Protein AF-0000000080279532 (afdb_homodimer)

Organism: Amycolatopsis orientalis (NCBI:txid31958)

Foldseek 3Di:
DQEEEEALDLQLQLLLQLVVVLPYHYEYEYPDVVSRCVRDVHYDHLQVSLVRGQEYEHPDALVCLLVSLVRNPANANGEYEYQHAQADPLLDRPDFLSQVVNCVSHPNYWYKYKPNQDDSVQSNDQANDDPNAAAEMEIATDPVNLVVVQVSCVSSVHGYDDPYYSVCVSVVSSNSSVCVNCVVVVHDPVVVDDDPDD/DQEEEEALDLQLQLLLQLVVVLPYHYEYEYPDVVSRCVRDVHYDHLQVSLVRGQEYEHPDALVCLLVSLVRNPANANGEYEYQHAQADPLLDRPDFLSQVVNCVSHPNYWYKYKPNQDDSVQSNDQANDDPNAAAEMEIATDPVNLVVVQVSCVSSVHGYDDPYYSVCVSVVSSNSSVCVNCVVVVHDPVVVDDDPDD

Structure (mmCIF, N/CA/C/O backbone):
data_AF-0000000080279532-model_v1
#
loop_
_entity.id
_entity.type
_entity.pdbx_description
1 polymer 'NADP oxidoreductase'
#
loop_
_atom_site.group_PDB
_atom_site.id
_atom_site.type_symbol
_atom_site.label_atom_id
_atom_site.label_alt_id
_atom_site.label_comp_id
_atom_site.label_asym_id
_atom_site.label_entity_id
_atom_site.label_seq_id
_atom_site.pdbx_PDB_ins_code
_atom_site.Cartn_x
_atom_site.Cartn_y
_atom_site.Cartn_z
_atom_site.occupancy
_atom_site.B_iso_or_equiv
_atom_site.auth_seq_id
_atom_site.auth_comp_id
_atom_site.auth_asym_id
_atom_site.auth_atom_id
_atom_site.pdbx_PDB_model_num
ATOM 1 N N . MET A 1 1 ? -4.113 24.844 18.469 1 97.94 1 MET A N 1
ATOM 2 C CA . MET A 1 1 ? -2.838 25.156 17.828 1 97.94 1 MET A CA 1
ATOM 3 C C . MET A 1 1 ? -3.014 26.219 16.766 1 97.94 1 MET A C 1
ATOM 5 O O . MET A 1 1 ? -4.141 26.547 16.375 1 97.94 1 MET A O 1
ATOM 9 N N . ARG A 1 2 ? -1.888 26.797 16.438 1 98.81 2 ARG A N 1
ATOM 10 C CA . ARG A 1 2 ? -1.854 27.656 15.266 1 98.81 2 ARG A CA 1
ATOM 11 C C . ARG A 1 2 ? -1.434 26.875 14.023 1 98.81 2 ARG A C 1
ATOM 13 O O . ARG A 1 2 ? -0.286 26.438 13.922 1 98.81 2 ARG A O 1
ATOM 20 N N . ILE A 1 3 ? -2.424 26.719 13.102 1 98.88 3 ILE A N 1
ATOM 21 C CA . ILE A 1 3 ? -2.205 25.875 11.938 1 98.88 3 ILE A CA 1
ATOM 22 C C . ILE A 1 3 ? -2.189 26.734 10.672 1 98.88 3 ILE A C 1
ATOM 24 O O . ILE A 1 3 ? -3.127 27.5 10.422 1 98.88 3 ILE A O 1
ATOM 28 N N . GLY A 1 4 ? -1.066 26.703 9.977 1 98.88 4 GLY A N 1
ATOM 29 C CA . GLY A 1 4 ? -1.034 27.234 8.625 1 98.88 4 GLY A CA 1
ATOM 30 C C . GLY A 1 4 ? -1.404 26.203 7.57 1 98.88 4 GLY A C 1
ATOM 31 O O . GLY A 1 4 ? -0.979 25.047 7.645 1 98.88 4 GLY A O 1
ATOM 32 N N . VAL A 1 5 ? -2.232 26.578 6.609 1 98.94 5 VAL A N 1
ATOM 33 C CA . VAL A 1 5 ? -2.562 25.734 5.457 1 98.94 5 VAL A CA 1
ATOM 34 C C . VAL A 1 5 ? -2.021 26.375 4.184 1 98.94 5 VAL A C 1
ATOM 36 O O . VAL A 1 5 ? -2.379 27.516 3.85 1 98.94 5 VAL A O 1
ATOM 39 N N . PHE A 1 6 ? -1.102 25.672 3.576 1 98.81 6 PHE A N 1
ATOM 40 C CA . PHE A 1 6 ? -0.618 26.094 2.264 1 98.81 6 PHE A CA 1
ATOM 41 C C . PHE A 1 6 ? -1.444 25.453 1.155 1 98.81 6 PHE A C 1
ATOM 43 O O . PHE A 1 6 ? -1.357 24.234 0.931 1 98.81 6 PHE A O 1
ATOM 50 N N . GLY A 1 7 ? -2.211 26.266 0.444 1 98.62 7 GLY A N 1
ATOM 51 C CA . GLY A 1 7 ? -3.123 25.781 -0.579 1 98.62 7 GLY A CA 1
ATOM 52 C C . GLY A 1 7 ? -4.582 26.031 -0.249 1 98.62 7 GLY A C 1
ATOM 53 O O . GLY A 1 7 ? -4.938 26.219 0.917 1 98.62 7 GLY A O 1
ATOM 54 N N . ALA A 1 8 ? -5.383 26 -1.228 1 98.44 8 ALA A N 1
ATOM 55 C CA . ALA A 1 8 ? -6.809 26.25 -1.052 1 98.44 8 ALA A CA 1
ATOM 56 C C . ALA A 1 8 ? -7.645 25.281 -1.872 1 98.44 8 ALA A C 1
ATOM 58 O O . ALA A 1 8 ? -8.727 25.625 -2.35 1 98.44 8 ALA A O 1
ATOM 59 N N . GLY A 1 9 ? -7.141 24.156 -2.133 1 97.81 9 GLY A N 1
ATOM 60 C CA . GLY A 1 9 ? -7.887 23.109 -2.809 1 97.81 9 GLY A CA 1
ATOM 61 C C . GLY A 1 9 ? -8.734 22.281 -1.863 1 97.81 9 GLY A C 1
ATOM 62 O O . GLY A 1 9 ? -9.047 22.719 -0.755 1 97.81 9 GLY A O 1
ATOM 63 N N . GLY A 1 10 ? -9.188 21.125 -2.342 1 98 10 GLY A N 1
ATOM 64 C CA . GLY A 1 10 ? -10.086 20.25 -1.596 1 98 10 GLY A CA 1
ATOM 65 C C . GLY A 1 10 ? -9.516 19.812 -0.262 1 98 10 GLY A C 1
ATOM 66 O O . GLY A 1 10 ? -10.211 19.828 0.754 1 98 10 GLY A O 1
ATOM 67 N N . MET A 1 11 ? -8.242 19.406 -0.262 1 98.44 11 MET A N 1
ATOM 68 C CA . MET A 1 11 ? -7.613 18.953 0.977 1 98.44 11 MET A CA 1
ATOM 69 C C . MET A 1 11 ? -7.539 20.094 1.993 1 98.44 11 MET A C 1
ATOM 71 O O . MET A 1 11 ? -7.801 19.891 3.18 1 98.44 11 MET A O 1
ATOM 75 N N . ALA A 1 12 ? -7.102 21.266 1.496 1 98.75 12 ALA A N 1
ATOM 76 C CA . ALA A 1 12 ? -7.039 22.453 2.352 1 98.75 12 ALA A CA 1
ATOM 77 C C . ALA A 1 12 ? -8.398 22.75 2.975 1 98.75 12 ALA A C 1
ATOM 79 O O . ALA A 1 12 ? -8.492 23 4.18 1 98.75 12 ALA A O 1
ATOM 80 N N . GLU A 1 13 ? -9.383 22.719 2.135 1 98.44 13 GLU A N 1
ATOM 81 C CA . GLU A 1 13 ? -10.734 23.016 2.594 1 98.44 13 GLU A CA 1
ATOM 82 C C . GLU A 1 13 ? -11.211 21.984 3.615 1 98.44 13 GLU A C 1
ATOM 84 O O . GLU A 1 13 ? -11.727 22.344 4.676 1 98.44 13 GLU A O 1
ATOM 89 N N . ALA A 1 14 ? -11.039 20.719 3.318 1 98.56 14 ALA A N 1
ATOM 90 C CA . ALA A 1 14 ? -11.539 19.625 4.164 1 98.56 14 ALA A CA 1
ATOM 91 C C . ALA A 1 14 ? -10.812 19.609 5.508 1 98.56 14 ALA A C 1
ATOM 93 O O . ALA A 1 14 ? -11.445 19.734 6.559 1 98.56 14 ALA A O 1
ATOM 94 N N . LEU A 1 15 ? -9.477 19.531 5.48 1 98.69 15 LEU A N 1
ATOM 95 C CA . LEU A 1 15 ? -8.695 19.406 6.707 1 98.69 15 LEU A CA 1
ATOM 96 C C . LEU A 1 15 ? -8.688 20.719 7.48 1 98.69 15 LEU A C 1
ATOM 98 O O . LEU A 1 15 ? -8.844 20.719 8.703 1 98.69 15 LEU A O 1
ATOM 102 N N . GLY A 1 16 ? -8.484 21.828 6.777 1 98.31 16 GLY A N 1
ATOM 103 C CA . GLY A 1 16 ? -8.547 23.125 7.422 1 98.31 16 GLY A CA 1
ATOM 104 C C . GLY A 1 16 ? -9.875 23.391 8.117 1 98.31 16 GLY A C 1
ATOM 105 O O . GLY A 1 16 ? -9.898 23.875 9.25 1 98.31 16 GLY A O 1
ATOM 106 N N . GLY A 1 17 ? -10.922 23.078 7.426 1 97.75 17 GLY A N 1
ATOM 107 C CA . GLY A 1 17 ? -12.242 23.234 8.008 1 97.75 17 GLY A CA 1
ATOM 108 C C . GLY A 1 17 ? -12.445 22.391 9.258 1 97.75 17 GLY A C 1
ATOM 109 O O . GLY A 1 17 ? -12.984 22.875 10.258 1 97.75 17 GLY A O 1
ATOM 110 N N . GLN A 1 18 ? -12.055 21.141 9.211 1 98.12 18 GLN A N 1
ATOM 111 C CA . GLN A 1 18 ? -12.18 20.25 10.359 1 98.12 18 GLN A CA 1
ATOM 112 C C . GLN A 1 18 ? -11.406 20.781 11.555 1 98.12 18 GLN A C 1
ATOM 114 O O . GLN A 1 18 ? -11.898 20.75 12.688 1 98.12 18 GLN A O 1
ATOM 119 N N . TRP A 1 19 ? -10.195 21.266 11.32 1 98.5 19 TRP A N 1
ATOM 120 C CA . TRP A 1 19 ? -9.359 21.734 12.43 1 98.5 19 TRP A CA 1
ATOM 121 C C . TRP A 1 19 ? -9.891 23.062 12.984 1 98.5 19 TRP A C 1
ATOM 123 O O . TRP A 1 19 ? -9.812 23.312 14.188 1 98.5 19 TRP A O 1
ATOM 133 N N . THR A 1 20 ? -10.469 23.891 12.102 1 98.19 20 THR A N 1
ATOM 134 C CA . THR A 1 20 ? -11.164 25.078 12.594 1 98.19 20 THR A CA 1
ATOM 135 C C . THR A 1 20 ? -12.312 24.688 13.516 1 98.19 20 THR A C 1
ATOM 137 O O . THR A 1 20 ? -12.438 25.234 14.617 1 98.19 20 THR A O 1
ATOM 140 N N . ALA A 1 21 ? -13.094 23.719 13.109 1 97.62 21 ALA A N 1
ATOM 141 C CA . ALA A 1 21 ? -14.234 23.266 13.898 1 97.62 21 ALA A CA 1
ATOM 142 C C . ALA A 1 21 ? -13.781 22.656 15.219 1 97.62 21 ALA A C 1
ATOM 144 O O . ALA A 1 21 ? -14.492 22.734 16.219 1 97.62 21 ALA A O 1
ATOM 145 N N . ALA A 1 22 ? -12.617 22.094 15.234 1 97.94 22 ALA A N 1
ATOM 146 C CA . ALA A 1 22 ? -12.07 21.453 16.422 1 97.94 22 ALA A CA 1
ATOM 147 C C . ALA A 1 22 ? -11.461 22.484 17.375 1 97.94 22 ALA A C 1
ATOM 149 O O . ALA A 1 22 ? -10.953 22.141 18.438 1 97.94 22 ALA A O 1
ATOM 150 N N . GLY A 1 23 ? -11.375 23.734 16.953 1 98.12 23 GLY A N 1
ATOM 151 C CA . GLY A 1 23 ? -10.984 24.812 17.859 1 98.12 23 GLY A CA 1
ATOM 152 C C . GLY A 1 23 ? -9.586 25.328 17.594 1 98.12 23 GLY A C 1
ATOM 153 O O . GLY A 1 23 ? -9.078 26.172 18.344 1 98.12 23 GLY A O 1
ATOM 154 N N . HIS A 1 24 ? -8.977 24.875 16.516 1 98.69 24 HIS A N 1
ATOM 155 C CA . HIS A 1 24 ? -7.648 25.375 16.172 1 98.69 24 HIS A CA 1
ATOM 156 C C . HIS A 1 24 ? -7.742 26.719 15.445 1 98.69 24 HIS A C 1
ATOM 158 O O . HIS A 1 24 ? -8.789 27.062 14.883 1 98.69 24 HIS A O 1
ATOM 164 N N . GLU A 1 25 ? -6.672 27.484 15.531 1 98.69 25 GLU A N 1
ATOM 165 C CA . GLU A 1 25 ? -6.539 28.703 14.734 1 98.69 25 GLU A CA 1
ATOM 166 C C . GLU A 1 25 ? -5.918 28.406 13.375 1 98.69 25 GLU A C 1
ATOM 168 O O . GLU A 1 25 ? -4.742 28.031 13.289 1 98.69 25 GLU A O 1
ATOM 173 N N . VAL A 1 26 ? -6.684 28.641 12.328 1 98.81 26 VAL A N 1
ATOM 174 C CA . VAL A 1 26 ? -6.219 28.266 10.992 1 98.81 26 VAL A CA 1
ATOM 175 C C . VAL A 1 26 ? -5.992 29.516 10.156 1 98.81 26 VAL A C 1
ATOM 177 O O . VAL A 1 26 ? -6.852 30.406 10.102 1 98.81 26 VAL A O 1
ATOM 180 N N . MET A 1 27 ? -4.84 29.641 9.602 1 98.88 27 MET A N 1
ATOM 181 C CA . MET A 1 27 ? -4.496 30.672 8.617 1 98.88 27 MET A CA 1
ATOM 182 C C . MET A 1 27 ? -4.129 30.031 7.277 1 98.88 27 MET A C 1
ATOM 184 O O . MET A 1 27 ? -3.447 29.016 7.238 1 98.88 27 MET A O 1
ATOM 188 N N . VAL A 1 28 ? -4.586 30.672 6.121 1 98.88 28 VAL A N 1
ATOM 189 C CA . VAL A 1 28 ? -4.426 30.031 4.82 1 98.88 28 VAL A CA 1
ATOM 190 C C . VAL A 1 28 ? -3.607 30.938 3.896 1 98.88 28 VAL A C 1
ATOM 192 O O . VAL A 1 28 ? -3.809 32.156 3.867 1 98.88 28 VAL A O 1
ATOM 195 N N . ALA A 1 29 ? -2.639 30.344 3.256 1 98.75 29 ALA A N 1
ATOM 196 C CA . ALA A 1 29 ? -1.933 30.953 2.135 1 98.75 29 ALA A CA 1
ATOM 197 C C . ALA A 1 29 ? -2.191 30.188 0.84 1 98.75 29 ALA A C 1
ATOM 199 O O . ALA A 1 29 ? -2.107 28.953 0.812 1 98.75 29 ALA A O 1
ATOM 200 N N . ALA A 1 30 ? -2.553 30.844 -0.139 1 98.5 30 ALA A N 1
ATOM 201 C CA . ALA A 1 30 ? -2.779 30.25 -1.455 1 98.5 30 ALA A CA 1
ATOM 202 C C . ALA A 1 30 ? -2.521 31.266 -2.564 1 98.5 30 ALA A C 1
ATOM 204 O O . ALA A 1 30 ? -2.49 32.469 -2.316 1 98.5 30 ALA A O 1
ATOM 205 N N . ARG A 1 31 ? -2.279 30.797 -3.719 1 95.88 31 ARG A N 1
ATOM 206 C CA . ARG A 1 31 ? -2.143 31.672 -4.879 1 95.88 31 ARG A CA 1
ATOM 207 C C . ARG A 1 31 ? -3.441 32.406 -5.152 1 95.88 31 ARG A C 1
ATOM 209 O O . ARG A 1 31 ? -3.416 33.594 -5.504 1 95.88 31 ARG A O 1
ATOM 216 N N . ASP A 1 32 ? -4.508 31.672 -4.98 1 96.31 32 ASP A N 1
ATOM 217 C CA . ASP A 1 32 ? -5.832 32.25 -5.137 1 96.31 32 ASP A CA 1
ATOM 218 C C . ASP A 1 32 ? -6.387 32.719 -3.795 1 96.31 32 ASP A C 1
ATOM 220 O O . ASP A 1 32 ? -6.957 31.938 -3.041 1 96.31 32 ASP A O 1
ATOM 224 N N . ARG A 1 33 ? -6.426 34.031 -3.582 1 94.56 33 ARG A N 1
ATOM 225 C CA . ARG A 1 33 ? -6.809 34.594 -2.287 1 94.56 33 ARG A CA 1
ATOM 226 C C . ARG A 1 33 ? -8.305 34.406 -2.041 1 94.56 33 ARG A C 1
ATOM 228 O O . ARG A 1 33 ? -8.734 34.219 -0.901 1 94.56 33 ARG A O 1
ATOM 235 N N . ALA A 1 34 ? -8.984 34.469 -3.076 1 96.5 34 ALA A N 1
ATOM 236 C CA . ALA A 1 34 ? -10.43 34.312 -2.939 1 96.5 34 ALA A CA 1
ATOM 237 C C . ALA A 1 34 ? -10.789 32.906 -2.455 1 96.5 34 ALA A C 1
ATOM 239 O O . ALA A 1 34 ? -11.688 32.75 -1.622 1 96.5 34 ALA A O 1
ATOM 240 N N . LYS A 1 35 ? -10.094 31.922 -3 1 97.25 35 LYS A N 1
ATOM 241 C CA . LYS A 1 35 ? -10.305 30.547 -2.539 1 97.25 35 LYS A CA 1
ATOM 242 C C . LYS A 1 35 ? -9.852 30.375 -1.09 1 97.25 35 LYS A C 1
ATOM 244 O O . LYS A 1 35 ? -10.516 29.703 -0.304 1 97.25 35 LYS A O 1
ATOM 249 N N . ALA A 1 36 ? -8.719 31 -0.797 1 98 36 ALA A N 1
ATOM 250 C CA . ALA A 1 36 ? -8.203 30.938 0.57 1 98 36 ALA A CA 1
ATOM 251 C C . ALA A 1 36 ? -9.219 31.516 1.561 1 98 36 ALA A C 1
ATOM 253 O O . ALA A 1 36 ? -9.438 30.938 2.631 1 98 36 ALA A O 1
ATOM 254 N N . ALA A 1 37 ? -9.867 32.594 1.159 1 97.38 37 ALA A N 1
ATOM 255 C CA . ALA A 1 37 ? -10.797 33.281 2.037 1 97.38 37 ALA A CA 1
ATOM 256 C C . ALA A 1 37 ? -12.047 32.469 2.305 1 97.38 37 ALA A C 1
ATOM 258 O O . ALA A 1 37 ? -12.75 32.688 3.293 1 97.38 37 ALA A O 1
ATOM 259 N N . LYS A 1 38 ? -12.289 31.5 1.448 1 96.88 38 LYS A N 1
ATOM 260 C CA . LYS A 1 38 ? -13.414 30.609 1.661 1 96.88 38 LYS A CA 1
ATOM 261 C C . LYS A 1 38 ? -13.109 29.594 2.758 1 96.88 38 LYS A C 1
ATOM 263 O O . LYS A 1 38 ? -14.023 29.016 3.352 1 96.88 38 LYS A O 1
ATOM 268 N N . ILE A 1 39 ? -11.867 29.391 3.018 1 97.62 39 ILE A N 1
ATOM 269 C CA . ILE A 1 39 ? -11.438 28.375 3.975 1 97.62 39 ILE A CA 1
ATOM 270 C C . ILE A 1 39 ? -11.234 29.016 5.344 1 97.62 39 ILE A C 1
ATOM 272 O O . ILE A 1 39 ? -11.578 28.422 6.371 1 97.62 39 ILE A O 1
ATOM 276 N N . SER A 1 40 ? -10.672 30.219 5.371 1 98 40 SER A N 1
ATOM 277 C CA . SER A 1 40 ? -10.383 30.906 6.629 1 98 40 SER A CA 1
ATOM 278 C C . SER A 1 40 ? -10.508 32.406 6.473 1 98 40 SER A C 1
ATOM 280 O O . SER A 1 40 ? -10.219 32.969 5.406 1 98 40 SER A O 1
ATOM 282 N N . ALA A 1 41 ? -10.883 33.062 7.586 1 96.88 41 ALA A N 1
ATOM 283 C CA . ALA A 1 41 ? -10.891 34.5 7.613 1 96.88 41 ALA A CA 1
ATOM 284 C C . ALA A 1 41 ? -9.477 35.062 7.699 1 96.88 41 ALA A C 1
ATOM 286 O O . ALA A 1 41 ? -9.25 36.25 7.426 1 96.88 41 ALA A O 1
ATOM 287 N N . ARG A 1 42 ? -8.602 34.281 8.141 1 98.31 42 ARG A N 1
ATOM 288 C CA . ARG A 1 42 ? -7.199 34.688 8.227 1 98.31 42 ARG A CA 1
ATOM 289 C C . ARG A 1 42 ? -6.414 34.188 7.02 1 98.31 42 ARG A C 1
ATOM 291 O O . ARG A 1 42 ? -6.133 33 6.898 1 98.31 42 ARG A O 1
ATOM 298 N N . VAL A 1 43 ? -6.086 35.094 6.141 1 98.5 43 VAL A N 1
ATOM 299 C CA . VAL A 1 43 ? -5.352 34.75 4.922 1 98.5 43 VAL A CA 1
ATOM 300 C C . VAL A 1 43 ? -4.078 35.594 4.855 1 98.5 43 VAL A C 1
ATOM 302 O O . VAL A 1 43 ? -4.047 36.75 5.324 1 98.5 43 VAL A O 1
ATOM 305 N N . GLY A 1 44 ? -2.982 35.031 4.355 1 98.25 44 GLY A N 1
ATOM 306 C CA . GLY A 1 44 ? -1.717 35.75 4.219 1 98.25 44 GLY A CA 1
ATOM 307 C C . GLY A 1 44 ? -0.805 35.125 3.172 1 98.25 44 GLY A C 1
ATOM 308 O O . GLY A 1 44 ? -1.201 34.219 2.459 1 98.25 44 GLY A O 1
ATOM 309 N N . THR A 1 45 ? 0.354 35.75 3.045 1 98.25 45 THR A N 1
ATOM 310 C CA . THR A 1 45 ? 1.387 35.188 2.189 1 98.25 45 THR A CA 1
ATOM 311 C C . THR A 1 45 ? 1.926 33.875 2.787 1 98.25 45 THR A C 1
ATOM 313 O O . THR A 1 45 ? 1.624 33.562 3.936 1 98.25 45 THR A O 1
ATOM 316 N N . TRP A 1 46 ? 2.684 33.219 1.945 1 98.56 46 TRP A N 1
ATOM 317 C CA . TRP A 1 46 ? 3.342 32 2.457 1 98.56 46 TRP A CA 1
ATOM 318 C C . TRP A 1 46 ? 4.16 32.344 3.703 1 98.56 46 TRP A C 1
ATOM 320 O O . TRP A 1 46 ? 4.055 31.641 4.715 1 98.56 46 TRP A O 1
ATOM 330 N N . ALA A 1 47 ? 4.938 33.406 3.652 1 98.62 47 ALA A N 1
ATOM 331 C CA . ALA A 1 47 ? 5.832 33.781 4.742 1 98.62 47 ALA A CA 1
ATOM 332 C C . ALA A 1 47 ? 5.043 34.219 5.973 1 98.62 47 ALA A C 1
ATOM 334 O O . ALA A 1 47 ? 5.375 33.844 7.098 1 98.62 47 ALA A O 1
ATOM 335 N N . GLU A 1 48 ? 4.035 35.031 5.781 1 98.62 48 GLU A N 1
ATOM 336 C CA . GLU A 1 48 ? 3.199 35.469 6.887 1 98.62 48 GLU A CA 1
ATOM 337 C C . GLU A 1 48 ? 2.52 34.312 7.59 1 98.62 48 GLU A C 1
ATOM 339 O O . GLU A 1 48 ? 2.514 34.25 8.82 1 98.62 48 GLU A O 1
ATOM 344 N N . THR A 1 49 ? 1.977 33.438 6.777 1 98.75 49 THR A N 1
ATOM 345 C CA . THR A 1 49 ? 1.281 32.25 7.32 1 98.75 49 THR A CA 1
ATOM 346 C C . THR A 1 49 ? 2.252 31.359 8.062 1 98.75 49 THR A C 1
ATOM 348 O O . THR A 1 49 ? 1.936 30.844 9.148 1 98.75 49 THR A O 1
ATOM 351 N N . ALA A 1 50 ? 3.406 31.141 7.512 1 98.75 50 ALA A N 1
ATOM 352 C CA . ALA A 1 50 ? 4.426 30.328 8.172 1 98.75 50 ALA A CA 1
ATOM 353 C C . ALA A 1 50 ? 4.797 30.922 9.531 1 98.75 50 ALA A C 1
ATOM 355 O O . ALA A 1 50 ? 4.871 30.188 10.531 1 98.75 50 ALA A O 1
ATOM 356 N N . ARG A 1 51 ? 4.996 32.219 9.578 1 98.31 51 ARG A N 1
ATOM 357 C CA . ARG A 1 51 ? 5.406 32.875 10.812 1 98.31 51 ARG A CA 1
ATOM 358 C C . ARG A 1 51 ? 4.328 32.75 11.883 1 98.31 51 ARG A C 1
ATOM 360 O O . ARG A 1 51 ? 4.637 32.625 13.07 1 98.31 51 ARG A O 1
ATOM 367 N N . ALA A 1 52 ? 3.146 32.688 11.469 1 98.44 52 ALA A N 1
ATOM 368 C CA . ALA A 1 52 ? 2.018 32.719 12.398 1 98.44 52 ALA A CA 1
ATOM 369 C C . ALA A 1 52 ? 1.628 31.297 12.828 1 98.44 52 ALA A C 1
ATOM 371 O O . ALA A 1 52 ? 0.691 31.125 13.609 1 98.44 52 ALA A O 1
ATOM 372 N N . SER A 1 53 ? 2.328 30.25 12.383 1 98.69 53 SER A N 1
ATOM 373 C CA . SER A 1 53 ? 1.857 28.875 12.562 1 98.69 53 SER A CA 1
ATOM 374 C C . SER A 1 53 ? 2.9 28.031 13.273 1 98.69 53 SER A C 1
ATOM 376 O O . SER A 1 53 ? 4.105 28.25 13.125 1 98.69 53 SER A O 1
ATOM 378 N N . ASP A 1 54 ? 2.414 27.062 13.992 1 98.25 54 ASP A N 1
ATOM 379 C CA . ASP A 1 54 ? 3.27 26.031 14.586 1 98.25 54 ASP A CA 1
ATOM 380 C C . ASP A 1 54 ? 3.291 24.781 13.727 1 98.25 54 ASP A C 1
ATOM 382 O O . ASP A 1 54 ? 4.277 24.031 13.719 1 98.25 54 ASP A O 1
ATOM 386 N N . VAL A 1 55 ? 2.182 24.531 13.133 1 98.81 55 VAL A N 1
ATOM 387 C CA . VAL A 1 55 ? 1.994 23.406 12.211 1 98.81 55 VAL A CA 1
ATOM 388 C C . VAL A 1 55 ? 1.534 23.938 10.852 1 98.81 55 VAL A C 1
ATOM 390 O O . VAL A 1 55 ? 0.711 24.844 10.773 1 98.81 55 VAL A O 1
ATOM 393 N N . ILE A 1 56 ? 2.104 23.391 9.82 1 98.94 56 ILE A N 1
ATOM 394 C CA . ILE A 1 56 ? 1.736 23.812 8.477 1 98.94 56 ILE A CA 1
ATOM 395 C C . ILE A 1 56 ? 1.343 22.594 7.645 1 98.94 56 ILE A C 1
ATOM 397 O O . ILE A 1 56 ? 2.109 21.625 7.539 1 98.94 56 ILE A O 1
ATOM 401 N N . LEU A 1 57 ? 0.155 22.594 7.082 1 98.94 57 LEU A N 1
ATOM 402 C CA . LEU A 1 57 ? -0.273 21.609 6.09 1 98.94 57 LEU A CA 1
ATOM 403 C C . LEU A 1 57 ? 0.152 22.031 4.688 1 98.94 57 LEU A C 1
ATOM 405 O O . LEU A 1 57 ? -0.17 23.125 4.242 1 98.94 57 LEU A O 1
ATOM 409 N N . LEU A 1 58 ? 0.886 21.203 4.055 1 98.75 58 LEU A N 1
ATOM 410 C CA . LEU A 1 58 ? 1.228 21.406 2.65 1 98.75 58 LEU A CA 1
ATOM 411 C C . LEU A 1 58 ? 0.189 20.766 1.737 1 98.75 58 LEU A C 1
ATOM 413 O O . LEU A 1 58 ? 0.291 19.578 1.414 1 98.75 58 LEU A O 1
ATOM 417 N N . ALA A 1 59 ? -0.759 21.578 1.325 1 98.5 59 ALA A N 1
ATOM 418 C CA . ALA A 1 59 ? -1.863 21.141 0.475 1 98.5 59 ALA A CA 1
ATOM 419 C C . ALA A 1 59 ? -1.828 21.844 -0.877 1 98.5 59 ALA A C 1
ATOM 421 O O . ALA A 1 59 ? -2.832 22.422 -1.312 1 98.5 59 ALA A O 1
ATOM 422 N N . VAL A 1 60 ? -0.684 21.766 -1.537 1 97.75 60 VAL A N 1
ATOM 423 C CA . VAL A 1 60 ? -0.426 22.266 -2.885 1 97.75 60 VAL A CA 1
ATOM 424 C C . VAL A 1 60 ? -0.011 21.109 -3.791 1 97.75 60 VAL A C 1
ATOM 426 O O . VAL A 1 60 ? 0.302 20.016 -3.311 1 97.75 60 VAL A O 1
ATOM 429 N N . PRO A 1 61 ? -0.139 21.344 -5.117 1 95.38 61 PRO A N 1
ATOM 430 C CA . PRO A 1 61 ? 0.4 20.281 -5.969 1 95.38 61 PRO A CA 1
ATOM 431 C C . PRO A 1 61 ? 1.83 19.906 -5.598 1 95.38 61 PRO A C 1
ATOM 433 O O . PRO A 1 61 ? 2.639 20.766 -5.254 1 95.38 61 PRO A O 1
ATOM 436 N N . ALA A 1 62 ? 2.094 18.625 -5.629 1 95.62 62 ALA A N 1
ATOM 437 C CA . ALA A 1 62 ? 3.393 18.109 -5.215 1 95.62 62 ALA A CA 1
ATOM 438 C C . ALA A 1 62 ? 4.527 18.859 -5.898 1 95.62 62 ALA A C 1
ATOM 440 O O . ALA A 1 62 ? 5.543 19.172 -5.266 1 95.62 62 ALA A O 1
ATOM 441 N N . ALA A 1 63 ? 4.371 19.188 -7.121 1 92.88 63 ALA A N 1
ATOM 442 C CA . ALA A 1 63 ? 5.414 19.844 -7.906 1 92.88 63 ALA A CA 1
ATOM 443 C C . ALA A 1 63 ? 5.676 21.266 -7.402 1 92.88 63 ALA A C 1
ATOM 445 O O . ALA A 1 63 ? 6.723 21.844 -7.695 1 92.88 63 ALA A O 1
ATOM 446 N N . SER A 1 64 ? 4.785 21.828 -6.652 1 95.31 64 SER A N 1
ATOM 447 C CA . SER A 1 64 ? 4.895 23.203 -6.211 1 95.31 64 SER A CA 1
ATOM 448 C C . SER A 1 64 ? 5.496 23.297 -4.812 1 95.31 64 SER A C 1
ATOM 450 O O . SER A 1 64 ? 5.816 24.391 -4.336 1 95.31 64 SER A O 1
ATOM 452 N N . VAL A 1 65 ? 5.684 22.219 -4.113 1 96.19 65 VAL A N 1
ATOM 453 C CA . VAL A 1 65 ? 6.023 22.219 -2.693 1 96.19 65 VAL A CA 1
ATOM 454 C C . VAL A 1 65 ? 7.367 22.906 -2.475 1 96.19 65 VAL A C 1
ATOM 456 O O . VAL A 1 65 ? 7.504 23.734 -1.573 1 96.19 65 VAL A O 1
ATOM 459 N N . ALA A 1 66 ? 8.305 22.609 -3.311 1 92.5 66 ALA A N 1
ATOM 460 C CA . ALA A 1 66 ? 9.633 23.188 -3.143 1 92.5 66 ALA A CA 1
ATOM 461 C C . ALA A 1 66 ? 9.578 24.703 -3.197 1 92.5 66 ALA A C 1
ATOM 463 O O . ALA A 1 66 ? 10.188 25.391 -2.371 1 92.5 66 ALA A O 1
ATOM 464 N N . GLU A 1 67 ? 8.875 25.172 -4.16 1 94.94 67 GLU A N 1
ATOM 465 C CA . GLU A 1 67 ? 8.742 26.609 -4.336 1 94.94 67 GLU A CA 1
ATOM 466 C C . GLU A 1 67 ? 8.039 27.25 -3.143 1 94.94 67 GLU A C 1
ATOM 468 O O . GLU A 1 67 ? 8.461 28.297 -2.648 1 94.94 67 GLU A O 1
ATOM 473 N N . VAL A 1 68 ? 7.004 26.656 -2.695 1 97.38 68 VAL A N 1
ATOM 474 C CA . VAL A 1 68 ? 6.191 27.188 -1.607 1 97.38 68 VAL A CA 1
ATOM 475 C C . VAL A 1 68 ? 6.992 27.172 -0.307 1 97.38 68 VAL A C 1
ATOM 477 O O . VAL A 1 68 ? 6.938 28.125 0.474 1 97.38 68 VAL A O 1
ATOM 480 N N . VAL A 1 69 ? 7.707 26.141 -0.068 1 97.62 69 VAL A N 1
ATOM 481 C CA . VAL A 1 69 ? 8.539 26 1.126 1 97.62 69 VAL A CA 1
ATOM 482 C C . VAL A 1 69 ? 9.641 27.062 1.116 1 97.62 69 VAL A C 1
ATOM 484 O O . VAL A 1 69 ? 9.922 27.672 2.145 1 97.62 69 VAL A O 1
ATOM 487 N N . ALA A 1 70 ? 10.211 27.266 -0.007 1 96.25 70 ALA A N 1
ATOM 488 C CA . ALA A 1 70 ? 11.227 28.312 -0.134 1 96.25 70 ALA A CA 1
ATOM 489 C C . ALA A 1 70 ? 10.641 29.688 0.157 1 96.25 70 ALA A C 1
ATOM 491 O O . ALA A 1 70 ? 11.25 30.484 0.867 1 96.25 70 ALA A O 1
ATOM 492 N N . ALA A 1 71 ? 9.492 29.938 -0.344 1 97.75 71 ALA A N 1
ATOM 493 C CA . ALA A 1 71 ? 8.836 31.234 -0.198 1 97.75 71 ALA A CA 1
ATOM 494 C C . ALA A 1 71 ? 8.391 31.453 1.244 1 97.75 71 ALA A C 1
ATOM 496 O O . ALA A 1 71 ? 8.234 32.594 1.676 1 97.75 71 ALA A O 1
ATOM 497 N N . ALA A 1 72 ? 8.172 30.391 1.96 1 98.12 72 ALA A N 1
ATOM 498 C CA . ALA A 1 72 ? 7.691 30.469 3.338 1 98.12 72 ALA A CA 1
ATOM 499 C C . ALA A 1 72 ? 8.789 30.984 4.27 1 98.12 72 ALA A C 1
ATOM 501 O O . ALA A 1 72 ? 8.5 31.547 5.332 1 98.12 72 ALA A O 1
ATOM 502 N N . GLY A 1 73 ? 10.117 30.781 3.885 1 96.69 73 GLY A N 1
ATOM 503 C CA . GLY A 1 73 ? 11.227 31.219 4.719 1 96.69 73 GLY A CA 1
ATOM 504 C C . GLY A 1 73 ? 11.672 30.156 5.715 1 96.69 73 GLY A C 1
ATOM 505 O O . GLY A 1 73 ? 11.695 28.969 5.398 1 96.69 73 GLY A O 1
ATOM 506 N N . ASP A 1 74 ? 12.07 30.609 6.875 1 96.56 74 ASP A N 1
ATOM 507 C CA . ASP A 1 74 ? 12.609 29.703 7.887 1 96.56 74 ASP A CA 1
ATOM 508 C C . ASP A 1 74 ? 11.492 28.906 8.562 1 96.56 74 ASP A C 1
ATOM 510 O O . ASP A 1 74 ? 10.586 29.484 9.164 1 96.56 74 ASP A O 1
ATOM 514 N N . LEU A 1 75 ? 11.602 27.641 8.445 1 98.19 75 LEU A N 1
ATOM 515 C CA . LEU A 1 75 ? 10.57 26.766 8.984 1 98.19 75 LEU A CA 1
ATOM 516 C C . LEU A 1 75 ? 11.133 25.906 10.109 1 98.19 75 LEU A C 1
ATOM 518 O O . LEU A 1 75 ? 10.5 24.938 10.539 1 98.19 75 LEU A O 1
ATOM 522 N N . ALA A 1 76 ? 12.344 26.25 10.57 1 97.75 76 ALA A N 1
ATOM 523 C CA . ALA A 1 76 ? 12.992 25.469 11.625 1 97.75 76 ALA A CA 1
ATOM 524 C C . ALA A 1 76 ? 12.109 25.391 12.859 1 97.75 76 ALA A C 1
ATOM 526 O O . ALA A 1 76 ? 11.539 26.391 13.305 1 97.75 76 ALA A O 1
ATOM 527 N N . GLY A 1 77 ? 11.984 24.125 13.305 1 97.88 77 GLY A N 1
ATOM 528 C CA . GLY A 1 77 ? 11.242 23.906 14.539 1 97.88 77 GLY A CA 1
ATOM 529 C C . GLY A 1 77 ? 9.758 23.703 14.312 1 97.88 77 GLY A C 1
ATOM 530 O O . GLY A 1 77 ? 9.039 23.25 15.203 1 97.88 77 GLY A O 1
ATOM 531 N N . LYS A 1 78 ? 9.242 24 13.172 1 98.5 78 LYS A N 1
ATOM 532 C CA . LYS A 1 78 ? 7.824 23.828 12.859 1 98.5 78 LYS A CA 1
ATOM 533 C C . LYS A 1 78 ? 7.523 22.422 12.383 1 98.5 78 LYS A C 1
ATOM 535 O O . LYS A 1 78 ? 8.422 21.703 11.938 1 98.5 78 LYS A O 1
ATOM 540 N N . THR A 1 79 ? 6.32 21.969 12.523 1 98.81 79 THR A N 1
ATOM 541 C CA . THR A 1 79 ? 5.852 20.719 11.953 1 98.81 79 THR A CA 1
ATOM 542 C C . THR A 1 79 ? 5.234 20.938 10.57 1 98.81 79 THR A C 1
ATOM 544 O O . THR A 1 79 ? 4.348 21.797 10.422 1 98.81 79 THR A O 1
ATOM 547 N N . LEU A 1 80 ? 5.777 20.281 9.586 1 98.81 80 LEU A N 1
ATOM 548 C CA . LEU A 1 80 ? 5.23 20.312 8.234 1 98.81 80 LEU A CA 1
ATOM 549 C C . LEU A 1 80 ? 4.512 19.016 7.898 1 98.81 80 LEU A C 1
ATOM 551 O O . LEU A 1 80 ? 5.121 17.938 7.914 1 98.81 80 LEU A O 1
ATOM 555 N N . VAL A 1 81 ? 3.236 19.078 7.602 1 98.94 81 VAL A N 1
ATOM 556 C CA . VAL A 1 81 ? 2.434 17.922 7.219 1 98.94 81 VAL A CA 1
ATOM 557 C C . VAL A 1 81 ? 2.35 17.844 5.695 1 98.94 81 VAL A C 1
ATOM 559 O O . VAL A 1 81 ? 1.75 18.703 5.047 1 98.94 81 VAL A O 1
ATOM 562 N N . ASP A 1 82 ? 2.936 16.859 5.16 1 98.62 82 ASP A N 1
ATOM 563 C CA . ASP A 1 82 ? 2.887 16.609 3.723 1 98.62 82 ASP A CA 1
ATOM 564 C C . ASP A 1 82 ? 1.751 15.656 3.369 1 98.62 82 ASP A C 1
ATOM 566 O O . ASP A 1 82 ? 1.863 14.445 3.576 1 98.62 82 ASP A O 1
ATOM 570 N N . CYS A 1 83 ? 0.738 16.172 2.795 1 98.62 83 CYS A N 1
ATOM 571 C CA . CYS A 1 83 ? -0.362 15.32 2.344 1 98.62 83 CYS A CA 1
ATOM 572 C C . CYS A 1 83 ? -0.373 15.203 0.825 1 98.62 83 CYS A C 1
ATOM 574 O O . CYS A 1 83 ? -1.354 14.742 0.241 1 98.62 83 CYS A O 1
ATOM 576 N N . THR A 1 84 ? 0.719 15.664 0.189 1 97.31 84 THR A N 1
ATOM 577 C CA . THR A 1 84 ? 0.75 15.719 -1.269 1 97.31 84 THR A CA 1
ATOM 578 C C . THR A 1 84 ? 0.975 14.328 -1.857 1 97.31 84 THR A C 1
ATOM 580 O O . THR A 1 84 ? 1.546 13.453 -1.201 1 97.31 84 THR A O 1
ATOM 583 N N . ASN A 1 85 ? 0.5 14.195 -3.006 1 95.75 85 ASN A N 1
ATOM 584 C CA . ASN A 1 85 ? 0.742 13 -3.807 1 95.75 85 ASN A CA 1
ATOM 585 C C . ASN A 1 85 ? 1.316 13.352 -5.176 1 95.75 85 ASN A C 1
ATOM 587 O O . ASN A 1 85 ? 0.703 14.102 -5.941 1 95.75 85 ASN A O 1
ATOM 591 N N . ALA A 1 86 ? 2.486 12.867 -5.43 1 93.88 86 ALA A N 1
ATOM 592 C CA . ALA A 1 86 ? 3.141 13.055 -6.719 1 93.88 86 ALA A CA 1
ATOM 593 C C . ALA A 1 86 ? 2.809 11.906 -7.672 1 93.88 86 ALA A C 1
ATOM 595 O O . ALA A 1 86 ? 3.68 11.102 -8.008 1 93.88 86 ALA A O 1
ATOM 596 N N . VAL A 1 87 ? 1.551 11.852 -8.102 1 91.56 87 VAL A N 1
ATOM 597 C CA . VAL A 1 87 ? 1.097 10.734 -8.93 1 91.56 87 VAL A CA 1
ATOM 598 C C . VAL A 1 87 ? 0.479 11.266 -10.219 1 91.56 87 VAL A C 1
ATOM 600 O O . VAL A 1 87 ? -0.314 12.211 -10.195 1 91.56 87 VAL A O 1
ATOM 603 N N . ALA A 1 88 ? 0.914 10.711 -11.297 1 88 88 ALA A N 1
ATOM 604 C CA . ALA A 1 88 ? 0.367 11.023 -12.609 1 88 88 ALA A CA 1
ATOM 605 C C . ALA A 1 88 ? -0.718 10.031 -13.008 1 88 88 ALA A C 1
ATOM 607 O O . ALA A 1 88 ? -0.921 9.023 -12.336 1 88 88 ALA A O 1
ATOM 608 N N . PRO A 1 89 ? -1.446 10.422 -14.078 1 81.62 89 PRO A N 1
ATOM 609 C CA . PRO A 1 89 ? -2.379 9.422 -14.602 1 81.62 89 PRO A CA 1
ATOM 610 C C . PRO A 1 89 ? -1.715 8.07 -14.844 1 81.62 89 PRO A C 1
ATOM 612 O O . PRO A 1 89 ? -0.567 8.008 -15.297 1 81.62 89 PRO A O 1
ATOM 615 N N . GLY A 1 90 ? -2.373 7 -14.461 1 79.25 90 GLY A N 1
ATOM 616 C CA . GLY A 1 90 ? -1.832 5.652 -14.578 1 79.25 90 GLY A CA 1
ATOM 617 C C . GLY A 1 90 ? -1.164 5.164 -13.305 1 79.25 90 GLY A C 1
ATOM 618 O O . GLY A 1 90 ? -0.564 4.09 -13.281 1 79.25 90 GLY A O 1
ATOM 619 N N . ALA A 1 91 ? -1.218 6.047 -12.328 1 84.5 91 ALA A N 1
ATOM 620 C CA . ALA A 1 91 ? -0.732 5.691 -10.992 1 84.5 91 ALA A CA 1
ATOM 621 C C . ALA A 1 91 ? 0.786 5.531 -10.992 1 84.5 91 ALA A C 1
ATOM 623 O O . ALA A 1 91 ? 1.312 4.566 -10.43 1 84.5 91 ALA A O 1
ATOM 624 N N . VAL A 1 92 ? 1.39 6.426 -11.695 1 84.94 92 VAL A N 1
ATOM 625 C CA . VAL A 1 92 ? 2.848 6.457 -11.742 1 84.94 92 VAL A CA 1
ATOM 626 C C . VAL A 1 92 ? 3.371 7.578 -10.844 1 84.94 92 VAL A C 1
ATOM 628 O O . VAL A 1 92 ? 2.898 8.711 -10.922 1 84.94 92 VAL A O 1
ATOM 631 N N . LEU A 1 93 ? 4.312 7.188 -9.984 1 89.31 93 LEU A N 1
ATOM 632 C CA . LEU A 1 93 ? 4.938 8.219 -9.164 1 89.31 93 LEU A CA 1
ATOM 633 C C . LEU A 1 93 ? 5.766 9.164 -10.031 1 89.31 93 LEU A C 1
ATOM 635 O O . LEU A 1 93 ? 6.57 8.719 -10.852 1 89.31 93 LEU A O 1
ATOM 639 N N . THR A 1 94 ? 5.527 10.422 -9.898 1 85.75 94 THR A N 1
ATOM 640 C CA . THR A 1 94 ? 6.23 11.414 -10.711 1 85.75 94 THR A CA 1
ATOM 641 C C . THR A 1 94 ? 7.418 11.992 -9.953 1 85.75 94 THR A C 1
ATOM 643 O O . THR A 1 94 ? 8.352 12.516 -10.555 1 85.75 94 THR A O 1
ATOM 646 N N . VAL A 1 95 ? 7.375 12.023 -8.656 1 79.81 95 VAL A N 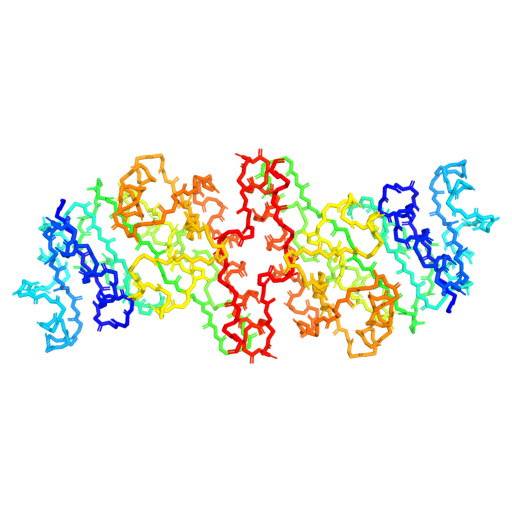1
ATOM 647 C CA . VAL A 1 95 ? 8.453 12.461 -7.777 1 79.81 95 VAL A CA 1
ATOM 648 C C . VAL A 1 95 ? 8.648 11.438 -6.656 1 79.81 95 VAL A C 1
ATOM 650 O O . VAL A 1 95 ? 7.922 11.461 -5.656 1 79.81 95 VAL A O 1
ATOM 653 N N . PRO A 1 96 ? 9.672 10.641 -6.934 1 77.62 96 PRO A N 1
ATOM 654 C CA . PRO A 1 96 ? 9.898 9.75 -5.797 1 77.62 96 PRO A CA 1
ATOM 655 C C . PRO A 1 96 ? 10.461 10.477 -4.578 1 77.62 96 PRO A C 1
ATOM 657 O O . PRO A 1 96 ? 11.164 11.477 -4.727 1 77.62 96 PRO A O 1
ATOM 660 N N . ASP A 1 97 ? 9.984 10.156 -3.396 1 89.56 97 ASP A N 1
ATOM 661 C CA . ASP A 1 97 ? 10.523 10.602 -2.115 1 89.56 97 ASP A CA 1
ATOM 662 C C . ASP A 1 97 ? 10.141 12.055 -1.833 1 89.56 97 ASP A C 1
ATOM 664 O O . ASP A 1 97 ? 11 12.875 -1.518 1 89.56 97 ASP A O 1
ATOM 668 N N . GLN A 1 98 ? 8.898 12.359 -2.121 1 94.38 98 GLN A N 1
ATOM 669 C CA . GLN A 1 98 ? 8.367 13.695 -1.909 1 94.38 98 GLN A CA 1
ATOM 670 C C . GLN A 1 98 ? 8.656 14.188 -0.494 1 94.38 98 GLN A C 1
ATOM 672 O O . GLN A 1 98 ? 9.164 15.297 -0.307 1 94.38 98 GLN A O 1
ATOM 677 N N . ALA A 1 99 ? 8.414 13.438 0.523 1 96.12 99 ALA A N 1
ATOM 678 C CA . ALA A 1 99 ? 8.617 13.828 1.916 1 96.12 99 ALA A CA 1
ATOM 679 C C . ALA A 1 99 ? 10.094 14.094 2.201 1 96.12 99 ALA A C 1
ATOM 681 O O . ALA A 1 99 ? 10.438 15.047 2.906 1 96.12 99 ALA A O 1
ATOM 682 N N . ALA A 1 100 ? 10.938 13.266 1.685 1 94.62 100 ALA A N 1
ATOM 683 C CA . ALA A 1 100 ? 12.375 13.461 1.86 1 94.62 100 ALA A CA 1
ATOM 684 C C . ALA A 1 100 ? 12.836 14.773 1.221 1 94.62 100 ALA A C 1
ATOM 686 O O . ALA A 1 100 ? 13.672 15.484 1.78 1 94.62 100 ALA A O 1
ATOM 687 N N . ARG A 1 101 ? 12.328 15.039 0.07 1 94.69 101 ARG A N 1
ATOM 688 C CA . ARG A 1 101 ? 12.664 16.281 -0.622 1 94.69 101 ARG A CA 1
ATOM 689 C C . ARG A 1 101 ? 12.203 17.5 0.179 1 94.69 101 ARG A C 1
ATOM 691 O O . ARG A 1 101 ? 12.906 18.516 0.234 1 94.69 101 ARG A O 1
ATOM 698 N N . ILE A 1 102 ? 11.062 17.375 0.759 1 96.56 102 ILE A N 1
ATOM 699 C CA . ILE A 1 102 ? 10.555 18.453 1.597 1 96.56 102 ILE A CA 1
ATOM 700 C C . ILE A 1 102 ? 11.484 18.672 2.791 1 96.56 102 ILE A C 1
ATOM 702 O O . ILE A 1 102 ? 11.812 19.797 3.145 1 96.56 102 ILE A O 1
ATOM 706 N N . ALA A 1 103 ? 11.938 17.594 3.387 1 96.31 103 ALA A N 1
ATOM 707 C CA . ALA A 1 103 ? 12.828 17.672 4.539 1 96.31 103 ALA A CA 1
ATOM 708 C C . ALA A 1 103 ? 14.141 18.359 4.172 1 96.31 103 ALA A C 1
ATOM 710 O O . ALA A 1 103 ? 14.703 19.109 4.977 1 96.31 103 ALA A O 1
ATOM 711 N N . LEU A 1 104 ? 14.602 18.094 2.979 1 93.75 104 LEU A N 1
ATOM 712 C CA . LEU A 1 104 ? 15.828 18.734 2.51 1 93.75 104 LEU A CA 1
ATOM 713 C C . LEU A 1 104 ? 15.625 20.219 2.301 1 93.75 104 LEU A C 1
ATOM 715 O O . LEU A 1 104 ? 16.531 21.016 2.562 1 93.75 104 LEU A O 1
ATOM 719 N N . ALA A 1 105 ? 14.477 20.578 1.833 1 94.5 105 ALA A N 1
ATOM 720 C CA . ALA A 1 105 ? 14.172 21.969 1.516 1 94.5 105 ALA A CA 1
ATOM 721 C C . ALA A 1 105 ? 13.867 22.766 2.781 1 94.5 105 ALA A C 1
ATOM 723 O O . ALA A 1 105 ? 14.094 23.969 2.832 1 94.5 105 ALA A O 1
ATOM 724 N N . ALA A 1 106 ? 13.297 22.109 3.77 1 96.62 106 ALA A N 1
ATOM 725 C CA . ALA A 1 106 ? 12.898 22.766 5.016 1 96.62 106 ALA A CA 1
ATOM 726 C C . ALA A 1 106 ? 13.758 22.281 6.184 1 96.62 106 ALA A C 1
ATOM 728 O O . ALA A 1 106 ? 13.242 21.656 7.121 1 96.62 106 ALA A O 1
ATOM 729 N N . LYS A 1 107 ? 14.984 22.734 6.191 1 94.06 107 LYS A N 1
ATOM 730 C CA . LYS A 1 107 ? 15.938 22.266 7.188 1 94.06 107 LYS A CA 1
ATOM 731 C C . LYS A 1 107 ? 15.5 22.641 8.594 1 94.06 107 LYS A C 1
ATOM 733 O O . LYS A 1 107 ? 15.117 23.781 8.844 1 94.06 107 LYS A O 1
ATOM 738 N N . GLY A 1 108 ? 15.539 21.641 9.445 1 96.44 108 GLY A N 1
ATOM 739 C CA . GLY A 1 108 ? 15.211 21.891 10.836 1 96.44 108 GLY A CA 1
ATOM 740 C C . GLY A 1 108 ? 13.734 21.719 11.141 1 96.44 108 GLY A C 1
ATOM 741 O O . GLY A 1 108 ? 13.336 21.688 12.312 1 96.44 108 GLY A O 1
ATOM 742 N N . ALA A 1 109 ? 12.883 21.656 10.109 1 98.06 109 ALA A N 1
ATOM 743 C CA . ALA A 1 109 ? 11.453 21.406 10.312 1 98.06 109 ALA A CA 1
ATOM 744 C C . ALA A 1 109 ? 11.195 19.938 10.617 1 98.06 109 ALA A C 1
ATOM 746 O O . ALA A 1 109 ? 12 19.078 10.281 1 98.06 109 ALA A O 1
ATOM 747 N N . HIS A 1 110 ? 10.141 19.609 11.32 1 98.44 110 HIS A N 1
ATOM 748 C CA . HIS A 1 110 ? 9.641 18.25 11.531 1 98.44 110 HIS A CA 1
ATOM 749 C C . HIS A 1 110 ? 8.633 17.875 10.453 1 98.44 110 HIS A C 1
ATOM 751 O O . HIS A 1 110 ? 7.449 18.188 10.562 1 98.44 110 HIS A O 1
ATOM 757 N N . VAL A 1 111 ? 9.117 17.156 9.445 1 98.44 111 VAL A N 1
ATOM 758 C CA . VAL A 1 111 ? 8.266 16.781 8.328 1 98.44 111 VAL A CA 1
ATOM 759 C C . VAL A 1 111 ? 7.527 15.484 8.656 1 98.44 111 VAL A C 1
ATOM 761 O O . VAL A 1 111 ? 8.125 14.539 9.172 1 98.44 111 VAL A O 1
ATOM 764 N N . VAL A 1 112 ? 6.215 15.453 8.438 1 98.88 112 VAL A N 1
ATOM 765 C CA . VAL A 1 112 ? 5.391 14.266 8.625 1 98.88 112 VAL A CA 1
ATOM 766 C C . VAL A 1 112 ? 4.566 14.008 7.363 1 98.88 112 VAL A C 1
ATOM 768 O O . VAL A 1 112 ? 3.811 14.875 6.918 1 98.88 112 VAL A O 1
ATOM 771 N N . LYS A 1 113 ? 4.754 12.938 6.734 1 98.75 113 LYS A N 1
ATOM 772 C CA . LYS A 1 113 ? 3.84 12.469 5.695 1 98.75 113 LYS A CA 1
ATOM 773 C C . LYS A 1 113 ? 2.559 11.906 6.301 1 98.75 113 LYS A C 1
ATOM 775 O O . LYS A 1 113 ? 2.611 11.047 7.184 1 98.75 113 LYS A O 1
ATOM 780 N N . ALA A 1 114 ? 1.421 12.477 5.871 1 98.88 114 ALA A N 1
ATOM 781 C CA . ALA A 1 114 ? 0.136 12.102 6.453 1 98.88 114 ALA A CA 1
ATOM 782 C C . ALA A 1 114 ? -1.019 12.484 5.535 1 98.88 114 ALA A C 1
ATOM 784 O O . ALA A 1 114 ? -0.865 13.344 4.66 1 98.88 114 ALA A O 1
ATOM 785 N N . PHE A 1 115 ? -2.164 11.805 5.645 1 98.81 115 PHE A N 1
ATOM 786 C CA . PHE A 1 115 ? -3.467 12.148 5.082 1 98.81 115 PHE A CA 1
ATOM 787 C C . PHE A 1 115 ? -3.488 11.906 3.578 1 98.81 115 PHE A C 1
ATOM 789 O O . PHE A 1 115 ? -4.422 12.32 2.893 1 98.81 115 PHE A O 1
ATOM 796 N N . ASN A 1 116 ? -2.461 11.258 3.074 1 97.88 116 ASN A N 1
ATOM 797 C CA . ASN A 1 116 ? -2.322 11.172 1.625 1 97.88 116 ASN A CA 1
ATOM 798 C C . ASN A 1 116 ? -2.961 9.898 1.076 1 97.88 116 ASN A C 1
ATOM 800 O O . ASN A 1 116 ? -3.146 9.766 -0.134 1 97.88 116 ASN A O 1
ATOM 804 N N . LEU A 1 117 ? -3.422 8.984 1.95 1 97.38 117 LEU A N 1
ATOM 805 C CA . LEU A 1 117 ? -3.82 7.66 1.482 1 97.38 117 LEU A CA 1
ATOM 806 C C . LEU A 1 117 ? -5.297 7.637 1.104 1 97.38 117 LEU A C 1
ATOM 808 O O . LEU A 1 117 ? -5.781 6.66 0.531 1 97.38 117 LEU A O 1
ATOM 812 N N . CYS A 1 118 ? -6.059 8.711 1.372 1 96.81 118 CYS A N 1
ATOM 813 C CA . CYS A 1 118 ? -7.496 8.734 1.121 1 96.81 118 CYS A CA 1
ATOM 814 C C . CYS A 1 118 ? -7.887 9.961 0.308 1 96.81 118 CYS A C 1
ATOM 816 O O . CYS A 1 118 ? -7.215 10.992 0.376 1 96.81 118 CYS A O 1
ATOM 818 N N . PRO A 1 119 ? -8.984 9.828 -0.428 1 95 119 PRO A N 1
ATOM 819 C CA . PRO A 1 119 ? -9.438 10.992 -1.191 1 95 119 PRO A CA 1
ATOM 820 C C . PRO A 1 119 ? -10.062 12.07 -0.307 1 95 119 PRO A C 1
ATOM 822 O O . PRO A 1 119 ? -10.406 11.805 0.848 1 95 119 PRO A O 1
ATOM 825 N N . VAL A 1 120 ? -10.156 13.258 -0.88 1 96.94 120 VAL A N 1
ATOM 826 C CA . VAL A 1 120 ? -10.617 14.445 -0.173 1 96.94 120 VAL A CA 1
ATOM 827 C C . VAL A 1 120 ? -11.984 14.18 0.459 1 96.94 120 VAL A C 1
ATOM 829 O O . VAL A 1 120 ? -12.273 14.664 1.554 1 96.94 120 VAL A O 1
ATOM 832 N N . GLU A 1 121 ? -12.828 13.375 -0.162 1 96.44 121 GLU A N 1
ATOM 833 C CA . GLU A 1 121 ? -14.188 13.117 0.313 1 96.44 121 GLU A CA 1
ATOM 834 C C . GLU A 1 121 ? -14.164 12.445 1.684 1 96.44 121 GLU A C 1
ATOM 836 O O . GLU A 1 121 ? -15.055 12.68 2.506 1 96.44 121 GLU A O 1
ATOM 841 N N . VAL A 1 122 ? -13.164 11.664 1.871 1 97.12 122 VAL A N 1
ATOM 842 C CA . VAL A 1 122 ? -13.039 10.977 3.154 1 97.12 122 VAL A CA 1
ATOM 843 C C . VAL A 1 122 ? -12.766 12 4.258 1 97.12 122 VAL A C 1
ATOM 845 O O . VAL A 1 122 ? -13.32 11.891 5.355 1 97.12 122 VAL A O 1
ATOM 848 N N . TRP A 1 123 ? -11.984 13.039 3.959 1 97.94 123 TRP A N 1
ATOM 849 C CA . TRP A 1 123 ? -11.578 14.016 4.965 1 97.94 123 TRP A CA 1
ATOM 850 C C . TRP A 1 123 ? -12.703 15.008 5.238 1 97.94 123 TRP A C 1
ATOM 852 O O . TRP A 1 123 ? -12.625 15.805 6.18 1 97.94 123 TRP A O 1
ATOM 862 N N . ARG A 1 124 ? -13.781 14.938 4.449 1 97.06 124 ARG A N 1
ATOM 863 C CA . ARG A 1 124 ? -14.961 15.773 4.68 1 97.06 124 ARG A CA 1
ATOM 864 C C . ARG A 1 124 ? -15.945 15.078 5.609 1 97.06 124 ARG A C 1
ATOM 866 O O . ARG A 1 124 ? -16.875 15.711 6.113 1 97.06 124 ARG A O 1
ATOM 873 N N . MET A 1 125 ? -15.695 13.852 5.844 1 96.38 125 MET A N 1
ATOM 874 C CA . MET A 1 125 ? -16.562 13.102 6.75 1 96.38 125 MET A CA 1
ATOM 875 C C . MET A 1 125 ? -16.312 13.516 8.203 1 96.38 125 MET A C 1
ATOM 877 O O . MET A 1 125 ? -15.18 13.805 8.586 1 96.38 125 MET A O 1
ATOM 881 N N . THR A 1 126 ? -17.391 13.422 9.07 1 94.88 126 THR A N 1
ATOM 882 C CA . THR A 1 126 ? -17.281 13.75 10.484 1 94.88 126 THR A CA 1
ATOM 883 C C . THR A 1 126 ? -18.031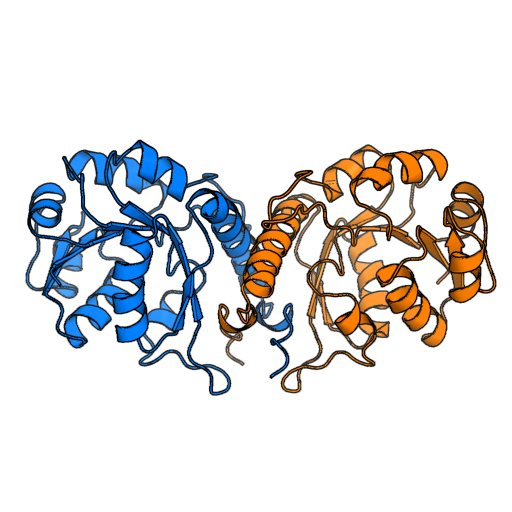 12.742 11.336 1 94.88 126 THR A C 1
ATOM 885 O O . THR A 1 126 ? -19.266 12.805 11.445 1 94.88 126 THR A O 1
ATOM 888 N N . PRO A 1 127 ? -17.25 11.844 11.953 1 96.12 127 PRO A N 1
ATOM 889 C CA . PRO A 1 127 ? -15.891 11.375 11.656 1 96.12 127 PRO A CA 1
ATOM 890 C C . PRO A 1 127 ? -15.859 10.352 10.523 1 96.12 127 PRO A C 1
ATOM 892 O O . PRO A 1 127 ? -16.906 9.82 10.141 1 96.12 127 PRO A O 1
ATOM 895 N N . PRO A 1 128 ? -14.711 10.125 9.93 1 97.19 128 PRO A N 1
ATOM 896 C CA . PRO A 1 128 ? -14.57 9.047 8.953 1 97.19 128 PRO A CA 1
ATOM 897 C C . PRO A 1 128 ? -14.539 7.66 9.602 1 97.19 128 PRO A C 1
ATOM 899 O O . PRO A 1 128 ? -13.516 7.266 10.18 1 97.19 128 PRO A O 1
ATOM 902 N N . VAL A 1 129 ? -15.641 6.984 9.578 1 96.38 129 VAL A N 1
ATOM 903 C CA . VAL A 1 129 ? -15.797 5.656 10.164 1 96.38 129 VAL A CA 1
ATOM 904 C C . VAL A 1 129 ? -16.25 4.668 9.086 1 96.38 129 VAL A C 1
ATOM 906 O O . VAL A 1 129 ? -17.188 4.957 8.328 1 96.38 129 VAL A O 1
ATOM 909 N N . PHE A 1 130 ? -15.586 3.566 9.047 1 93 130 PHE A N 1
ATOM 910 C CA . PHE A 1 130 ? -15.914 2.514 8.094 1 93 130 PHE A CA 1
ATOM 911 C C . PHE A 1 130 ? -16 1.161 8.789 1 93 130 PHE A C 1
ATOM 913 O O . PHE A 1 130 ? -15.07 0.751 9.484 1 93 130 PHE A O 1
ATOM 920 N N . GLY A 1 131 ? -17.094 0.444 8.617 1 87.81 131 GLY A N 1
ATOM 921 C CA . GLY A 1 131 ? -17.297 -0.827 9.297 1 87.81 131 GLY A CA 1
ATOM 922 C C . GLY A 1 131 ? -17.25 -0.708 10.812 1 87.81 131 GLY A C 1
ATOM 923 O O . GLY A 1 131 ? -16.688 -1.574 11.484 1 87.81 131 GLY A O 1
ATOM 924 N N . GLY A 1 132 ? -17.609 0.397 11.297 1 90.31 132 GLY A N 1
ATOM 925 C CA . GLY A 1 132 ? -17.656 0.628 12.734 1 90.31 132 GLY A CA 1
ATOM 926 C C . GLY A 1 132 ? -16.312 1.012 13.328 1 90.31 132 GLY A C 1
ATOM 927 O O . GLY A 1 132 ? -16.188 1.17 14.539 1 90.31 132 GLY A O 1
ATOM 928 N N . ARG A 1 133 ? -15.328 1.195 12.461 1 93.12 133 ARG A N 1
ATOM 929 C CA . ARG A 1 133 ? -13.992 1.523 12.938 1 93.12 133 ARG A CA 1
ATOM 930 C C . ARG A 1 133 ? -13.555 2.895 12.43 1 93.12 133 ARG A C 1
ATOM 932 O O . ARG A 1 133 ? -13.711 3.209 11.25 1 93.12 133 ARG A O 1
ATOM 939 N N . PRO A 1 134 ? -12.992 3.723 13.352 1 97.12 134 PRO A N 1
ATOM 940 C CA . PRO A 1 134 ? -12.398 4.969 12.867 1 97.12 134 PRO A CA 1
ATOM 941 C C . PRO A 1 134 ? -11.273 4.734 11.859 1 97.12 134 PRO A C 1
ATOM 943 O O . PRO A 1 134 ? -10.492 3.789 12.008 1 97.12 134 PRO A O 1
ATOM 946 N N . LEU A 1 135 ? -11.25 5.566 10.852 1 98.12 135 LEU A N 1
ATOM 947 C CA . LEU A 1 135 ? -10.148 5.504 9.898 1 98.12 135 LEU A CA 1
ATOM 948 C C . LEU A 1 135 ? -8.805 5.672 10.602 1 98.12 135 LEU A C 1
ATOM 950 O O . LEU A 1 135 ? -8.664 6.523 11.477 1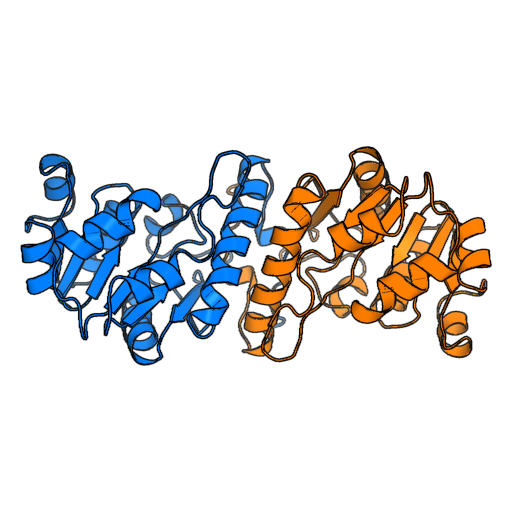 98.12 135 LEU A O 1
ATOM 954 N N . ALA A 1 136 ? -7.883 4.812 10.297 1 98.19 136 ALA A N 1
ATOM 955 C CA . ALA A 1 136 ? -6.516 4.949 10.805 1 98.19 136 ALA A CA 1
ATOM 956 C C . ALA A 1 136 ? -5.664 5.793 9.859 1 98.19 136 ALA A 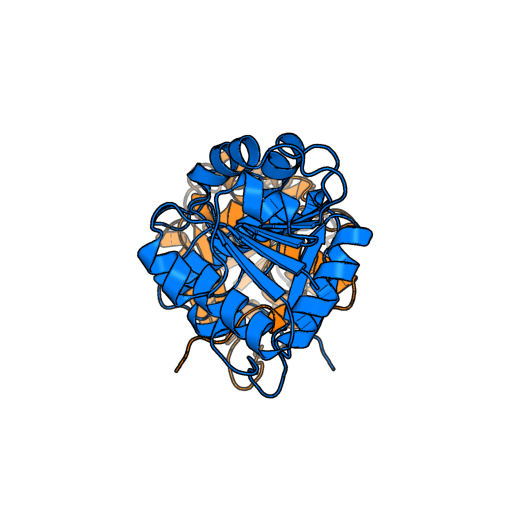C 1
ATOM 958 O O . ALA A 1 136 ? -5.785 5.68 8.633 1 98.19 136 ALA A O 1
ATOM 959 N N . VAL A 1 137 ? -4.863 6.648 10.375 1 98.75 137 VAL A N 1
ATOM 960 C CA . VAL A 1 137 ? -4.031 7.555 9.586 1 98.75 137 VAL A CA 1
ATOM 961 C C . VAL A 1 137 ? -2.559 7.297 9.883 1 98.75 137 VAL A C 1
ATOM 963 O O . VAL A 1 137 ? -2.057 7.684 10.945 1 98.75 137 VAL A O 1
ATOM 966 N N . PRO A 1 138 ? -1.874 6.672 8.984 1 98.75 138 PRO A N 1
ATOM 967 C CA . PRO A 1 138 ? -0.441 6.473 9.211 1 98.75 138 PRO A CA 1
ATOM 968 C C . PRO A 1 138 ? 0.358 7.77 9.125 1 98.75 138 PRO A C 1
ATOM 970 O O . PRO A 1 138 ? 0.054 8.633 8.297 1 98.75 138 PRO A O 1
ATOM 973 N N . LEU A 1 139 ? 1.364 7.859 10 1 98.75 139 LEU A N 1
ATOM 974 C CA . LEU A 1 139 ? 2.244 9.016 10.102 1 98.75 139 LEU A CA 1
ATOM 975 C C . LEU A 1 139 ? 3.707 8.602 9.992 1 98.75 139 LEU A C 1
ATOM 977 O O . LEU A 1 139 ? 4.184 7.777 10.773 1 98.75 139 LEU A O 1
ATOM 981 N N . CYS A 1 140 ? 4.383 9.125 9.055 1 98.12 140 CYS A N 1
ATOM 982 C CA . CYS A 1 140 ? 5.82 8.914 8.93 1 98.12 140 CYS A CA 1
ATOM 983 C C . CYS A 1 140 ? 6.582 10.211 9.172 1 98.12 140 CYS A C 1
ATOM 985 O O . CYS A 1 140 ? 6.387 11.195 8.461 1 98.12 140 CYS A O 1
ATOM 987 N N . GLY A 1 141 ? 7.418 10.328 10.117 1 98 141 GLY A N 1
ATOM 988 C CA . GLY A 1 141 ? 8.188 11.523 10.43 1 98 141 GLY A CA 1
ATOM 989 C C . GLY A 1 141 ? 8.898 11.438 11.766 1 98 141 GLY A C 1
ATOM 990 O O . GLY A 1 141 ? 9.055 10.352 12.328 1 98 141 GLY A O 1
ATOM 991 N N . SER A 1 142 ? 9.445 12.555 12.203 1 96.06 142 SER A N 1
ATOM 992 C CA . SER A 1 142 ? 10.117 12.602 13.492 1 96.06 142 SER A CA 1
ATOM 993 C C . SER A 1 142 ? 9.141 12.352 14.633 1 96.06 142 SER A C 1
ATOM 995 O O . SER A 1 142 ? 7.945 12.633 14.516 1 96.06 142 SER A O 1
ATOM 997 N N . PRO A 1 143 ? 9.656 11.844 15.734 1 96.69 143 PRO A N 1
ATOM 998 C CA . PRO A 1 143 ? 8.773 11.617 16.891 1 96.69 143 PRO A CA 1
ATOM 999 C C . PRO A 1 143 ? 8.023 12.875 17.297 1 96.69 143 PRO A C 1
ATOM 1001 O O . PRO A 1 143 ? 6.824 12.812 17.609 1 96.69 143 PRO A O 1
ATOM 1004 N N . GLU A 1 144 ? 8.711 14 17.25 1 97.38 144 GLU A N 1
ATOM 1005 C CA . GLU A 1 144 ? 8.078 15.258 17.609 1 97.38 144 GLU A CA 1
ATOM 1006 C C . GLU A 1 144 ? 6.949 15.617 16.656 1 97.38 144 GLU A C 1
ATOM 1008 O O . GLU A 1 144 ? 5.859 16 17.078 1 97.38 144 GLU A O 1
ATOM 1013 N N . GLY A 1 145 ? 7.211 15.547 15.383 1 98.5 145 GLY A N 1
ATOM 1014 C CA . GLY A 1 145 ? 6.184 15.805 14.383 1 98.5 145 GLY A CA 1
ATOM 1015 C C . GLY A 1 145 ? 5 14.859 14.484 1 98.5 145 GLY A C 1
ATOM 1016 O O . GLY A 1 145 ? 3.85 15.289 14.406 1 98.5 145 GLY A O 1
ATOM 1017 N N . VAL A 1 146 ? 5.281 13.602 14.703 1 98.75 146 VAL A N 1
ATOM 1018 C CA . VAL A 1 146 ? 4.246 12.57 14.773 1 98.75 146 VAL A CA 1
ATOM 1019 C C . VAL A 1 146 ? 3.35 12.828 15.977 1 98.75 146 VAL A C 1
ATOM 1021 O O . VAL A 1 146 ? 2.127 12.688 15.891 1 98.75 146 VAL A O 1
ATOM 1024 N N . ALA A 1 147 ? 3.938 13.188 17.094 1 98.56 147 ALA A N 1
ATOM 1025 C CA . ALA A 1 147 ? 3.139 13.508 18.281 1 98.56 147 ALA A CA 1
ATOM 1026 C C . ALA A 1 147 ? 2.17 14.648 18 1 98.56 147 ALA A C 1
ATOM 1028 O O . ALA A 1 147 ? 0.982 14.562 18.312 1 98.56 147 ALA A O 1
ATOM 1029 N N . THR A 1 148 ? 2.678 15.664 17.391 1 98.69 148 THR A N 1
ATOM 1030 C CA . THR A 1 148 ? 1.874 16.844 17.062 1 98.69 148 THR A CA 1
ATOM 1031 C C . THR A 1 148 ? 0.754 16.484 16.094 1 98.69 148 THR A C 1
ATOM 1033 O O . THR A 1 148 ? -0.411 16.797 16.328 1 98.69 148 THR A O 1
ATOM 1036 N N . VAL A 1 149 ? 1.06 15.766 15.047 1 98.88 149 VAL A N 1
ATOM 1037 C CA . VAL A 1 149 ? 0.088 15.461 14 1 98.88 149 VAL A CA 1
ATOM 1038 C C . VAL A 1 149 ? -0.911 14.43 14.516 1 98.88 149 VAL A C 1
ATOM 1040 O O . VAL A 1 149 ? -2.066 14.398 14.078 1 98.88 149 VAL A O 1
ATOM 1043 N N . SER A 1 150 ? -0.491 13.609 15.484 1 98.88 150 SER A N 1
ATOM 1044 C CA . SER A 1 150 ? -1.408 12.656 16.094 1 98.88 150 SER A CA 1
ATOM 1045 C C . SER A 1 150 ? -2.59 13.367 16.75 1 98.88 150 SER A C 1
ATOM 1047 O O . SER A 1 150 ? -3.725 12.891 16.672 1 98.88 150 SER A O 1
ATOM 1049 N N . GLU A 1 151 ? -2.332 14.453 17.375 1 98.75 151 GLU A N 1
ATOM 1050 C CA . GLU A 1 151 ? -3.414 15.234 17.969 1 98.75 151 GLU A CA 1
ATOM 1051 C C . GLU A 1 151 ? -4.395 15.711 16.906 1 98.75 151 GLU A C 1
ATOM 1053 O O . GLU A 1 151 ? -5.609 15.648 17.094 1 98.75 151 GLU A O 1
ATOM 1058 N N . LEU A 1 152 ? -3.859 16.156 15.797 1 98.81 152 LEU A N 1
ATOM 1059 C CA . LEU A 1 152 ? -4.691 16.641 14.703 1 98.81 152 LEU A CA 1
ATOM 1060 C C . LEU A 1 152 ? -5.516 15.516 14.109 1 98.81 152 LEU A C 1
ATOM 1062 O O . LEU A 1 152 ? -6.664 15.719 13.703 1 98.81 152 LEU A O 1
ATOM 1066 N N . VAL A 1 153 ? -4.938 14.312 13.992 1 98.88 153 VAL A N 1
ATOM 1067 C CA . VAL A 1 153 ? -5.641 13.133 13.5 1 98.88 153 VAL A CA 1
ATOM 1068 C C . VAL A 1 153 ? -6.801 12.797 14.43 1 98.88 153 VAL A C 1
ATOM 1070 O O . VAL A 1 153 ? -7.918 12.539 13.969 1 98.88 153 VAL A O 1
ATOM 1073 N N . ARG A 1 154 ? -6.574 12.836 15.727 1 98.62 154 ARG A N 1
ATOM 1074 C CA . ARG A 1 154 ? -7.605 12.523 16.703 1 98.62 154 ARG A CA 1
ATOM 1075 C C . ARG A 1 154 ? -8.734 13.539 16.656 1 98.62 154 ARG A C 1
ATOM 1077 O O . ARG A 1 154 ? -9.906 13.195 16.859 1 98.62 154 ARG A O 1
ATOM 1084 N N . ASP A 1 155 ? -8.398 14.758 16.359 1 98.44 155 ASP A N 1
ATOM 1085 C CA . ASP A 1 155 ? -9.406 15.812 16.266 1 98.44 155 ASP A CA 1
ATOM 1086 C C . ASP A 1 155 ? -10.383 15.539 15.125 1 98.44 155 ASP A C 1
ATOM 1088 O O . ASP A 1 155 ? -11.492 16.078 15.109 1 98.44 155 ASP A O 1
ATOM 1092 N N . LEU A 1 156 ? -9.992 14.742 14.148 1 98.25 156 LEU A N 1
ATOM 1093 C CA . LEU A 1 156 ? -10.859 14.367 13.031 1 98.25 156 LEU A CA 1
ATOM 1094 C C . LEU A 1 156 ? -11.695 13.141 13.375 1 98.25 156 LEU A C 1
ATOM 1096 O O . LEU A 1 156 ? -12.523 12.703 12.578 1 98.25 156 LEU A O 1
ATOM 1100 N N . GLY A 1 157 ? -11.438 12.602 14.547 1 98.31 157 GLY A N 1
ATOM 1101 C CA . GLY A 1 157 ? -12.078 11.352 14.914 1 98.31 157 GLY A CA 1
ATOM 1102 C C . GLY A 1 157 ? -11.391 10.125 14.344 1 98.31 157 GLY A C 1
ATOM 1103 O O . GLY A 1 157 ? -11.977 9.047 14.289 1 98.31 157 GLY A O 1
ATOM 1104 N N . CYS A 1 158 ? -10.148 10.25 13.898 1 98.62 158 CYS A N 1
ATOM 1105 C CA . CYS A 1 158 ? -9.367 9.156 13.32 1 98.62 158 CYS A CA 1
ATOM 1106 C C . CYS A 1 158 ? -8.375 8.602 14.336 1 98.62 158 CYS A C 1
ATOM 1108 O O . CYS A 1 158 ? -8.25 9.125 15.445 1 98.62 158 CYS A O 1
ATOM 1110 N N . THR A 1 159 ? -7.758 7.531 14 1 98.44 159 THR A N 1
ATOM 1111 C CA . THR A 1 159 ? -6.738 6.902 14.836 1 98.44 159 THR A CA 1
ATOM 1112 C C . THR A 1 159 ? -5.352 7.098 14.227 1 98.44 159 THR A C 1
ATOM 1114 O O . THR A 1 159 ? -5.059 6.574 13.148 1 98.44 159 THR A O 1
ATOM 1117 N N . PRO A 1 160 ? -4.48 7.82 14.922 1 98.69 160 PRO A N 1
ATOM 1118 C CA . PRO A 1 160 ? -3.121 7.945 14.391 1 98.69 160 PRO A CA 1
ATOM 1119 C C . PRO A 1 160 ? -2.307 6.664 14.547 1 98.69 160 PRO A C 1
ATOM 1121 O O . PRO A 1 160 ? -2.426 5.969 15.555 1 98.69 160 PRO A O 1
ATOM 1124 N N . LEU A 1 161 ? -1.598 6.32 13.523 1 98.31 161 LEU A N 1
ATOM 1125 C CA . LEU A 1 161 ? -0.646 5.215 13.555 1 98.31 161 LEU A CA 1
ATOM 1126 C C . LEU A 1 161 ? 0.779 5.719 13.352 1 98.31 161 LEU A C 1
ATOM 1128 O O . LEU A 1 161 ? 1.094 6.305 12.312 1 98.31 161 LEU A O 1
ATOM 1132 N N . ALA A 1 162 ? 1.634 5.496 14.383 1 97.31 162 ALA A N 1
ATOM 1133 C CA . ALA A 1 162 ? 3.055 5.73 14.141 1 97.31 162 ALA A CA 1
ATOM 1134 C C . ALA A 1 162 ? 3.621 4.715 13.148 1 97.31 162 ALA A C 1
ATOM 1136 O O . ALA A 1 162 ? 3.781 3.537 13.484 1 97.31 162 ALA A O 1
ATOM 1137 N N . ALA A 1 163 ? 3.92 5.188 11.969 1 97 163 ALA A N 1
ATOM 1138 C CA . ALA A 1 163 ? 4.27 4.277 10.875 1 97 163 ALA A CA 1
ATOM 1139 C C . ALA A 1 163 ? 5.754 4.367 10.539 1 97 163 ALA A C 1
ATOM 1141 O O . ALA A 1 163 ? 6.18 3.951 9.461 1 97 163 ALA A O 1
ATOM 1142 N N . GLY A 1 164 ? 6.586 4.961 11.406 1 94.94 164 GLY A N 1
ATOM 1143 C CA . GLY A 1 164 ? 8.023 5.023 11.188 1 94.94 164 GLY A CA 1
ATOM 1144 C C . GLY A 1 164 ? 8.516 6.414 10.82 1 94.94 164 GLY A C 1
ATOM 1145 O O . GLY A 1 164 ? 7.73 7.367 10.805 1 94.94 164 GLY A O 1
ATOM 1146 N N . GLY A 1 165 ? 9.891 6.527 10.57 1 95.06 165 GLY A N 1
ATOM 1147 C CA . GLY A 1 165 ? 10.492 7.793 10.18 1 95.06 165 GLY A CA 1
ATOM 1148 C C . GLY A 1 165 ? 10.266 8.141 8.727 1 95.06 165 GLY A C 1
ATOM 1149 O O . GLY A 1 165 ? 9.469 7.496 8.039 1 95.06 165 GLY A O 1
ATOM 1150 N N . LEU A 1 166 ? 10.914 9.211 8.281 1 94.75 166 LEU A N 1
ATOM 1151 C CA . LEU A 1 166 ? 10.742 9.672 6.906 1 94.75 166 LEU A CA 1
ATOM 1152 C C . LEU A 1 166 ? 11.281 8.641 5.918 1 94.75 166 LEU A C 1
ATOM 1154 O O . LEU A 1 166 ? 10.945 8.68 4.734 1 94.75 166 LEU A O 1
ATOM 1158 N N . ASP A 1 167 ? 12.125 7.766 6.383 1 91.06 167 ASP A N 1
ATOM 1159 C CA . ASP A 1 167 ? 12.633 6.688 5.543 1 91.06 167 ASP A CA 1
ATOM 1160 C C . ASP A 1 167 ? 11.508 5.77 5.074 1 91.06 167 ASP A C 1
ATOM 1162 O O . ASP A 1 167 ? 11.633 5.105 4.043 1 91.06 167 ASP A O 1
ATOM 1166 N N . ARG A 1 168 ? 10.367 5.789 5.797 1 94.5 168 ARG A N 1
ATOM 1167 C CA . ARG A 1 168 ? 9.227 4.949 5.43 1 94.5 168 ARG A CA 1
ATOM 1168 C C . ARG A 1 168 ? 8.211 5.738 4.613 1 94.5 168 ARG A C 1
ATOM 1170 O O . ARG A 1 168 ? 7.281 5.156 4.047 1 94.5 168 ARG A O 1
ATOM 1177 N N . ALA A 1 169 ? 8.422 6.992 4.535 1 96.38 169 ALA A N 1
ATOM 1178 C CA . ALA A 1 169 ? 7.477 7.824 3.795 1 96.38 169 ALA A CA 1
ATOM 1179 C C . ALA A 1 169 ? 7.445 7.441 2.318 1 96.38 169 ALA A C 1
ATOM 1181 O O . ALA A 1 169 ? 6.395 7.504 1.677 1 96.38 169 ALA A O 1
ATOM 1182 N N . GLY A 1 170 ? 8.625 7.086 1.818 1 94.62 170 GLY A N 1
ATOM 1183 C CA . GLY A 1 170 ? 8.664 6.648 0.432 1 94.62 170 GLY A CA 1
ATOM 1184 C C . GLY A 1 170 ? 7.781 5.445 0.159 1 94.62 170 GLY A C 1
ATOM 1185 O O . GLY A 1 170 ? 7.156 5.355 -0.899 1 94.62 170 GLY A O 1
ATOM 1186 N N . LEU A 1 171 ? 7.742 4.5 1.086 1 95 171 LEU A N 1
ATOM 1187 C CA . LEU A 1 171 ? 6.867 3.34 0.966 1 95 171 LEU A CA 1
ATOM 1188 C C . LEU A 1 171 ? 5.402 3.76 0.992 1 95 171 LEU A C 1
ATOM 1190 O O . LEU A 1 171 ? 4.59 3.248 0.218 1 95 171 LEU A O 1
ATOM 1194 N N . MET A 1 172 ? 5.059 4.688 1.839 1 96.69 172 MET A N 1
ATOM 1195 C CA . MET A 1 172 ? 3.691 5.191 1.928 1 96.69 172 MET A CA 1
ATOM 1196 C C . MET A 1 172 ? 3.279 5.879 0.631 1 96.69 172 MET A C 1
ATOM 1198 O O . MET A 1 172 ? 2.152 5.711 0.164 1 96.69 172 MET A O 1
ATOM 1202 N N . GLU A 1 173 ? 4.188 6.652 0.074 1 96.75 173 GLU A N 1
ATOM 1203 C CA . GLU A 1 173 ? 3.93 7.309 -1.203 1 96.75 173 GLU A CA 1
ATOM 1204 C C . GLU A 1 173 ? 3.664 6.289 -2.307 1 96.75 173 GLU A C 1
ATOM 1206 O O . GLU A 1 173 ? 2.727 6.445 -3.092 1 96.75 173 GLU A O 1
ATOM 1211 N N . ALA A 1 174 ? 4.441 5.262 -2.334 1 94.94 174 ALA A N 1
ATOM 1212 C CA . ALA A 1 174 ? 4.242 4.195 -3.314 1 94.94 174 ALA A CA 1
ATOM 1213 C C . ALA A 1 174 ? 2.922 3.473 -3.078 1 94.94 174 ALA A C 1
ATOM 1215 O O . ALA A 1 174 ? 2.219 3.121 -4.027 1 94.94 174 ALA A O 1
ATOM 1216 N N . THR A 1 175 ? 2.598 3.234 -1.825 1 96.38 175 THR A N 1
ATOM 1217 C CA . THR A 1 175 ? 1.329 2.609 -1.462 1 96.38 175 THR A CA 1
ATOM 1218 C C . THR A 1 175 ? 0.153 3.43 -1.986 1 96.38 175 THR A C 1
ATOM 1220 O O . THR A 1 175 ? -0.775 2.881 -2.584 1 96.38 175 THR A O 1
ATOM 1223 N N . MET A 1 176 ? 0.253 4.711 -1.783 1 96.5 176 MET A N 1
ATOM 1224 C CA . MET A 1 176 ? -0.794 5.594 -2.287 1 96.5 176 MET A CA 1
ATOM 1225 C C . MET A 1 176 ? -0.934 5.465 -3.801 1 96.5 176 MET A C 1
ATOM 1227 O O . MET A 1 176 ? -2.045 5.328 -4.316 1 96.5 176 MET A O 1
ATOM 1231 N N . ALA A 1 177 ? 0.169 5.484 -4.516 1 95.56 177 ALA A N 1
ATOM 1232 C CA . ALA A 1 177 ? 0.133 5.379 -5.973 1 95.56 177 ALA A CA 1
ATOM 1233 C C . ALA A 1 177 ? -0.505 4.062 -6.41 1 95.56 177 ALA A C 1
ATOM 1235 O O . ALA A 1 177 ? -1.307 4.035 -7.348 1 95.56 177 ALA A O 1
ATOM 1236 N N . PHE A 1 178 ? -0.144 2.988 -5.715 1 96.12 178 PHE A N 1
ATOM 1237 C CA . PHE A 1 178 ? -0.694 1.679 -6.039 1 96.12 178 PHE A CA 1
ATOM 1238 C C . PHE A 1 178 ? -2.201 1.653 -5.816 1 96.12 178 PHE A C 1
ATOM 1240 O O . PHE A 1 178 ? -2.957 1.216 -6.688 1 96.12 178 PHE A O 1
ATOM 1247 N N . MET A 1 179 ? -2.688 2.205 -4.719 1 95.06 179 MET A N 1
ATOM 1248 C CA . MET A 1 179 ? -4.098 2.184 -4.34 1 95.06 179 MET A CA 1
ATOM 1249 C C . MET A 1 179 ? -4.922 3.072 -5.262 1 95.06 179 MET A C 1
ATOM 1251 O O . MET A 1 179 ? -6.043 2.715 -5.637 1 95.06 179 MET A O 1
ATOM 1255 N N . VAL A 1 180 ? -4.371 4.18 -5.566 1 93.12 180 VAL A N 1
ATOM 1256 C CA . VAL A 1 180 ? -5.07 5.09 -6.469 1 93.12 180 VAL A CA 1
ATOM 1257 C C . VAL A 1 180 ? -5.27 4.418 -7.824 1 93.12 180 VAL A C 1
ATOM 1259 O O . VAL A 1 180 ? -6.32 4.566 -8.453 1 93.12 180 VAL A O 1
ATOM 1262 N N . GLY A 1 181 ? -4.242 3.689 -8.273 1 93.31 181 GLY A N 1
ATOM 1263 C CA . GLY A 1 181 ? -4.398 2.93 -9.5 1 93.31 181 GLY A CA 1
ATOM 1264 C C . GLY A 1 181 ? -5.535 1.927 -9.445 1 93.31 181 GLY A C 1
ATOM 1265 O O . GLY A 1 181 ? -6.312 1.809 -10.391 1 93.31 181 GLY A O 1
ATOM 1266 N N . LEU A 1 182 ? -5.637 1.206 -8.328 1 94.38 182 LEU A N 1
ATOM 1267 C CA . LEU A 1 182 ? -6.723 0.246 -8.148 1 94.38 182 LEU A CA 1
ATOM 1268 C C . LEU A 1 182 ? -8.078 0.947 -8.164 1 94.38 182 LEU A C 1
ATOM 1270 O O . LEU A 1 182 ? -9.008 0.493 -8.836 1 94.38 182 LEU A O 1
ATOM 1274 N N . TRP A 1 183 ? -8.148 2.064 -7.488 1 91.81 183 TRP A N 1
ATOM 1275 C CA . TRP A 1 183 ? -9.398 2.812 -7.414 1 91.81 183 TRP A CA 1
ATOM 1276 C C . TRP A 1 183 ? -9.812 3.311 -8.797 1 91.81 183 TRP A C 1
ATOM 1278 O O . TRP A 1 183 ? -10.992 3.227 -9.164 1 91.81 183 TRP A O 1
ATOM 1288 N N . PHE A 1 184 ? -8.867 3.799 -9.547 1 89.56 184 PHE A N 1
ATOM 1289 C CA . PHE A 1 184 ? -9.148 4.312 -10.883 1 89.56 184 PHE A CA 1
ATOM 1290 C C . PHE A 1 184 ? -9.648 3.197 -11.797 1 89.56 184 PHE A C 1
ATOM 1292 O O . PHE A 1 184 ? -10.469 3.434 -12.688 1 89.56 184 PHE A O 1
ATOM 1299 N N . ASP A 1 185 ? -9.18 2.006 -11.461 1 89.75 185 ASP A N 1
ATOM 1300 C CA . ASP A 1 185 ? -9.586 0.848 -12.258 1 89.75 185 ASP A CA 1
ATOM 1301 C C . ASP A 1 185 ? -10.898 0.265 -11.742 1 89.75 185 ASP A C 1
ATOM 1303 O O . ASP A 1 185 ? -11.367 -0.763 -12.234 1 89.75 185 ASP A O 1
ATOM 1307 N N . GLY A 1 186 ? -11.523 0.911 -10.703 1 89.69 186 GLY A N 1
ATOM 1308 C CA . GLY A 1 186 ? -12.82 0.516 -10.18 1 89.69 186 GLY A CA 1
ATOM 1309 C C . GLY A 1 186 ? -12.727 -0.57 -9.125 1 89.69 186 GLY A C 1
ATOM 1310 O O . GLY A 1 186 ? -13.727 -1.229 -8.812 1 89.69 186 GLY A O 1
ATOM 1311 N N . HIS A 1 187 ? -11.508 -0.729 -8.609 1 92.06 187 HIS A N 1
ATOM 1312 C CA . HIS A 1 187 ? -11.312 -1.803 -7.645 1 92.06 187 HIS A CA 1
ATOM 1313 C C . HIS A 1 187 ? -11.375 -1.274 -6.215 1 92.06 187 HIS A C 1
ATOM 1315 O O . HIS A 1 187 ? -11.062 -0.109 -5.969 1 92.06 187 HIS A O 1
ATOM 1321 N N . ASP A 1 188 ? -11.797 -2.113 -5.285 1 93 188 ASP A N 1
ATOM 1322 C CA . ASP A 1 188 ? -11.766 -1.839 -3.852 1 93 188 ASP A CA 1
ATOM 1323 C C . ASP A 1 188 ? -10.414 -2.193 -3.25 1 93 188 ASP A C 1
ATOM 1325 O O . ASP A 1 188 ? -10.156 -3.354 -2.92 1 93 188 ASP A O 1
ATOM 1329 N N . ALA A 1 189 ? -9.633 -1.256 -3 1 91.62 189 ALA A N 1
ATOM 1330 C CA . ALA A 1 189 ? -8.273 -1.477 -2.516 1 91.62 189 ALA A CA 1
ATOM 1331 C C . ALA A 1 189 ? -8.281 -2.059 -1.104 1 91.62 189 ALA A C 1
ATOM 1333 O O . ALA A 1 189 ? -7.398 -2.838 -0.742 1 91.62 189 ALA A O 1
ATOM 1334 N N . GLN A 1 190 ? -9.266 -1.663 -0.3 1 94.62 190 GLN A N 1
ATOM 1335 C CA . GLN A 1 190 ? -9.328 -2.172 1.066 1 94.62 190 GLN A CA 1
ATOM 1336 C C . GLN A 1 190 ? -9.461 -3.691 1.082 1 94.62 190 GLN A C 1
ATOM 1338 O O . GLN A 1 190 ? -8.93 -4.359 1.968 1 94.62 190 GLN A O 1
ATOM 1343 N N . ALA A 1 191 ? -10.109 -4.23 0.075 1 95.31 191 ALA A N 1
ATOM 1344 C CA . ALA A 1 191 ? -10.406 -5.66 0.007 1 95.31 191 ALA A CA 1
ATOM 1345 C C . ALA A 1 191 ? -9.133 -6.477 -0.177 1 95.31 191 ALA A C 1
ATOM 1347 O O . ALA A 1 191 ? -9.148 -7.703 -0.026 1 95.31 191 ALA A O 1
ATOM 1348 N N . CYS A 1 192 ? -7.992 -5.859 -0.46 1 97.19 192 CYS A N 1
ATOM 1349 C CA . CYS A 1 192 ? -6.734 -6.562 -0.697 1 97.19 192 CYS A CA 1
ATOM 1350 C C . CYS A 1 192 ? -6.055 -6.918 0.619 1 97.19 192 CYS A C 1
ATOM 1352 O O . CYS A 1 192 ? -5.066 -7.656 0.631 1 97.19 192 CYS A O 1
ATOM 1354 N N . PHE A 1 193 ? -6.555 -6.379 1.738 1 96.06 193 PHE A N 1
ATOM 1355 C CA . PHE A 1 193 ? -5.898 -6.535 3.031 1 96.06 193 PHE A CA 1
ATOM 1356 C C . PHE A 1 193 ? -6.855 -7.141 4.055 1 96.06 193 PHE A C 1
ATOM 1358 O O . PHE A 1 193 ? -8.008 -6.711 4.164 1 96.06 193 PHE A O 1
ATOM 1365 N N . PRO A 1 194 ? -6.398 -8.141 4.766 1 93.5 194 PRO A N 1
ATOM 1366 C CA . PRO A 1 194 ? -7.203 -8.633 5.891 1 93.5 194 PRO A CA 1
ATOM 1367 C C . PRO A 1 194 ? -7.137 -7.715 7.109 1 93.5 194 PRO A C 1
ATOM 1369 O O . PRO A 1 194 ? -6.137 -7.02 7.309 1 93.5 194 PRO A O 1
ATOM 1372 N N . PRO A 1 195 ? -8.188 -7.758 7.84 1 89.75 195 PRO A N 1
ATOM 1373 C CA . PRO A 1 195 ? -8.086 -7.059 9.125 1 89.75 195 PRO A CA 1
ATOM 1374 C C . PRO A 1 195 ? -7.199 -7.793 10.125 1 89.75 195 PRO A C 1
ATOM 1376 O O . PRO A 1 195 ? -6.988 -9 10 1 89.75 195 PRO A O 1
ATOM 1379 N N . LEU A 1 196 ? -6.527 -7.055 10.977 1 82.12 196 LEU A N 1
ATOM 1380 C CA . LEU A 1 196 ? -5.852 -7.734 12.07 1 82.12 196 LEU A CA 1
ATOM 1381 C C . LEU A 1 196 ? -6.852 -8.477 12.953 1 82.12 196 LEU A C 1
ATOM 1383 O O . LEU A 1 196 ? -7.941 -7.965 13.227 1 82.12 196 LEU A O 1
ATOM 1387 N N . PRO A 1 197 ? -6.48 -9.82 13.023 1 64.62 197 PRO A N 1
ATOM 1388 C CA . PRO A 1 197 ? -7.359 -10.516 13.969 1 64.62 197 PRO A CA 1
ATOM 1389 C C . PRO A 1 197 ? -7.531 -9.758 15.281 1 64.62 197 PRO A C 1
ATOM 1391 O O . PRO A 1 197 ? -6.598 -9.094 15.742 1 64.62 197 PRO A O 1
ATOM 1394 N N . VAL A 1 198 ? -8.781 -9.594 15.68 1 50.5 198 VAL A N 1
ATOM 1395 C CA . VAL A 1 198 ? -9.07 -9.047 17 1 50.5 198 VAL A CA 1
ATOM 1396 C C . VAL A 1 198 ? -8.57 -10.016 18.078 1 50.5 198 VAL A C 1
ATOM 1398 O O . VAL A 1 198 ? -8.672 -11.234 17.922 1 50.5 198 VAL A O 1
ATOM 1401 N N . MET B 1 1 ? -4.836 -27.406 -14.289 1 97.94 1 MET B N 1
ATOM 1402 C CA . MET B 1 1 ? -3.551 -27 -14.844 1 97.94 1 MET B CA 1
ATOM 1403 C C . MET B 1 1 ? -2.41 -27.812 -14.227 1 97.94 1 MET B C 1
ATOM 1405 O O . MET B 1 1 ? -2.605 -28.5 -13.227 1 97.94 1 MET B O 1
ATOM 1409 N N . ARG B 1 2 ? -1.326 -27.75 -14.953 1 98.81 2 ARG B N 1
ATOM 1410 C CA . ARG B 1 2 ? -0.086 -28.25 -14.375 1 98.81 2 ARG B CA 1
ATOM 1411 C C . ARG B 1 2 ? 0.702 -27.141 -13.703 1 98.81 2 ARG B C 1
ATOM 1413 O O . ARG B 1 2 ? 1.216 -26.234 -14.375 1 98.81 2 ARG B O 1
ATOM 1420 N N . ILE B 1 3 ? 0.76 -27.234 -12.352 1 98.88 3 ILE B N 1
ATOM 1421 C CA . ILE B 1 3 ? 1.358 -26.172 -11.562 1 98.88 3 ILE B CA 1
ATOM 1422 C C . ILE B 1 3 ? 2.652 -26.656 -10.922 1 98.88 3 ILE B C 1
ATOM 1424 O O . ILE B 1 3 ? 2.658 -27.672 -10.227 1 98.88 3 ILE B O 1
ATOM 1428 N N . GLY B 1 4 ? 3.75 -26.016 -11.266 1 98.88 4 GLY B N 1
ATOM 1429 C CA . GLY B 1 4 ? 4.977 -26.188 -10.5 1 98.88 4 GLY B CA 1
ATOM 1430 C C . GLY B 1 4 ? 5.094 -25.234 -9.328 1 98.88 4 GLY B C 1
ATOM 1431 O O . GLY B 1 4 ? 4.762 -24.047 -9.453 1 98.88 4 GLY B O 1
ATOM 1432 N N . VAL B 1 5 ? 5.5 -25.719 -8.172 1 98.94 5 VAL B N 1
ATOM 1433 C CA . VAL B 1 5 ? 5.797 -24.891 -7.008 1 98.94 5 VAL B CA 1
ATOM 1434 C C . VAL B 1 5 ? 7.289 -24.969 -6.688 1 98.94 5 VAL B C 1
ATOM 1436 O O . VAL B 1 5 ? 7.828 -26.047 -6.445 1 98.94 5 VAL B O 1
ATOM 1439 N N . PHE B 1 6 ? 7.93 -23.828 -6.805 1 98.81 6 PHE B N 1
ATOM 1440 C CA . PHE B 1 6 ? 9.312 -23.719 -6.371 1 98.81 6 PHE B CA 1
ATOM 1441 C C . PHE B 1 6 ? 9.391 -23.281 -4.91 1 98.81 6 PHE B C 1
ATOM 1443 O O . PHE B 1 6 ? 9.078 -22.141 -4.578 1 98.81 6 PHE B O 1
ATOM 1450 N N . GLY B 1 7 ? 9.859 -24.188 -4.055 1 98.62 7 GLY B N 1
ATOM 1451 C CA . GLY B 1 7 ? 9.891 -23.953 -2.621 1 98.62 7 GLY B CA 1
ATOM 1452 C C . GLY B 1 7 ? 8.977 -24.875 -1.839 1 98.62 7 GLY B C 1
ATOM 1453 O O . GLY B 1 7 ? 8.023 -25.422 -2.393 1 98.62 7 GLY B O 1
ATOM 1454 N N . ALA B 1 8 ? 9.242 -25 -0.612 1 98.44 8 ALA B N 1
ATOM 1455 C CA . ALA B 1 8 ? 8.453 -25.875 0.25 1 98.44 8 ALA B CA 1
ATOM 1456 C C . ALA B 1 8 ? 8.172 -25.203 1.597 1 98.44 8 ALA B C 1
ATOM 1458 O O . ALA B 1 8 ? 8.086 -25.891 2.623 1 98.44 8 ALA B O 1
ATOM 1459 N N . GLY B 1 9 ? 8.148 -23.953 1.645 1 97.81 9 GLY B N 1
ATOM 1460 C CA . GLY B 1 9 ? 7.781 -23.219 2.844 1 97.81 9 GLY B CA 1
ATOM 1461 C C . GLY B 1 9 ? 6.285 -23.047 3.002 1 97.81 9 GLY B C 1
ATOM 1462 O O . GLY B 1 9 ? 5.5 -23.797 2.41 1 97.81 9 GLY B O 1
ATOM 1463 N N . GLY B 1 10 ? 5.875 -22.141 3.883 1 98 10 GLY B N 1
ATOM 1464 C CA . GLY B 1 10 ? 4.477 -21.906 4.215 1 98 10 GLY B CA 1
ATOM 1465 C C . GLY B 1 10 ? 3.629 -21.547 3.012 1 98 10 GLY B C 1
ATOM 1466 O O . GLY B 1 10 ? 2.525 -22.062 2.842 1 98 10 GLY B O 1
ATOM 1467 N N . MET B 1 11 ? 4.148 -20.641 2.17 1 98.44 11 MET B N 1
ATOM 1468 C CA . MET B 1 11 ? 3.398 -20.219 0.989 1 98.44 11 MET B CA 1
ATOM 1469 C C . MET B 1 11 ? 3.191 -21.391 0.033 1 98.44 11 MET B C 1
ATOM 1471 O O . MET B 1 11 ? 2.102 -21.562 -0.516 1 98.44 11 MET B O 1
ATOM 1475 N N . ALA B 1 12 ? 4.293 -22.141 -0.198 1 98.75 12 ALA B N 1
ATOM 1476 C CA . ALA B 1 12 ? 4.215 -23.328 -1.049 1 98.75 12 ALA B CA 1
ATOM 1477 C C . ALA B 1 12 ? 3.16 -24.297 -0.536 1 98.75 12 ALA B C 1
ATOM 1479 O O . ALA B 1 12 ? 2.34 -24.797 -1.31 1 98.75 12 ALA B O 1
ATOM 1480 N N . GLU B 1 13 ? 3.219 -24.531 0.739 1 98.44 13 GLU B N 1
ATOM 1481 C CA . GLU B 1 13 ? 2.279 -25.453 1.357 1 98.44 13 GLU B CA 1
ATOM 1482 C C . GLU B 1 13 ? 0.844 -24.953 1.232 1 98.44 13 GLU B C 1
ATOM 1484 O O . GLU B 1 13 ? -0.048 -25.703 0.835 1 98.44 13 GLU B O 1
ATOM 1489 N N . ALA B 1 14 ? 0.61 -23.703 1.562 1 98.56 14 ALA B N 1
ATOM 1490 C CA . ALA B 1 14 ? -0.735 -23.141 1.587 1 98.56 14 ALA B CA 1
ATOM 1491 C C . ALA B 1 14 ? -1.331 -23.078 0.183 1 98.56 14 ALA B C 1
ATOM 1493 O O . ALA B 1 14 ? -2.381 -23.672 -0.078 1 98.56 14 ALA B O 1
ATOM 1494 N N . LEU B 1 15 ? -0.618 -22.422 -0.759 1 98.69 15 LEU B N 1
ATOM 1495 C CA . LEU B 1 15 ? -1.145 -22.234 -2.105 1 98.69 15 LEU B CA 1
ATOM 1496 C C . LEU B 1 15 ? -1.129 -23.547 -2.891 1 98.69 15 LEU B C 1
ATOM 1498 O O . LEU B 1 15 ? -2.096 -23.859 -3.584 1 98.69 15 LEU B O 1
ATOM 1502 N N . GLY B 1 16 ? -0.028 -24.281 -2.799 1 98.31 16 GLY B N 1
ATOM 1503 C CA . GLY B 1 16 ? 0.032 -25.578 -3.445 1 98.31 16 GLY B CA 1
ATOM 1504 C C . GLY B 1 16 ? -1.069 -26.516 -2.994 1 98.31 16 GLY B C 1
ATOM 1505 O O . GLY B 1 16 ? -1.691 -27.203 -3.818 1 98.31 16 GLY B O 1
ATOM 1506 N N . GLY B 1 17 ? -1.266 -26.562 -1.716 1 97.75 17 GLY B N 1
ATOM 1507 C CA . GLY B 1 17 ? -2.332 -27.391 -1.177 1 97.75 17 GLY B CA 1
ATOM 1508 C C . GLY B 1 17 ? -3.707 -27 -1.678 1 97.75 17 GLY B C 1
ATOM 1509 O O . GLY B 1 17 ? -4.512 -27.859 -2.049 1 97.75 17 GLY B O 1
ATOM 1510 N N . GLN B 1 18 ? -4.008 -25.719 -1.674 1 98.12 18 GLN B N 1
ATOM 1511 C CA . GLN B 1 18 ? -5.293 -25.234 -2.152 1 98.12 18 GLN B CA 1
ATOM 1512 C C . GLN B 1 18 ? -5.516 -25.609 -3.615 1 98.12 18 GLN B C 1
ATOM 1514 O O . GLN B 1 18 ? -6.613 -26.016 -3.998 1 98.12 18 GLN B O 1
ATOM 1519 N N . TRP B 1 19 ? -4.484 -25.453 -4.441 1 98.5 19 TRP B N 1
ATOM 1520 C CA . TRP B 1 19 ? -4.633 -25.734 -5.867 1 98.5 19 TRP B CA 1
ATOM 1521 C C . TRP B 1 19 ? -4.754 -27.234 -6.121 1 98.5 19 TRP B C 1
ATOM 1523 O O . TRP B 1 19 ? -5.477 -27.656 -7.027 1 98.5 19 TRP B O 1
ATOM 1533 N N . THR B 1 20 ? -4.062 -28.031 -5.281 1 98.12 20 THR B N 1
ATOM 1534 C CA . THR B 1 20 ? -4.277 -29.469 -5.348 1 98.12 20 THR B CA 1
ATOM 1535 C C . THR B 1 20 ? -5.734 -29.812 -5.051 1 98.12 20 THR B C 1
ATOM 1537 O O . THR B 1 20 ? -6.363 -30.562 -5.793 1 98.12 20 THR B O 1
ATOM 1540 N N . ALA B 1 21 ? -6.277 -29.219 -4.016 1 97.62 21 ALA B N 1
ATOM 1541 C CA . ALA B 1 21 ? -7.66 -29.469 -3.617 1 97.62 21 ALA B CA 1
ATOM 1542 C C . ALA B 1 21 ? -8.633 -29.016 -4.695 1 97.62 21 ALA B C 1
ATOM 1544 O O . ALA B 1 21 ? -9.711 -29.594 -4.863 1 97.62 21 ALA B O 1
ATOM 1545 N N . ALA B 1 22 ? -8.258 -28.016 -5.422 1 97.94 22 ALA B N 1
ATOM 1546 C CA . ALA B 1 22 ? -9.102 -27.453 -6.477 1 97.94 22 ALA B CA 1
ATOM 1547 C C . ALA B 1 22 ? -9.023 -28.297 -7.75 1 97.94 22 ALA B C 1
ATOM 1549 O O . ALA B 1 22 ? -9.672 -27.984 -8.75 1 97.94 22 ALA B O 1
ATOM 1550 N N . GLY B 1 23 ? -8.125 -29.281 -7.793 1 98.12 23 GLY B N 1
ATOM 1551 C CA . GLY B 1 23 ? -8.109 -30.219 -8.891 1 98.12 23 GLY B CA 1
ATOM 1552 C C . GLY B 1 23 ? -6.949 -30.031 -9.844 1 98.12 23 GLY B C 1
ATOM 1553 O O . GLY B 1 23 ? -6.863 -30.688 -10.875 1 98.12 23 GLY B O 1
ATOM 1554 N N . HIS B 1 24 ? -6.035 -29.156 -9.484 1 98.69 24 HIS B N 1
ATOM 1555 C CA . HIS B 1 24 ? -4.855 -28.953 -10.312 1 98.69 24 HIS B CA 1
ATOM 1556 C C . HIS B 1 24 ? -3.805 -30.016 -10.047 1 98.69 24 HIS B C 1
ATOM 1558 O O . HIS B 1 24 ? -3.818 -30.656 -9 1 98.69 24 HIS B O 1
ATOM 1564 N N . GLU B 1 25 ? -2.959 -30.234 -11.031 1 98.69 25 GLU B N 1
ATOM 1565 C CA . GLU B 1 25 ? -1.784 -31.078 -10.844 1 98.69 25 GLU B CA 1
ATOM 1566 C C . GLU B 1 25 ? -0.595 -30.281 -10.336 1 98.69 25 GLU B C 1
ATOM 1568 O O . GLU B 1 25 ? -0.06 -29.422 -11.047 1 98.69 25 GLU B O 1
ATOM 1573 N N . VAL B 1 26 ? -0.14 -30.609 -9.148 1 98.81 26 VAL B N 1
ATOM 1574 C CA . VAL B 1 26 ? 0.911 -29.812 -8.523 1 98.81 26 VAL B CA 1
ATOM 1575 C C . VAL B 1 26 ? 2.182 -30.641 -8.383 1 98.81 26 VAL B C 1
ATOM 1577 O O . VAL B 1 26 ? 2.139 -31.781 -7.902 1 98.81 26 VAL B O 1
ATOM 1580 N N . MET B 1 27 ? 3.262 -30.141 -8.875 1 98.88 27 MET B N 1
ATOM 1581 C CA . MET B 1 27 ? 4.598 -30.703 -8.688 1 98.88 27 MET B CA 1
ATOM 1582 C C . MET B 1 27 ? 5.496 -29.719 -7.941 1 98.88 27 MET B C 1
ATOM 1584 O O . MET B 1 27 ? 5.453 -28.516 -8.203 1 98.88 27 MET B O 1
ATOM 1588 N N . VAL B 1 28 ? 6.352 -30.234 -6.98 1 98.88 28 VAL B N 1
ATOM 1589 C CA . VAL B 1 28 ? 7.102 -29.344 -6.105 1 98.88 28 VAL B CA 1
ATOM 1590 C C . VAL B 1 28 ? 8.602 -29.594 -6.273 1 98.88 28 VAL B C 1
ATOM 1592 O O . VAL B 1 28 ? 9.039 -30.75 -6.355 1 98.88 28 VAL B O 1
ATOM 1595 N N . ALA B 1 29 ? 9.336 -28.516 -6.43 1 98.75 29 ALA B N 1
ATOM 1596 C CA . ALA B 1 29 ? 10.797 -28.531 -6.328 1 98.75 29 ALA B CA 1
ATOM 1597 C C . ALA B 1 29 ? 11.266 -27.703 -5.129 1 98.75 29 ALA B C 1
ATOM 1599 O O . ALA B 1 29 ? 10.797 -26.578 -4.918 1 98.75 29 ALA B O 1
ATOM 1600 N N . ALA B 1 30 ? 12.07 -28.25 -4.355 1 98.5 30 ALA B N 1
ATOM 1601 C CA . ALA B 1 30 ? 12.641 -27.562 -3.203 1 98.5 30 ALA B CA 1
ATOM 1602 C C . ALA B 1 30 ? 14.023 -28.125 -2.863 1 98.5 30 ALA B C 1
ATOM 1604 O O . ALA B 1 30 ? 14.383 -29.219 -3.295 1 98.5 30 ALA B O 1
ATOM 1605 N N . ARG B 1 31 ? 14.781 -27.344 -2.188 1 96.06 31 ARG B N 1
ATOM 1606 C CA . ARG B 1 31 ? 16.078 -27.828 -1.699 1 96.06 31 ARG B CA 1
ATOM 1607 C C . ARG B 1 31 ? 15.898 -28.984 -0.732 1 96.06 31 ARG B C 1
ATOM 1609 O O . ARG B 1 31 ? 16.672 -29.953 -0.759 1 96.06 31 ARG B O 1
ATOM 1616 N N . ASP B 1 32 ? 14.867 -28.828 0.082 1 96.25 32 ASP B N 1
ATOM 1617 C CA . ASP B 1 32 ? 14.523 -29.891 1.024 1 96.25 32 ASP B CA 1
ATOM 1618 C C . ASP B 1 32 ? 13.453 -30.812 0.442 1 96.25 32 ASP B C 1
ATOM 1620 O O . ASP B 1 32 ? 12.258 -30.516 0.523 1 96.25 32 ASP B O 1
ATOM 1624 N N . ARG B 1 33 ? 13.828 -32 0.062 1 94.44 33 ARG B N 1
ATOM 1625 C CA . ARG B 1 33 ? 12.922 -32.906 -0.631 1 94.44 33 ARG B CA 1
ATOM 1626 C C . ARG B 1 33 ? 11.867 -33.469 0.323 1 94.44 33 ARG B C 1
ATOM 1628 O O . ARG B 1 33 ? 10.734 -33.719 -0.08 1 94.44 33 ARG B O 1
ATOM 1635 N N . ALA B 1 34 ? 12.281 -33.625 1.484 1 96.44 34 ALA B N 1
ATOM 1636 C CA . ALA B 1 34 ? 11.336 -34.125 2.471 1 96.44 34 ALA B CA 1
ATOM 1637 C C . ALA B 1 34 ? 10.188 -33.156 2.697 1 96.44 34 ALA B C 1
ATOM 1639 O O . ALA B 1 34 ? 9.031 -33.562 2.828 1 96.44 34 ALA B O 1
ATOM 1640 N N . LYS B 1 35 ? 10.523 -31.859 2.758 1 97.25 35 LYS B N 1
ATOM 1641 C CA . LYS B 1 35 ? 9.492 -30.844 2.889 1 97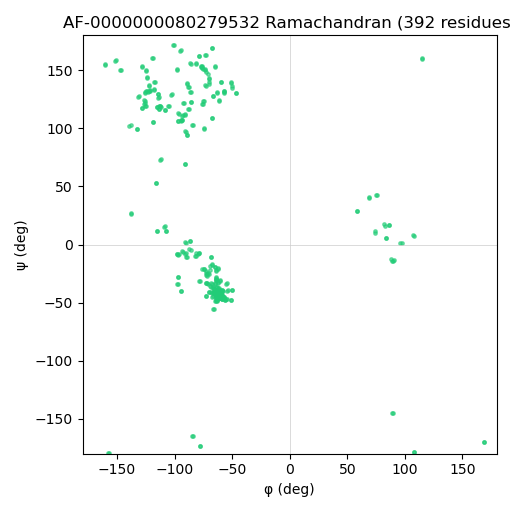.25 35 LYS B CA 1
ATOM 1642 C C . LYS B 1 35 ? 8.609 -30.797 1.645 1 97.25 35 LYS B C 1
ATOM 1644 O O . LYS B 1 35 ? 7.391 -30.641 1.747 1 97.25 35 LYS B O 1
ATOM 1649 N N . ALA B 1 36 ? 9.273 -30.906 0.501 1 97.94 36 ALA B N 1
ATOM 1650 C CA . ALA B 1 36 ? 8.531 -30.906 -0.756 1 97.94 36 ALA B CA 1
ATOM 1651 C C . ALA B 1 36 ? 7.52 -32.031 -0.797 1 97.94 36 ALA B C 1
ATOM 1653 O O . ALA B 1 36 ? 6.375 -31.859 -1.222 1 97.94 36 ALA B O 1
ATOM 1654 N N . ALA B 1 37 ? 7.926 -33.188 -0.282 1 97.44 37 ALA B N 1
ATOM 1655 C CA . ALA B 1 37 ? 7.102 -34.406 -0.34 1 97.44 37 ALA B CA 1
ATOM 1656 C C . ALA B 1 37 ? 5.879 -34.25 0.561 1 97.44 37 ALA B C 1
ATOM 1658 O O . ALA B 1 37 ? 4.883 -34.969 0.369 1 97.44 37 ALA B O 1
ATOM 1659 N N . LYS B 1 38 ? 5.953 -33.375 1.5 1 96.88 38 LYS B N 1
ATOM 1660 C CA . LYS B 1 38 ? 4.801 -33.094 2.361 1 96.88 38 LYS B CA 1
ATOM 1661 C C . LYS B 1 38 ? 3.73 -32.312 1.626 1 96.88 38 LYS B C 1
ATOM 1663 O O . LYS B 1 38 ? 2.561 -32.312 2.014 1 96.88 38 LYS B O 1
ATOM 1668 N N . ILE B 1 39 ? 4.129 -31.641 0.596 1 97.69 39 ILE B N 1
ATOM 1669 C CA . ILE B 1 39 ? 3.225 -30.75 -0.134 1 97.69 39 ILE B CA 1
ATOM 1670 C C . ILE B 1 39 ? 2.617 -31.5 -1.318 1 97.69 39 ILE B C 1
ATOM 1672 O O . ILE B 1 39 ? 1.432 -31.344 -1.617 1 97.69 39 ILE B O 1
ATOM 1676 N N . SER B 1 40 ? 3.424 -32.312 -1.993 1 98 40 SER B N 1
ATOM 1677 C CA . SER B 1 40 ? 2.963 -33.031 -3.17 1 98 40 SER B CA 1
ATOM 1678 C C . SER B 1 40 ? 3.654 -34.406 -3.287 1 98 40 SER B C 1
ATOM 1680 O O . SER B 1 40 ? 4.812 -34.531 -2.896 1 98 40 SER B O 1
ATOM 1682 N N . ALA B 1 41 ? 2.922 -35.344 -3.885 1 96.81 41 ALA B N 1
ATOM 1683 C CA . ALA B 1 41 ? 3.518 -36.625 -4.191 1 96.81 41 ALA B CA 1
ATOM 1684 C C . ALA B 1 41 ? 4.461 -36.531 -5.387 1 96.81 41 ALA B C 1
ATOM 1686 O O . ALA B 1 41 ? 5.285 -37.438 -5.609 1 96.81 41 ALA B O 1
ATOM 1687 N N . ARG B 1 42 ? 4.281 -35.562 -6.141 1 98.25 42 ARG B N 1
ATOM 1688 C CA . ARG B 1 42 ? 5.145 -35.312 -7.293 1 98.25 42 ARG B CA 1
ATOM 1689 C C . ARG B 1 42 ? 6.234 -34.281 -6.961 1 98.25 42 ARG B C 1
ATOM 1691 O O . ARG B 1 42 ? 5.957 -33.094 -6.84 1 98.25 42 ARG B O 1
ATOM 1698 N N . VAL B 1 43 ? 7.434 -34.75 -6.812 1 98.5 43 VAL B N 1
ATOM 1699 C CA . VAL B 1 43 ? 8.578 -33.906 -6.477 1 98.5 43 VAL B CA 1
ATOM 1700 C C . VAL B 1 43 ? 9.672 -34.094 -7.527 1 98.5 43 VAL B C 1
ATOM 1702 O O . VAL B 1 43 ? 9.836 -35.188 -8.086 1 98.5 43 VAL B O 1
ATOM 1705 N N . GLY B 1 44 ? 10.375 -33.031 -7.871 1 98.25 44 GLY B N 1
ATOM 1706 C CA . GLY B 1 44 ? 11.461 -33.062 -8.836 1 98.25 44 GLY B CA 1
ATOM 1707 C C . GLY B 1 44 ? 12.445 -31.922 -8.68 1 98.25 44 GLY B C 1
ATOM 1708 O O . GLY B 1 44 ? 12.352 -31.141 -7.738 1 98.25 44 GLY B O 1
ATOM 1709 N N . THR B 1 45 ? 13.438 -31.938 -9.562 1 98.25 45 THR B N 1
ATOM 1710 C CA . THR B 1 45 ? 14.367 -30.828 -9.633 1 98.25 45 THR B CA 1
ATOM 1711 C C . THR B 1 45 ? 13.664 -29.578 -10.148 1 98.25 45 THR B C 1
ATOM 1713 O O . THR B 1 45 ? 12.523 -29.641 -10.625 1 98.25 45 THR B O 1
ATOM 1716 N N . TRP B 1 46 ? 14.383 -28.484 -10.016 1 98.56 46 TRP B N 1
ATOM 1717 C CA . TRP B 1 46 ? 13.852 -27.25 -10.586 1 98.56 46 TRP B CA 1
ATOM 1718 C C . TRP B 1 46 ? 13.531 -27.438 -12.062 1 98.56 46 TRP B C 1
ATOM 1720 O O . TRP B 1 46 ? 12.438 -27.062 -12.516 1 98.56 46 TRP B O 1
ATOM 1730 N N . ALA B 1 47 ? 14.453 -28.031 -12.812 1 98.62 47 ALA B N 1
ATOM 1731 C CA . ALA B 1 47 ? 14.312 -28.203 -14.25 1 98.62 47 ALA B CA 1
ATOM 1732 C C . ALA B 1 47 ? 13.18 -29.172 -14.586 1 98.62 47 ALA B C 1
ATOM 1734 O O . ALA B 1 47 ? 12.383 -28.922 -15.484 1 98.62 47 ALA B O 1
ATOM 1735 N N . GLU B 1 48 ? 13.117 -30.266 -13.883 1 98.62 48 GLU B N 1
ATOM 1736 C CA . GLU B 1 48 ? 12.062 -31.25 -14.102 1 98.62 48 GLU B CA 1
ATOM 1737 C C . GLU B 1 48 ? 10.68 -30.656 -13.836 1 98.62 48 GLU B C 1
ATOM 1739 O O . GLU B 1 48 ? 9.758 -30.859 -14.625 1 98.62 48 GLU B O 1
ATOM 1744 N N . THR B 1 49 ? 10.602 -29.953 -12.719 1 98.75 49 THR B N 1
ATOM 1745 C CA . THR B 1 49 ? 9.328 -29.344 -12.336 1 98.75 49 THR B CA 1
ATOM 1746 C C . THR B 1 49 ? 8.922 -28.281 -13.344 1 98.75 49 THR B C 1
ATOM 1748 O O . THR B 1 49 ? 7.75 -28.188 -13.727 1 98.75 49 THR B O 1
ATOM 1751 N N . ALA B 1 50 ? 9.852 -27.469 -13.781 1 98.75 50 ALA B N 1
ATOM 1752 C CA . ALA B 1 50 ? 9.57 -26.453 -14.789 1 98.75 50 ALA B CA 1
ATOM 1753 C C . ALA B 1 50 ? 9.039 -27.094 -16.078 1 98.75 50 ALA B C 1
ATOM 1755 O O . ALA B 1 50 ? 8.047 -26.625 -16.641 1 98.75 50 ALA B O 1
ATOM 1756 N N . ARG B 1 51 ? 9.664 -28.141 -16.5 1 98.31 51 ARG B N 1
ATOM 1757 C CA . ARG B 1 51 ? 9.273 -28.797 -17.75 1 98.31 51 ARG B CA 1
ATOM 1758 C C . ARG B 1 51 ? 7.867 -29.375 -17.656 1 98.31 51 ARG B C 1
ATOM 1760 O O . ARG B 1 51 ? 7.121 -29.375 -18.641 1 98.31 51 ARG B O 1
ATOM 1767 N N . ALA B 1 52 ? 7.508 -29.75 -16.516 1 98.44 52 ALA B N 1
ATOM 1768 C CA . ALA B 1 52 ? 6.242 -30.453 -16.312 1 98.44 52 ALA B CA 1
ATOM 1769 C C . ALA B 1 52 ? 5.113 -29.469 -16.031 1 98.44 52 ALA B C 1
ATOM 1771 O O . ALA B 1 52 ? 3.965 -29.875 -15.82 1 98.44 52 ALA B O 1
ATOM 1772 N N . SER B 1 53 ? 5.363 -28.156 -16.031 1 98.62 53 SER B N 1
ATOM 1773 C CA . SER B 1 53 ? 4.391 -27.188 -15.523 1 98.62 53 SER B CA 1
ATOM 1774 C C . SER B 1 53 ? 4.07 -26.125 -16.578 1 98.62 53 SER B C 1
ATOM 1776 O O . SER B 1 53 ? 4.926 -25.781 -17.391 1 98.62 53 SER B O 1
ATOM 1778 N N . ASP B 1 54 ? 2.873 -25.641 -16.516 1 98.19 54 ASP B N 1
ATOM 1779 C CA . ASP B 1 54 ? 2.465 -24.484 -17.312 1 98.19 54 ASP B CA 1
ATOM 1780 C C . ASP B 1 54 ? 2.559 -23.188 -16.5 1 98.19 54 ASP B C 1
ATOM 1782 O O . ASP B 1 54 ? 2.773 -22.109 -17.062 1 98.19 54 ASP B O 1
ATOM 1786 N N . VAL B 1 55 ? 2.287 -23.328 -15.258 1 98.81 55 VAL B N 1
ATOM 1787 C CA . VAL B 1 55 ? 2.371 -22.25 -14.289 1 98.81 55 VAL B CA 1
ATOM 1788 C C . VAL B 1 55 ? 3.332 -22.625 -13.164 1 98.81 55 VAL B C 1
ATOM 1790 O O . VAL B 1 55 ? 3.338 -23.766 -12.711 1 98.81 55 VAL B O 1
ATOM 1793 N N . ILE B 1 56 ? 4.152 -21.703 -12.789 1 98.94 56 ILE B N 1
ATOM 1794 C CA . ILE B 1 56 ? 5.109 -21.953 -11.719 1 98.94 56 ILE B CA 1
ATOM 1795 C C . ILE B 1 56 ? 4.969 -20.891 -10.641 1 98.94 56 ILE B C 1
ATOM 1797 O O . ILE B 1 56 ? 5.043 -19.688 -10.93 1 98.94 56 ILE B O 1
ATOM 1801 N N . LEU B 1 57 ? 4.73 -21.281 -9.406 1 98.94 57 LEU B N 1
ATOM 1802 C CA . LEU B 1 57 ? 4.789 -20.391 -8.242 1 98.94 57 LEU B CA 1
ATOM 1803 C C . LEU B 1 57 ? 6.215 -20.297 -7.707 1 98.94 57 LEU B C 1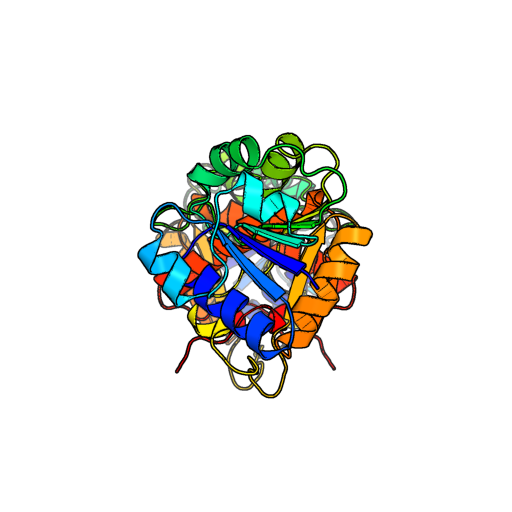
ATOM 1805 O O . LEU B 1 57 ? 6.84 -21.328 -7.406 1 98.94 57 LEU B O 1
ATOM 1809 N N . LEU B 1 58 ? 6.715 -19.141 -7.645 1 98.75 58 LEU B N 1
ATOM 1810 C CA . LEU B 1 58 ? 8.008 -18.891 -7.008 1 98.75 58 LEU B CA 1
ATOM 1811 C C . LEU B 1 58 ? 7.828 -18.594 -5.523 1 98.75 58 LEU B C 1
ATOM 1813 O O . LEU B 1 58 ? 7.621 -17.438 -5.141 1 98.75 58 LEU B O 1
ATOM 1817 N N . ALA B 1 59 ? 7.957 -19.641 -4.734 1 98.5 59 ALA B N 1
ATOM 1818 C CA . ALA B 1 59 ? 7.785 -19.562 -3.285 1 98.5 59 ALA B CA 1
ATOM 1819 C C . ALA B 1 59 ? 9.086 -19.891 -2.561 1 98.5 59 ALA B C 1
ATOM 1821 O O . ALA B 1 59 ? 9.109 -20.734 -1.663 1 98.5 59 ALA B O 1
ATOM 1822 N N . VAL B 1 60 ? 10.156 -19.203 -2.938 1 97.69 60 VAL B N 1
ATOM 1823 C CA . VAL B 1 60 ? 11.477 -19.25 -2.332 1 97.69 60 VAL B CA 1
ATOM 1824 C C . VAL B 1 60 ? 11.859 -17.875 -1.796 1 97.69 60 VAL B C 1
ATOM 1826 O O . VAL B 1 60 ? 11.211 -16.875 -2.121 1 97.69 60 VAL B O 1
ATOM 1829 N N . PRO B 1 61 ? 12.852 -17.875 -0.873 1 95.25 61 PRO B N 1
ATOM 1830 C CA . PRO B 1 61 ? 13.305 -16.531 -0.483 1 95.25 61 PRO B CA 1
ATOM 1831 C C . PRO B 1 61 ? 13.641 -15.656 -1.684 1 95.25 61 PRO B C 1
ATOM 1833 O O . PRO B 1 61 ? 14.195 -16.141 -2.672 1 95.25 61 PRO B O 1
ATOM 1836 N N . ALA B 1 62 ? 13.258 -14.414 -1.602 1 95.56 62 ALA B N 1
ATOM 1837 C CA . ALA B 1 62 ? 13.43 -13.477 -2.709 1 95.56 62 ALA B CA 1
ATOM 1838 C C . ALA B 1 62 ? 14.859 -13.516 -3.238 1 95.56 62 ALA B C 1
ATOM 1840 O O . ALA B 1 62 ? 15.086 -13.484 -4.449 1 95.56 62 ALA B O 1
ATOM 1841 N N . ALA B 1 63 ? 15.805 -13.625 -2.383 1 92.75 63 ALA B N 1
ATOM 1842 C CA . ALA B 1 63 ? 17.219 -13.586 -2.752 1 92.75 63 ALA B CA 1
ATOM 1843 C C . ALA B 1 63 ? 17.609 -14.82 -3.566 1 92.75 63 ALA B C 1
ATOM 1845 O O . ALA B 1 63 ? 18.625 -14.82 -4.254 1 92.75 63 ALA B O 1
ATOM 1846 N N . SER B 1 64 ? 16.812 -15.844 -3.537 1 95.25 64 SER B N 1
ATOM 1847 C CA . SER B 1 64 ? 17.156 -17.109 -4.191 1 95.25 64 SER B CA 1
ATOM 1848 C C . SER B 1 64 ? 16.5 -17.203 -5.566 1 95.25 64 SER B C 1
ATOM 1850 O O . SER B 1 64 ? 16.797 -18.125 -6.336 1 95.25 64 SER B O 1
ATOM 1852 N N . VAL B 1 65 ? 15.633 -16.328 -5.938 1 96.12 65 VAL B N 1
ATOM 1853 C CA . VAL B 1 65 ? 14.781 -16.453 -7.117 1 96.12 65 VAL B CA 1
ATOM 1854 C C . VAL B 1 65 ? 15.641 -16.531 -8.375 1 96.12 65 VAL B C 1
ATOM 1856 O O . VAL B 1 65 ? 15.422 -17.375 -9.242 1 96.12 65 VAL B O 1
ATOM 1859 N N . ALA B 1 66 ? 16.625 -15.672 -8.438 1 92.44 66 ALA B N 1
ATOM 1860 C CA . ALA B 1 66 ? 17.469 -15.641 -9.633 1 92.44 66 ALA B CA 1
ATOM 1861 C C . ALA B 1 66 ? 18.141 -17 -9.867 1 92.44 66 ALA B C 1
ATOM 1863 O O . ALA B 1 66 ? 18.156 -17.5 -10.992 1 92.44 66 ALA B O 1
ATOM 1864 N N . GLU B 1 67 ? 18.656 -17.516 -8.82 1 94.81 67 GLU B N 1
ATOM 1865 C CA . GLU B 1 67 ? 19.344 -18.797 -8.906 1 94.81 67 GLU B CA 1
ATOM 1866 C C . GLU B 1 67 ? 18.375 -19.906 -9.312 1 94.81 67 GLU B C 1
ATOM 1868 O O . GLU B 1 67 ? 18.703 -20.734 -10.164 1 94.81 67 GLU B O 1
ATOM 1873 N N . VAL B 1 68 ? 17.234 -19.922 -8.734 1 97.31 68 VAL B N 1
ATOM 1874 C CA . VAL B 1 68 ? 16.25 -20.969 -8.969 1 97.31 68 VAL B CA 1
ATOM 1875 C C . VAL B 1 68 ? 15.727 -20.859 -10.406 1 97.31 68 VAL B C 1
ATOM 1877 O O . VAL B 1 68 ? 15.547 -21.891 -11.078 1 97.31 68 VAL B O 1
ATOM 1880 N N . VAL B 1 69 ? 15.492 -19.688 -10.867 1 97.62 69 VAL B N 1
ATOM 1881 C CA . VAL B 1 69 ? 15.008 -19.453 -12.227 1 97.62 69 VAL B CA 1
ATOM 1882 C C . VAL B 1 69 ? 16.062 -19.906 -13.234 1 97.62 69 VAL B C 1
ATOM 1884 O O . VAL B 1 69 ? 15.734 -20.531 -14.242 1 97.62 69 VAL B O 1
ATOM 1887 N N . ALA B 1 70 ? 17.281 -19.609 -12.945 1 96 70 ALA B N 1
ATOM 1888 C CA . ALA B 1 70 ? 18.375 -20.062 -13.812 1 96 70 ALA B CA 1
ATOM 1889 C C . ALA B 1 70 ? 18.453 -21.578 -13.859 1 96 70 ALA B C 1
ATOM 1891 O O . ALA B 1 70 ? 18.625 -22.172 -14.938 1 96 70 ALA B O 1
ATOM 1892 N N . ALA B 1 71 ? 18.281 -22.203 -12.758 1 97.62 71 ALA B N 1
ATOM 1893 C CA . ALA B 1 71 ? 18.391 -23.656 -12.648 1 97.62 71 ALA B CA 1
ATOM 1894 C C . ALA B 1 71 ? 17.219 -24.344 -13.32 1 97.62 71 ALA B C 1
ATOM 1896 O O . ALA B 1 71 ? 17.312 -25.5 -13.734 1 97.62 71 ALA B O 1
ATOM 1897 N N . ALA B 1 72 ? 16.109 -23.641 -13.422 1 98.12 72 ALA B N 1
ATOM 1898 C CA . ALA B 1 72 ? 14.898 -24.203 -13.992 1 98.12 72 ALA B CA 1
ATOM 1899 C C . ALA B 1 72 ? 15.031 -24.359 -15.508 1 98.12 72 ALA B C 1
ATOM 1901 O O . ALA B 1 72 ? 14.344 -25.188 -16.109 1 98.12 72 ALA B O 1
ATOM 1902 N N . GLY B 1 73 ? 15.938 -23.547 -16.172 1 96.56 73 GLY B N 1
ATOM 1903 C CA . GLY B 1 73 ? 16.125 -23.625 -17.609 1 96.56 73 GLY B CA 1
ATOM 1904 C C . GLY B 1 73 ? 15.18 -22.703 -18.375 1 96.56 73 GLY B C 1
ATOM 1905 O O . GLY B 1 73 ? 14.906 -21.578 -17.938 1 96.56 73 GLY B O 1
ATOM 1906 N N . ASP B 1 74 ? 14.758 -23.156 -19.531 1 96.5 74 ASP B N 1
ATOM 1907 C CA . ASP B 1 74 ? 13.922 -22.328 -20.406 1 96.5 74 ASP B CA 1
ATOM 1908 C C . ASP B 1 74 ? 12.492 -22.25 -19.875 1 96.5 74 ASP B C 1
ATOM 1910 O O . ASP B 1 74 ? 11.812 -23.266 -19.75 1 96.5 74 ASP B O 1
ATOM 1914 N N . LEU B 1 75 ? 12.086 -21.062 -19.609 1 98.19 75 LEU B N 1
ATOM 1915 C CA . LEU B 1 75 ? 10.758 -20.844 -19.047 1 98.19 75 LEU B CA 1
ATOM 1916 C C . LEU B 1 75 ? 9.875 -20.062 -20.016 1 98.19 75 LEU B C 1
ATOM 1918 O O . LEU B 1 75 ? 8.812 -19.578 -19.641 1 98.19 75 LEU B O 1
ATOM 1922 N N . ALA B 1 76 ? 10.352 -19.938 -21.266 1 97.69 76 ALA B N 1
ATOM 1923 C CA . ALA B 1 76 ? 9.602 -19.188 -22.266 1 97.69 76 ALA B CA 1
ATOM 1924 C C . ALA B 1 76 ? 8.188 -19.75 -22.438 1 97.69 76 ALA B C 1
ATOM 1926 O O . ALA B 1 76 ? 7.996 -20.969 -22.516 1 97.69 76 ALA B O 1
ATOM 1927 N N . GLY B 1 77 ? 7.266 -18.781 -22.391 1 97.81 77 GLY B N 1
ATOM 1928 C CA . GLY B 1 77 ? 5.875 -19.156 -22.609 1 97.81 77 GLY B CA 1
ATOM 1929 C C . GLY B 1 77 ? 5.156 -19.578 -21.344 1 97.81 77 GLY B C 1
ATOM 1930 O O . GLY B 1 77 ? 3.926 -19.672 -21.328 1 97.81 77 GLY B O 1
ATOM 1931 N N . LYS B 1 78 ? 5.828 -19.812 -20.281 1 98.5 78 LYS B N 1
ATOM 1932 C CA . LYS B 1 78 ? 5.219 -20.219 -19.016 1 98.5 78 LYS B CA 1
ATOM 1933 C C . LYS B 1 78 ? 4.793 -19.016 -18.203 1 98.5 78 LYS B C 1
ATOM 1935 O O . LYS B 1 78 ? 5.293 -17.906 -18.406 1 98.5 78 LYS B O 1
ATOM 1940 N N . THR B 1 79 ? 3.85 -19.172 -17.328 1 98.81 79 THR B N 1
ATOM 1941 C CA . THR B 1 79 ? 3.471 -18.156 -16.359 1 98.81 79 THR B CA 1
ATOM 1942 C C . THR B 1 79 ? 4.234 -18.344 -15.047 1 98.81 79 THR B C 1
ATOM 1944 O O . THR B 1 79 ? 4.238 -19.438 -14.477 1 98.81 79 THR B O 1
ATOM 1947 N N . LEU B 1 80 ? 4.957 -17.328 -14.648 1 98.81 80 LEU B N 1
ATOM 1948 C CA . LEU B 1 80 ? 5.656 -17.328 -13.367 1 98.81 80 LEU B CA 1
ATOM 1949 C C . LEU B 1 80 ? 4.953 -16.422 -12.367 1 98.81 80 LEU B C 1
ATOM 1951 O O . LEU B 1 80 ? 4.812 -15.227 -12.594 1 98.81 80 LEU B O 1
ATOM 1955 N N . VAL B 1 81 ? 4.504 -16.984 -11.266 1 98.94 81 VAL B N 1
ATOM 1956 C CA . VAL B 1 81 ? 3.85 -16.234 -10.195 1 98.94 81 VAL B CA 1
ATOM 1957 C C . VAL B 1 81 ? 4.867 -15.883 -9.109 1 98.94 81 VAL B C 1
ATOM 1959 O O . VAL B 1 81 ? 5.383 -16.766 -8.43 1 98.94 81 VAL B O 1
ATOM 1962 N N . ASP B 1 82 ? 5.148 -14.664 -8.977 1 98.62 82 ASP B N 1
ATOM 1963 C CA . ASP B 1 82 ? 6.055 -14.18 -7.945 1 98.62 82 ASP B CA 1
ATOM 1964 C C . ASP B 1 82 ? 5.289 -13.758 -6.695 1 98.62 82 ASP B C 1
ATOM 1966 O O . ASP B 1 82 ? 4.684 -12.68 -6.664 1 98.62 82 ASP B O 1
ATOM 1970 N N . CYS B 1 83 ? 5.375 -14.531 -5.688 1 98.62 83 CYS B N 1
ATOM 1971 C CA . CYS B 1 83 ? 4.742 -14.172 -4.422 1 98.62 83 CYS B CA 1
ATOM 1972 C C . CYS B 1 83 ? 5.785 -13.766 -3.387 1 98.62 83 CYS B C 1
ATOM 1974 O O . CYS B 1 83 ? 5.477 -13.664 -2.197 1 98.62 83 CYS B O 1
ATOM 1976 N N . THR B 1 84 ? 7.035 -13.57 -3.844 1 97.25 84 THR B N 1
ATOM 1977 C CA . THR B 1 84 ? 8.133 -13.32 -2.912 1 97.25 84 THR B CA 1
ATOM 1978 C C . THR B 1 84 ? 8.086 -11.883 -2.396 1 97.25 84 THR B C 1
ATOM 1980 O O . THR B 1 84 ? 7.547 -10.992 -3.062 1 97.25 84 THR B O 1
ATOM 1983 N N . ASN B 1 85 ? 8.594 -11.75 -1.269 1 95.69 85 ASN B N 1
ATOM 1984 C CA . ASN B 1 85 ? 8.789 -10.438 -0.664 1 95.69 85 ASN B CA 1
ATOM 1985 C C . ASN B 1 85 ? 10.242 -10.219 -0.248 1 95.69 85 ASN B C 1
ATOM 1987 O O . ASN B 1 85 ? 10.789 -10.992 0.54 1 95.69 85 ASN B O 1
ATOM 1991 N N . ALA B 1 86 ? 10.836 -9.234 -0.83 1 93.69 86 ALA B N 1
ATOM 1992 C CA . ALA B 1 86 ? 12.203 -8.852 -0.488 1 93.69 86 ALA B CA 1
ATOM 1993 C C . ALA B 1 86 ? 12.219 -7.801 0.614 1 93.69 86 ALA B C 1
ATOM 1995 O O . ALA B 1 86 ? 12.578 -6.645 0.371 1 93.69 86 ALA B O 1
ATOM 1996 N N . VAL B 1 87 ? 11.836 -8.203 1.821 1 91.44 87 VAL B N 1
ATOM 1997 C CA . VAL B 1 87 ? 11.703 -7.25 2.918 1 91.44 87 VAL B CA 1
ATOM 1998 C C . VAL B 1 87 ? 12.531 -7.723 4.113 1 91.44 87 VAL B C 1
ATOM 2000 O O . VAL B 1 87 ? 12.492 -8.906 4.473 1 91.44 87 VAL B O 1
ATOM 2003 N N . ALA B 1 88 ? 13.297 -6.824 4.629 1 87.88 88 ALA B N 1
ATOM 2004 C CA . ALA B 1 88 ? 14.094 -7.074 5.828 1 87.88 88 ALA B CA 1
ATOM 2005 C C . ALA B 1 88 ? 13.367 -6.594 7.078 1 87.88 88 ALA B C 1
ATOM 2007 O O . ALA B 1 88 ? 12.328 -5.941 6.988 1 87.88 88 ALA B O 1
ATOM 2008 N N . PRO B 1 89 ? 13.914 -7.047 8.234 1 81.44 89 PRO B N 1
ATOM 2009 C CA . PRO B 1 89 ? 13.359 -6.465 9.461 1 81.44 89 PRO B CA 1
ATOM 2010 C C . PRO B 1 89 ? 13.312 -4.941 9.422 1 81.44 89 PRO B C 1
ATOM 2012 O O . PRO B 1 89 ? 14.227 -4.305 8.906 1 81.44 89 PRO B O 1
ATOM 2015 N N . GLY B 1 90 ? 12.219 -4.355 9.828 1 79.5 90 GLY B N 1
ATOM 2016 C CA . GLY B 1 90 ? 12.016 -2.916 9.789 1 79.5 90 GLY B CA 1
ATOM 2017 C C . GLY B 1 90 ? 11.242 -2.457 8.57 1 79.5 90 GLY B C 1
ATOM 2018 O O . GLY B 1 90 ? 11.07 -1.256 8.352 1 79.5 90 GLY B O 1
ATOM 2019 N N . ALA B 1 91 ? 10.883 -3.463 7.785 1 84.25 91 ALA B N 1
ATOM 2020 C CA . ALA B 1 91 ? 10.016 -3.209 6.633 1 84.25 91 ALA B CA 1
ATOM 2021 C C . ALA B 1 91 ? 10.75 -2.404 5.566 1 84.25 91 ALA B C 1
ATOM 2023 O O . ALA B 1 91 ? 10.195 -1.457 5.004 1 84.25 91 ALA B O 1
ATOM 2024 N N . VAL B 1 92 ? 11.984 -2.768 5.414 1 84.81 92 VAL B N 1
ATOM 2025 C CA . VAL B 1 92 ? 12.812 -2.15 4.379 1 84.81 92 VAL B CA 1
ATOM 2026 C C . VAL B 1 92 ? 12.938 -3.094 3.186 1 84.81 92 VAL B C 1
ATOM 2028 O O . VAL B 1 92 ? 13.234 -4.281 3.352 1 84.81 92 VAL B O 1
ATOM 2031 N N . LEU B 1 93 ? 12.656 -2.527 2.01 1 89.38 93 LEU B N 1
ATOM 2032 C CA . LEU B 1 93 ? 12.852 -3.336 0.811 1 89.38 93 LEU B CA 1
ATOM 2033 C C . LEU B 1 93 ? 14.328 -3.635 0.592 1 89.38 93 LEU B C 1
ATOM 2035 O O . LEU B 1 93 ? 15.164 -2.729 0.65 1 89.38 93 LEU B O 1
ATOM 2039 N N . THR B 1 94 ? 14.656 -4.859 0.421 1 85.81 94 THR B N 1
ATOM 2040 C CA . THR B 1 94 ? 16.047 -5.254 0.25 1 85.81 94 THR B CA 1
ATOM 2041 C C . THR B 1 94 ? 16.391 -5.406 -1.229 1 85.81 94 THR B C 1
ATOM 2043 O O . THR B 1 94 ? 17.562 -5.34 -1.613 1 85.81 94 THR B O 1
ATOM 2046 N N . VAL B 1 95 ? 15.438 -5.723 -2.055 1 79.94 95 VAL B N 1
ATOM 2047 C CA . VAL B 1 95 ? 15.562 -5.812 -3.504 1 79.94 95 VAL B CA 1
ATOM 2048 C C . VAL B 1 95 ? 14.414 -5.07 -4.176 1 79.94 95 VAL B C 1
ATOM 2050 O O . VAL B 1 95 ? 13.312 -5.605 -4.305 1 79.94 95 VAL B O 1
ATOM 2053 N N . PRO B 1 96 ? 14.805 -3.857 -4.566 1 77.69 96 PRO B N 1
ATOM 2054 C CA . PRO B 1 96 ? 13.719 -3.211 -5.301 1 77.69 96 PRO B CA 1
ATOM 2055 C C . PRO B 1 96 ? 13.461 -3.848 -6.664 1 77.69 96 PRO B C 1
ATOM 2057 O O . PRO B 1 96 ? 14.383 -4.402 -7.27 1 77.69 96 PRO B O 1
ATOM 2060 N N . ASP B 1 97 ? 12.227 -3.998 -7.047 1 89.69 97 ASP B N 1
ATOM 2061 C CA . ASP B 1 97 ? 11.789 -4.41 -8.375 1 89.69 97 ASP B CA 1
ATOM 2062 C C . ASP B 1 97 ? 12.008 -5.906 -8.586 1 89.69 97 ASP B C 1
ATOM 2064 O O . ASP B 1 97 ? 12.602 -6.316 -9.586 1 89.69 97 ASP B O 1
ATOM 2068 N N . GLN B 1 98 ? 11.68 -6.656 -7.562 1 94.31 98 GLN B N 1
ATOM 2069 C CA . GLN B 1 98 ? 11.82 -8.109 -7.594 1 94.31 98 GLN B CA 1
ATOM 2070 C C . GLN B 1 98 ? 11.164 -8.703 -8.836 1 94.31 98 GLN B C 1
ATOM 2072 O O . GLN B 1 98 ? 11.789 -9.484 -9.562 1 94.31 98 GLN B O 1
ATOM 2077 N N . ALA B 1 99 ? 9.977 -8.359 -9.18 1 96 99 ALA B N 1
ATOM 2078 C CA . ALA B 1 99 ? 9.242 -8.898 -10.328 1 96 99 ALA B CA 1
ATOM 2079 C C . ALA B 1 99 ? 9.945 -8.547 -11.641 1 96 99 ALA B C 1
ATOM 2081 O O . ALA B 1 99 ? 10.039 -9.383 -12.547 1 96 99 ALA B O 1
ATOM 2082 N N . ALA B 1 100 ? 10.422 -7.344 -11.742 1 94.56 100 ALA B N 1
ATOM 2083 C CA . ALA B 1 100 ? 11.148 -6.93 -12.938 1 94.56 100 ALA B CA 1
ATOM 2084 C C . ALA B 1 100 ? 12.43 -7.75 -13.109 1 94.56 100 ALA B C 1
ATOM 2086 O O . ALA B 1 100 ? 12.781 -8.133 -14.234 1 94.56 100 ALA B O 1
ATOM 2087 N N . ARG B 1 101 ? 13.102 -7.98 -12.031 1 94.5 101 ARG B N 1
ATOM 2088 C CA . ARG B 1 101 ? 14.32 -8.781 -12.07 1 94.5 101 ARG B CA 1
ATOM 2089 C C . ARG B 1 101 ? 14.023 -10.211 -12.523 1 94.5 101 ARG B C 1
ATOM 2091 O O . ARG B 1 101 ? 14.797 -10.805 -13.273 1 94.5 101 ARG B O 1
ATOM 2098 N N . ILE B 1 102 ? 12.938 -10.727 -12.055 1 96.44 102 ILE B N 1
ATOM 2099 C CA . ILE B 1 102 ? 12.523 -12.062 -12.461 1 96.44 102 ILE B CA 1
ATOM 2100 C C . ILE B 1 102 ? 12.25 -12.086 -13.969 1 96.44 102 ILE B C 1
ATOM 2102 O O . ILE B 1 102 ? 12.664 -13.016 -14.664 1 96.44 102 ILE B O 1
ATOM 2106 N N . ALA B 1 103 ? 11.594 -11.07 -14.469 1 96.25 103 ALA B N 1
ATOM 2107 C CA . ALA B 1 103 ? 11.273 -10.984 -15.891 1 96.25 103 ALA B CA 1
ATOM 2108 C C . ALA B 1 103 ? 12.539 -10.945 -16.734 1 96.25 103 ALA B C 1
ATOM 2110 O O . ALA B 1 103 ? 12.586 -11.516 -17.828 1 96.25 103 ALA B O 1
ATOM 2111 N N . LEU B 1 104 ? 13.547 -10.266 -16.219 1 93.62 104 LEU B N 1
ATOM 2112 C CA . LEU B 1 104 ? 14.82 -10.188 -16.938 1 93.62 104 LEU B CA 1
ATOM 2113 C C . LEU B 1 104 ? 15.516 -11.547 -16.953 1 93.62 104 LEU B C 1
ATOM 2115 O O . LEU B 1 104 ? 16.156 -11.906 -17.953 1 93.62 104 LEU B O 1
ATOM 2119 N N . ALA B 1 105 ? 15.367 -12.266 -15.883 1 94.31 105 ALA B N 1
ATOM 2120 C CA . ALA B 1 105 ? 16.031 -13.555 -15.742 1 94.31 105 ALA B CA 1
ATOM 2121 C C . ALA B 1 105 ? 15.305 -14.641 -16.516 1 94.31 105 ALA B C 1
ATOM 2123 O O . ALA B 1 105 ? 15.914 -15.617 -16.969 1 94.31 105 ALA B O 1
ATOM 2124 N N . ALA B 1 106 ? 14.008 -14.531 -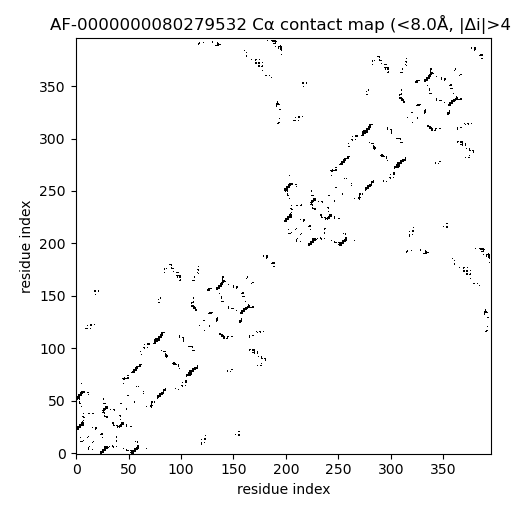16.641 1 96.5 106 ALA B N 1
ATOM 2125 C CA . ALA B 1 106 ? 13.172 -15.523 -17.297 1 96.5 106 ALA B CA 1
ATOM 2126 C C . ALA B 1 106 ? 12.578 -14.961 -18.594 1 96.5 106 ALA B C 1
ATOM 2128 O O . ALA B 1 106 ? 11.359 -14.828 -18.719 1 96.5 106 ALA B O 1
ATOM 2129 N N . LYS B 1 107 ? 13.43 -14.828 -19.594 1 93.94 107 LYS B N 1
ATOM 2130 C CA . LYS B 1 107 ? 13.023 -14.203 -20.844 1 93.94 107 LYS B CA 1
ATOM 2131 C C . LYS B 1 107 ? 11.922 -15.008 -21.531 1 93.94 107 LYS B C 1
ATOM 2133 O O . LYS B 1 107 ? 12.031 -16.234 -21.656 1 93.94 107 LYS B O 1
ATOM 2138 N N . GLY B 1 108 ? 10.898 -14.281 -21.891 1 96.31 108 GLY B N 1
ATOM 2139 C CA . GLY B 1 108 ? 9.812 -14.922 -22.625 1 96.31 108 GLY B CA 1
ATOM 2140 C C . GLY B 1 108 ? 8.727 -15.477 -21.734 1 96.31 108 GLY B C 1
ATOM 2141 O O . GLY B 1 108 ? 7.66 -15.867 -22.203 1 96.31 108 GLY B O 1
ATOM 2142 N N . ALA B 1 109 ? 8.992 -15.578 -20.406 1 98.06 109 ALA B N 1
ATOM 2143 C CA . ALA B 1 109 ? 7.973 -16.016 -19.469 1 98.06 109 ALA B CA 1
ATOM 2144 C C . ALA B 1 109 ? 6.973 -14.898 -19.172 1 98.06 109 ALA B C 1
ATOM 2146 O O . ALA B 1 109 ? 7.285 -13.719 -19.359 1 98.06 109 ALA B O 1
ATOM 2147 N N . HIS B 1 110 ? 5.758 -15.219 -18.812 1 98.44 110 HIS B N 1
ATOM 2148 C CA . HIS B 1 110 ? 4.754 -14.281 -18.312 1 98.44 110 HIS B CA 1
ATOM 2149 C C . HIS B 1 110 ? 4.824 -14.164 -16.797 1 98.44 110 HIS B C 1
ATOM 2151 O O . HIS B 1 110 ? 4.23 -14.969 -16.078 1 98.44 110 HIS B O 1
ATOM 2157 N N . VAL B 1 111 ? 5.52 -13.125 -16.344 1 98.44 111 VAL B N 1
ATOM 2158 C CA . VAL B 1 111 ? 5.707 -12.938 -14.898 1 98.44 111 VAL B CA 1
ATOM 2159 C C . VAL B 1 111 ? 4.516 -12.18 -14.32 1 98.44 111 VAL B C 1
ATOM 2161 O O . VAL B 1 111 ? 4.059 -11.195 -14.906 1 98.44 111 VAL B O 1
ATOM 2164 N N . VAL B 1 112 ? 3.951 -12.68 -13.219 1 98.81 112 VAL B N 1
ATOM 2165 C CA . VAL B 1 112 ? 2.855 -12.023 -12.508 1 98.81 112 VAL B CA 1
ATOM 2166 C C . VAL B 1 112 ? 3.207 -11.898 -11.031 1 98.81 112 VAL B C 1
ATOM 2168 O O . VAL B 1 112 ? 3.49 -12.891 -10.359 1 98.81 112 VAL B O 1
ATOM 2171 N N . LYS B 1 113 ? 3.307 -10.75 -10.531 1 98.75 113 LYS B N 1
ATOM 2172 C CA . LYS B 1 113 ? 3.363 -10.523 -9.094 1 98.75 113 LYS B CA 1
ATOM 2173 C C . LYS B 1 113 ? 1.989 -10.703 -8.453 1 98.75 113 LYS B C 1
ATOM 2175 O O . LYS B 1 113 ? 1.008 -10.109 -8.898 1 98.75 113 LYS B O 1
ATOM 2180 N N . ALA B 1 114 ? 1.933 -11.609 -7.465 1 98.88 114 ALA B N 1
ATOM 2181 C CA . ALA B 1 114 ? 0.656 -11.961 -6.848 1 98.88 114 ALA B CA 1
ATOM 2182 C C . ALA B 1 114 ? 0.868 -12.609 -5.48 1 98.88 114 ALA B C 1
ATOM 2184 O O . ALA B 1 114 ? 1.95 -13.125 -5.191 1 98.88 114 ALA B O 1
ATOM 2185 N N . PHE B 1 115 ? -0.114 -12.516 -4.582 1 98.81 115 PHE B N 1
ATOM 2186 C CA . PHE B 1 115 ? -0.261 -13.258 -3.34 1 98.81 115 PHE B CA 1
ATOM 2187 C C . PHE B 1 115 ? 0.72 -12.758 -2.287 1 98.81 115 PHE B C 1
ATOM 2189 O O . PHE B 1 115 ? 0.904 -13.398 -1.248 1 98.81 115 PHE B O 1
ATOM 2196 N N . ASN B 1 116 ? 1.352 -11.641 -2.555 1 97.81 116 ASN B N 1
ATOM 2197 C CA . ASN B 1 116 ? 2.439 -11.211 -1.684 1 97.81 116 ASN B CA 1
ATOM 2198 C C . ASN B 1 116 ? 1.945 -10.25 -0.602 1 97.81 116 ASN B C 1
ATOM 2200 O O . ASN B 1 116 ? 2.676 -9.945 0.342 1 97.81 116 ASN B O 1
ATOM 2204 N N . LEU B 1 117 ? 0.653 -9.836 -0.648 1 97.38 117 LEU B N 1
ATOM 2205 C CA . LEU B 1 117 ? 0.201 -8.75 0.218 1 97.38 117 LEU B CA 1
ATOM 2206 C C . LEU B 1 117 ? -0.33 -9.297 1.539 1 97.38 117 LEU B C 1
ATOM 2208 O O . LEU B 1 117 ? -0.6 -8.531 2.469 1 97.38 117 LEU B O 1
ATOM 2212 N N . CYS B 1 118 ? -0.473 -10.625 1.69 1 96.75 118 CYS B N 1
ATOM 2213 C CA . CYS B 1 118 ? -1.056 -11.227 2.889 1 96.75 118 CYS B CA 1
ATOM 2214 C C . CYS B 1 118 ? -0.147 -12.312 3.455 1 96.75 118 CYS B C 1
ATOM 2216 O O . CYS B 1 118 ? 0.606 -12.945 2.713 1 96.75 118 CYS B O 1
ATOM 2218 N N . PRO B 1 119 ? -0.249 -12.516 4.758 1 94.94 119 PRO B N 1
ATOM 2219 C CA . PRO B 1 119 ? 0.557 -13.586 5.352 1 94.94 119 PRO B CA 1
ATOM 2220 C C . PRO B 1 119 ? 0.041 -14.977 5 1 94.94 119 PRO B C 1
ATOM 2222 O O . PRO B 1 119 ? -1.097 -15.125 4.547 1 94.94 119 PRO B O 1
ATOM 2225 N N . VAL B 1 120 ? 0.905 -15.945 5.211 1 96.94 120 VAL B N 1
ATOM 2226 C CA . VAL B 1 120 ? 0.654 -17.328 4.836 1 96.94 120 VAL B CA 1
ATOM 2227 C C . VAL B 1 120 ? -0.657 -17.812 5.461 1 96.94 120 VAL B C 1
ATOM 2229 O O . VAL B 1 120 ? -1.399 -18.578 4.848 1 96.94 120 VAL B O 1
ATOM 2232 N N . GLU B 1 121 ? -0.999 -17.344 6.652 1 96.44 121 GLU B N 1
ATOM 2233 C CA . GLU B 1 121 ? -2.188 -17.797 7.375 1 96.44 121 GLU B CA 1
ATOM 2234 C C . GLU B 1 121 ? -3.459 -17.469 6.594 1 96.44 121 GLU B C 1
ATOM 2236 O O . GLU B 1 121 ? -4.434 -18.219 6.648 1 96.44 121 GLU B O 1
ATOM 2241 N N . VAL B 1 122 ? -3.393 -16.391 5.902 1 97.12 122 VAL B N 1
ATOM 2242 C CA . VAL B 1 122 ? -4.547 -15.984 5.102 1 97.12 122 VAL B CA 1
ATOM 2243 C C . VAL B 1 122 ? -4.762 -16.984 3.971 1 97.12 122 VAL B C 1
ATOM 2245 O O . VAL B 1 122 ? -5.898 -17.359 3.666 1 97.12 122 VAL B O 1
ATOM 2248 N N . TRP B 1 123 ? -3.67 -17.5 3.387 1 97.94 123 TRP B N 1
ATOM 2249 C CA . TRP B 1 123 ? -3.758 -18.391 2.23 1 97.94 123 TRP B CA 1
ATOM 2250 C C . TRP B 1 123 ? -4.129 -19.812 2.658 1 97.94 123 TRP B C 1
ATOM 2252 O O . TRP B 1 123 ? -4.422 -20.656 1.817 1 97.94 123 TRP B O 1
ATOM 2262 N N . ARG B 1 124 ? -4.16 -20.047 3.975 1 97.06 124 ARG B N 1
ATOM 2263 C CA . ARG B 1 124 ? -4.602 -21.344 4.496 1 97.06 124 ARG B CA 1
ATOM 2264 C C . ARG B 1 124 ? -6.109 -21.344 4.734 1 97.06 124 ARG B C 1
ATOM 2266 O O . ARG B 1 124 ? -6.703 -22.406 4.949 1 97.06 124 ARG B O 1
ATOM 2273 N N . MET B 1 125 ? -6.676 -20.203 4.656 1 96.38 125 MET B N 1
ATOM 2274 C CA . MET B 1 125 ? -8.117 -20.109 4.828 1 96.38 125 MET B CA 1
ATOM 2275 C C . MET B 1 125 ? -8.852 -20.656 3.611 1 96.38 125 MET B C 1
ATOM 2277 O O . MET B 1 125 ? -8.391 -20.516 2.48 1 96.38 125 MET B O 1
ATOM 2281 N N . THR B 1 126 ? -10.109 -21.203 3.824 1 94.81 126 THR B N 1
ATOM 2282 C CA . THR B 1 126 ? -10.93 -21.734 2.74 1 94.81 126 THR B CA 1
ATOM 2283 C C . THR B 1 126 ? -12.391 -21.359 2.928 1 94.81 126 THR B C 1
ATOM 2285 O O . THR B 1 126 ? -13.102 -21.969 3.73 1 94.81 126 THR B O 1
ATOM 2288 N N . PRO B 1 127 ? -12.789 -20.344 2.143 1 96.12 127 PRO B N 1
ATOM 2289 C CA . PRO B 1 127 ? -12.047 -19.281 1.457 1 96.12 127 PRO B CA 1
ATOM 2290 C C . PRO B 1 127 ? -11.656 -18.141 2.393 1 96.12 127 PRO B C 1
ATOM 2292 O O . PRO B 1 127 ? -12.172 -18.047 3.508 1 96.12 127 PRO B O 1
ATOM 2295 N N . PRO B 1 128 ? -10.711 -17.328 1.992 1 97.19 128 PRO B N 1
ATOM 2296 C CA . PRO B 1 128 ? -10.391 -16.125 2.752 1 97.19 128 PRO B CA 1
ATOM 2297 C C . PRO B 1 128 ? -11.445 -15.023 2.586 1 97.19 128 PRO B C 1
ATOM 2299 O O . PRO B 1 128 ? -11.477 -14.352 1.554 1 97.19 128 PRO B O 1
ATOM 2302 N N . VAL B 1 129 ? -12.312 -14.906 3.537 1 96.38 129 VAL B N 1
ATOM 2303 C CA . VAL B 1 129 ? -13.398 -13.93 3.537 1 96.38 129 VAL B CA 1
ATOM 2304 C C . VAL B 1 129 ? -13.305 -13.055 4.781 1 96.38 129 VAL B C 1
ATOM 2306 O O . VAL B 1 129 ? -13.125 -13.562 5.895 1 96.38 129 VAL B O 1
ATOM 2309 N N . PHE B 1 130 ? -13.383 -11.773 4.566 1 93.06 130 PHE B N 1
ATOM 2310 C CA . PHE B 1 130 ? -13.336 -10.805 5.656 1 93.06 130 PHE B CA 1
ATOM 2311 C C . PHE B 1 130 ? -14.477 -9.805 5.539 1 93.06 130 PHE B C 1
ATOM 2313 O O . PHE B 1 130 ? -14.648 -9.172 4.496 1 93.06 130 PHE B O 1
ATOM 2320 N N . GLY B 1 131 ? -15.25 -9.609 6.59 1 88 131 GLY B N 1
ATOM 2321 C CA . GLY B 1 131 ? -16.391 -8.719 6.547 1 88 131 GLY B CA 1
ATOM 2322 C C . GLY B 1 131 ? -17.406 -9.109 5.488 1 88 131 GLY B C 1
ATOM 2323 O O . GLY B 1 131 ? -17.969 -8.242 4.816 1 88 131 GLY B O 1
ATOM 2324 N N . GLY B 1 132 ? -17.484 -10.336 5.184 1 90.38 132 GLY B N 1
ATOM 2325 C CA . GLY B 1 132 ? -18.453 -10.852 4.219 1 90.38 132 GLY B CA 1
ATOM 2326 C C . GLY B 1 132 ? -17.984 -10.719 2.783 1 90.38 132 GLY B C 1
ATOM 2327 O O . GLY B 1 132 ? -18.719 -11.047 1.853 1 90.38 132 GLY B O 1
ATOM 2328 N N . ARG B 1 133 ? -16.734 -10.273 2.605 1 93.12 133 ARG B N 1
ATOM 2329 C CA . ARG B 1 133 ? -16.219 -10.062 1.259 1 93.12 133 ARG B CA 1
ATOM 2330 C C . ARG B 1 133 ? -15.023 -10.977 0.988 1 93.12 133 ARG B C 1
ATOM 2332 O O . ARG B 1 133 ? -14.117 -11.086 1.817 1 93.12 133 ARG B O 1
ATOM 2339 N N . PRO B 1 134 ? -15.031 -11.648 -0.192 1 97.12 134 PRO B N 1
ATOM 2340 C CA . PRO B 1 134 ? -13.82 -12.383 -0.557 1 97.12 134 PRO B CA 1
ATOM 2341 C C . PRO B 1 134 ? -12.586 -11.492 -0.661 1 97.12 134 PRO B C 1
ATOM 2343 O O . PRO B 1 134 ? -12.688 -10.352 -1.128 1 97.12 134 PRO B O 1
ATOM 2346 N N . LEU B 1 135 ? -11.484 -12.008 -0.182 1 98.12 135 LEU B N 1
ATOM 2347 C CA . LEU B 1 135 ? -10.227 -11.289 -0.336 1 98.12 135 LEU B CA 1
ATOM 2348 C C . LEU B 1 135 ? -9.938 -11 -1.807 1 98.12 135 LEU B C 1
ATOM 2350 O O . LEU B 1 135 ? -10.133 -11.867 -2.662 1 98.12 135 LEU B O 1
ATOM 2354 N N . ALA B 1 136 ? -9.594 -9.789 -2.104 1 98.19 136 ALA B N 1
ATOM 2355 C CA . ALA B 1 136 ? -9.164 -9.422 -3.453 1 98.19 136 ALA B CA 1
ATOM 2356 C C . ALA B 1 136 ? -7.66 -9.602 -3.615 1 98.19 136 ALA B C 1
ATOM 2358 O O . ALA B 1 136 ? -6.891 -9.305 -2.699 1 98.19 136 ALA B O 1
ATOM 2359 N N . VAL B 1 137 ? -7.23 -10.117 -4.711 1 98.75 137 VAL B N 1
ATOM 2360 C CA . VAL B 1 137 ? -5.824 -10.398 -4.973 1 98.75 137 VAL B CA 1
ATOM 2361 C C . VAL B 1 137 ? -5.355 -9.594 -6.188 1 98.75 137 VAL B C 1
ATOM 2363 O O . VAL B 1 137 ? -5.684 -9.938 -7.324 1 98.75 137 VAL B O 1
ATOM 2366 N N . PRO B 1 138 ? -4.602 -8.57 -5.957 1 98.75 138 PRO B N 1
ATOM 2367 C CA . PRO B 1 138 ? -4.086 -7.82 -7.105 1 98.75 138 PRO B CA 1
ATOM 2368 C C . PRO B 1 138 ? -3.029 -8.602 -7.887 1 98.75 138 PRO B C 1
ATOM 2370 O O . PRO B 1 138 ? -2.223 -9.32 -7.297 1 98.75 138 PRO B O 1
ATOM 2373 N N . LEU B 1 139 ? -3.076 -8.414 -9.203 1 98.75 139 LEU B N 1
ATOM 2374 C CA . LEU B 1 139 ? -2.176 -9.078 -10.148 1 98.75 139 LEU B CA 1
ATOM 2375 C C . LEU B 1 139 ? -1.49 -8.055 -11.047 1 98.75 139 LEU B C 1
ATOM 2377 O O . LEU B 1 139 ? -2.158 -7.285 -11.742 1 98.75 139 LEU B O 1
ATOM 2381 N N . CYS B 1 140 ? -0.231 -8.031 -11.023 1 98.12 140 CYS B N 1
ATOM 2382 C CA . CYS B 1 140 ? 0.543 -7.195 -11.938 1 98.12 140 CYS B CA 1
ATOM 2383 C C . CYS B 1 140 ? 1.339 -8.055 -12.914 1 98.12 140 CYS B C 1
ATOM 2385 O O . CYS B 1 140 ? 2.178 -8.859 -12.5 1 98.12 140 CYS B O 1
ATOM 2387 N N . GLY B 1 141 ? 1.155 -7.984 -14.172 1 98 141 GLY B N 1
ATOM 2388 C CA . GLY B 1 141 ? 1.864 -8.766 -15.172 1 98 141 GLY B CA 1
ATOM 2389 C C . GLY B 1 141 ? 1.247 -8.664 -16.547 1 98 141 GLY B C 1
ATOM 2390 O O . GLY B 1 141 ? 0.458 -7.754 -16.828 1 98 141 GLY B O 1
ATOM 2391 N N . SER B 1 142 ? 1.711 -9.508 -17.453 1 96.06 142 SER B N 1
ATOM 2392 C CA . SER B 1 142 ? 1.161 -9.523 -18.812 1 96.06 142 SER B CA 1
ATOM 2393 C C . SER B 1 142 ? -0.302 -9.953 -18.812 1 96.06 142 SER B C 1
ATOM 2395 O O . SER B 1 142 ? -0.734 -10.695 -17.922 1 96.06 142 SER B O 1
ATOM 2397 N N . PRO B 1 143 ? -1.043 -9.5 -19.797 1 96.69 143 PRO B N 1
ATOM 2398 C CA . PRO B 1 143 ? -2.445 -9.914 -19.875 1 96.69 143 PRO B CA 1
ATOM 2399 C C . PRO B 1 143 ? -2.613 -11.438 -19.859 1 96.69 143 PRO B C 1
ATOM 2401 O O . PRO B 1 143 ? -3.506 -11.953 -19.188 1 96.69 143 PRO B O 1
ATOM 2404 N N . GLU B 1 144 ? -1.71 -12.109 -20.547 1 97.38 144 GLU B N 1
ATOM 2405 C CA . GLU B 1 144 ? -1.776 -13.562 -20.594 1 97.38 144 GLU B CA 1
ATOM 2406 C C . GLU B 1 144 ? -1.535 -14.172 -19.219 1 97.38 144 GLU B C 1
ATOM 2408 O O . GLU B 1 144 ? -2.27 -15.062 -18.781 1 97.38 144 GLU B O 1
ATOM 2413 N N . GLY B 1 145 ? -0.5 -13.75 -18.547 1 98.5 145 GLY B N 1
ATOM 2414 C CA . GLY B 1 145 ? -0.22 -14.211 -17.203 1 98.5 145 GLY B CA 1
ATOM 2415 C C . GLY B 1 145 ? -1.339 -13.914 -16.219 1 98.5 145 GLY B C 1
ATOM 2416 O O . GLY B 1 145 ? -1.722 -14.773 -15.43 1 98.5 145 GLY B O 1
ATOM 2417 N N . VAL B 1 146 ? -1.896 -12.727 -16.312 1 98.75 146 VAL B N 1
ATOM 2418 C CA . VAL B 1 146 ? -2.947 -12.281 -15.398 1 98.75 146 VAL B CA 1
ATOM 2419 C C . VAL B 1 146 ? -4.195 -13.133 -15.602 1 98.75 146 VAL B C 1
ATOM 2421 O O . VAL B 1 146 ? -4.855 -13.523 -14.633 1 98.75 146 VAL B O 1
ATOM 2424 N N . ALA B 1 147 ? -4.523 -13.422 -16.844 1 98.56 147 ALA B N 1
ATOM 2425 C CA . ALA B 1 147 ? -5.672 -14.289 -17.109 1 98.56 147 ALA B CA 1
ATOM 2426 C C . ALA B 1 147 ? -5.496 -15.656 -16.453 1 98.56 147 ALA B C 1
ATOM 2428 O O . ALA B 1 147 ? -6.41 -16.156 -15.797 1 98.56 147 ALA B O 1
ATOM 2429 N N . THR B 1 148 ? -4.352 -16.203 -16.625 1 98.69 148 THR B N 1
ATOM 2430 C CA . THR B 1 148 ? -4.043 -17.516 -16.078 1 98.69 148 THR B CA 1
ATOM 2431 C C . THR B 1 148 ? -4.105 -17.484 -14.555 1 98.69 148 THR B C 1
ATOM 2433 O O . THR B 1 148 ? -4.766 -18.328 -13.938 1 98.69 148 THR B O 1
ATOM 2436 N N . VAL B 1 149 ? -3.484 -16.516 -13.93 1 98.88 149 VAL B N 1
ATOM 2437 C CA . VAL B 1 149 ? -3.389 -16.453 -12.469 1 98.88 149 VAL B CA 1
ATOM 2438 C C . VAL B 1 149 ? -4.746 -16.094 -11.875 1 98.88 149 VAL B C 1
ATOM 2440 O O . VAL B 1 149 ? -5.066 -16.484 -10.75 1 98.88 149 VAL B O 1
ATOM 2443 N N . SER B 1 150 ? -5.57 -15.383 -12.656 1 98.88 150 SER B N 1
ATOM 2444 C CA . SER B 1 150 ? -6.918 -15.062 -12.195 1 98.88 150 SER B CA 1
ATOM 2445 C C . SER B 1 150 ? -7.723 -16.328 -11.922 1 98.88 150 SER B C 1
ATOM 2447 O O . SER B 1 150 ? -8.484 -16.391 -10.953 1 98.88 150 SER B O 1
ATOM 2449 N N . GLU B 1 151 ? -7.57 -17.297 -12.742 1 98.75 151 GLU B N 1
ATOM 2450 C CA . GLU B 1 151 ? -8.25 -18.578 -12.508 1 98.75 151 GLU B CA 1
ATOM 2451 C C . GLU B 1 151 ? -7.797 -19.203 -11.195 1 98.75 151 GLU B C 1
ATOM 2453 O O . GLU B 1 151 ? -8.617 -19.719 -10.43 1 98.75 151 GLU B O 1
ATOM 2458 N N . LEU B 1 152 ? -6.516 -19.141 -10.945 1 98.81 152 LEU B N 1
ATOM 2459 C CA . LEU B 1 152 ? -5.965 -19.703 -9.719 1 98.81 152 LEU B CA 1
ATOM 2460 C C . LEU B 1 152 ? -6.465 -18.938 -8.492 1 98.81 152 LEU B C 1
ATOM 2462 O O . LEU B 1 152 ? -6.703 -19.531 -7.441 1 98.81 152 LEU B O 1
ATOM 2466 N N . VAL B 1 153 ? -6.582 -17.609 -8.594 1 98.88 153 VAL B N 1
ATOM 2467 C CA . VAL B 1 153 ? -7.113 -16.781 -7.523 1 98.88 153 VAL B CA 1
ATOM 2468 C C . VAL B 1 153 ? -8.555 -17.172 -7.23 1 98.88 153 VAL B C 1
ATOM 2470 O O . VAL B 1 153 ? -8.938 -17.328 -6.066 1 98.88 153 VAL B O 1
ATOM 2473 N N . ARG B 1 154 ? -9.359 -17.375 -8.258 1 98.62 154 ARG B N 1
ATOM 2474 C CA . ARG B 1 154 ? -10.766 -17.734 -8.102 1 98.62 154 ARG B CA 1
ATOM 2475 C C . ARG B 1 154 ? -10.898 -19.109 -7.449 1 98.62 154 ARG B C 1
ATOM 2477 O O . ARG B 1 154 ? -11.82 -19.359 -6.672 1 98.62 154 ARG B O 1
ATOM 2484 N N . ASP B 1 155 ? -9.984 -19.984 -7.75 1 98.44 155 ASP B N 1
ATOM 2485 C CA . ASP B 1 155 ? -10 -21.328 -7.172 1 98.44 155 ASP B CA 1
ATOM 2486 C C . ASP B 1 155 ? -9.812 -21.266 -5.656 1 98.44 155 ASP B C 1
ATOM 2488 O O . ASP B 1 155 ? -10.156 -22.219 -4.953 1 98.44 155 ASP B O 1
ATOM 2492 N N . LEU B 1 156 ? -9.227 -20.203 -5.137 1 98.19 156 LEU B N 1
ATOM 2493 C CA . LEU B 1 156 ? -9.047 -20.016 -3.703 1 98.19 156 LEU B CA 1
ATOM 2494 C C . LEU B 1 156 ? -10.273 -19.375 -3.076 1 98.19 156 LEU B C 1
ATOM 2496 O O . LEU B 1 156 ? -10.328 -19.188 -1.858 1 98.19 156 LEU B O 1
ATOM 2500 N N . GLY B 1 157 ? -11.227 -19.016 -3.92 1 98.31 157 GLY B N 1
ATOM 2501 C CA . GLY B 1 157 ? -12.383 -18.281 -3.443 1 98.31 157 GLY B CA 1
ATOM 2502 C C . GLY B 1 157 ? -12.133 -16.797 -3.318 1 98.31 157 GLY B C 1
ATOM 2503 O O . GLY B 1 157 ? -12.867 -16.078 -2.633 1 98.31 157 GLY B O 1
ATOM 2504 N N . CYS B 1 158 ? -11.07 -16.281 -3.939 1 98.62 158 CYS B N 1
ATOM 2505 C CA . CYS B 1 158 ? -10.703 -14.867 -3.902 1 98.62 158 CYS B CA 1
ATOM 2506 C C . CYS B 1 158 ? -11.148 -14.156 -5.176 1 98.62 158 CYS B C 1
ATOM 2508 O O . CYS B 1 158 ? -11.648 -14.789 -6.105 1 98.62 158 CYS B O 1
ATOM 2510 N N . THR B 1 159 ? -11.031 -12.883 -5.191 1 98.44 159 THR B N 1
ATOM 2511 C CA . THR B 1 159 ? -11.359 -12.055 -6.348 1 98.44 159 THR B CA 1
ATOM 2512 C C . THR B 1 159 ? -10.086 -11.5 -6.992 1 98.44 159 THR B C 1
ATOM 2514 O O . THR B 1 159 ? -9.375 -10.703 -6.383 1 98.44 159 THR B O 1
ATOM 2517 N N . PRO B 1 160 ? -9.805 -11.906 -8.234 1 98.62 160 PRO B N 1
ATOM 2518 C CA . PRO B 1 160 ? -8.641 -11.32 -8.891 1 98.62 160 PRO B CA 1
ATOM 2519 C C . PRO B 1 160 ? -8.859 -9.875 -9.32 1 98.62 160 PRO B C 1
ATOM 2521 O O . PRO B 1 160 ? -9.961 -9.523 -9.766 1 98.62 160 PRO B O 1
ATOM 2524 N N . LEU B 1 161 ? -7.891 -9.062 -9.086 1 98.31 161 LEU B N 1
ATOM 2525 C CA . LEU B 1 161 ? -7.875 -7.684 -9.57 1 98.31 161 LEU B CA 1
ATOM 2526 C C . LEU B 1 161 ? -6.746 -7.473 -10.57 1 98.31 161 LEU B C 1
ATOM 2528 O O . LEU B 1 161 ? -5.574 -7.648 -10.234 1 98.31 161 LEU B O 1
ATOM 2532 N N . ALA B 1 162 ? -7.125 -7.117 -11.828 1 97.31 162 ALA B N 1
ATOM 2533 C CA . ALA B 1 162 ? -6.082 -6.66 -12.742 1 97.31 162 ALA B CA 1
ATOM 2534 C C . ALA B 1 162 ? -5.504 -5.32 -12.297 1 97.31 162 ALA B C 1
ATOM 2536 O O . ALA B 1 162 ? -6.168 -4.285 -12.398 1 97.31 162 ALA B O 1
ATOM 2537 N N . ALA B 1 163 ? -4.281 -5.371 -11.82 1 97 163 ALA B N 1
ATOM 2538 C CA . ALA B 1 163 ? -3.699 -4.199 -11.172 1 97 163 ALA B CA 1
ATOM 2539 C C . ALA B 1 163 ? -2.613 -3.572 -12.039 1 97 163 ALA B C 1
ATOM 2541 O O . ALA B 1 163 ? -1.77 -2.822 -11.547 1 97 163 ALA B O 1
ATOM 2542 N N . GLY B 1 164 ? -2.539 -3.9 -13.336 1 95 164 GLY B N 1
ATOM 2543 C CA . GLY B 1 164 ? -1.58 -3.291 -14.242 1 95 164 GLY B CA 1
ATOM 2544 C C . GLY B 1 164 ? -0.452 -4.227 -14.641 1 95 164 GLY B C 1
ATOM 2545 O O . GLY B 1 164 ? -0.448 -5.398 -14.25 1 95 164 GLY B O 1
ATOM 2546 N N . GLY B 1 165 ? 0.52 -3.68 -15.484 1 95.12 165 GLY B N 1
ATOM 2547 C CA . GLY B 1 165 ? 1.674 -4.449 -15.914 1 95.12 165 GLY B CA 1
ATOM 2548 C C . GLY B 1 165 ? 2.756 -4.555 -14.859 1 95.12 165 GLY B C 1
ATOM 2549 O O . GLY B 1 165 ? 2.533 -4.199 -13.695 1 95.12 165 GLY B O 1
ATOM 2550 N N . LEU B 1 166 ? 3.895 -5.129 -15.242 1 94.75 166 LEU B N 1
ATOM 2551 C CA . LEU B 1 166 ? 4.992 -5.328 -14.305 1 94.75 166 LEU B CA 1
ATOM 2552 C C . LEU B 1 166 ? 5.551 -3.99 -13.828 1 94.75 166 LEU B C 1
ATOM 2554 O O . LEU B 1 166 ? 6.238 -3.928 -12.805 1 94.75 166 LEU B O 1
ATOM 2558 N N . ASP B 1 167 ? 5.285 -2.943 -14.562 1 91.06 167 ASP B N 1
ATOM 2559 C CA . ASP B 1 167 ? 5.699 -1.603 -14.164 1 91.06 167 ASP B CA 1
ATOM 2560 C C . ASP B 1 167 ? 5.027 -1.19 -12.852 1 91.06 167 ASP B C 1
ATOM 2562 O O . ASP B 1 167 ? 5.547 -0.343 -12.125 1 91.06 167 ASP B O 1
ATOM 2566 N N . ARG B 1 168 ? 3.898 -1.858 -12.508 1 94.62 168 ARG B N 1
ATOM 2567 C CA . ARG B 1 168 ? 3.186 -1.543 -11.273 1 94.62 168 ARG B CA 1
ATOM 2568 C C . ARG B 1 168 ? 3.566 -2.51 -10.164 1 94.62 168 ARG B C 1
ATOM 2570 O O . ARG B 1 168 ? 3.225 -2.291 -9 1 94.62 168 ARG B O 1
ATOM 2577 N N . ALA B 1 169 ? 4.293 -3.504 -10.523 1 96.44 169 ALA B N 1
ATOM 2578 C CA . ALA B 1 169 ? 4.68 -4.496 -9.523 1 96.44 169 ALA B CA 1
ATOM 2579 C C . ALA B 1 169 ? 5.562 -3.869 -8.445 1 96.44 169 ALA B C 1
ATOM 2581 O O . ALA B 1 169 ? 5.488 -4.25 -7.273 1 96.44 169 ALA B O 1
ATOM 2582 N N . GLY B 1 170 ? 6.406 -2.943 -8.891 1 94.62 170 GLY B N 1
ATOM 2583 C CA . GLY B 1 170 ? 7.242 -2.262 -7.918 1 94.62 170 GLY B CA 1
ATOM 2584 C C . GLY B 1 170 ? 6.441 -1.531 -6.855 1 94.62 170 GLY B C 1
ATOM 2585 O O . GLY B 1 170 ? 6.832 -1.509 -5.684 1 94.62 170 GLY B O 1
ATOM 2586 N N . LEU B 1 171 ? 5.348 -0.905 -7.254 1 95 171 LEU B N 1
ATOM 2587 C CA . LEU B 1 171 ? 4.461 -0.242 -6.305 1 95 171 LEU B CA 1
ATOM 2588 C C . LEU B 1 171 ? 3.838 -1.252 -5.348 1 95 171 LEU B C 1
ATOM 2590 O O . LEU B 1 171 ? 3.742 -0.996 -4.145 1 95 171 LEU B O 1
ATOM 2594 N N . MET B 1 172 ? 3.443 -2.387 -5.848 1 96.69 172 MET B N 1
ATOM 2595 C CA . MET B 1 172 ? 2.855 -3.436 -5.02 1 96.69 172 MET B CA 1
ATOM 2596 C C . MET B 1 172 ? 3.869 -3.961 -4.008 1 96.69 172 MET B C 1
ATOM 2598 O O . MET B 1 172 ? 3.523 -4.211 -2.85 1 96.69 172 MET B O 1
ATOM 2602 N N . GLU B 1 173 ? 5.094 -4.133 -4.449 1 96.75 173 GLU B N 1
ATOM 2603 C CA . GLU B 1 173 ? 6.164 -4.562 -3.553 1 96.75 173 GLU B CA 1
ATOM 2604 C C . GLU B 1 173 ? 6.375 -3.557 -2.424 1 96.75 173 GLU B C 1
ATOM 2606 O O . GLU B 1 173 ? 6.504 -3.941 -1.26 1 96.75 173 GLU B O 1
ATOM 2611 N N . ALA B 1 174 ? 6.367 -2.311 -2.754 1 94.94 174 ALA B N 1
ATOM 2612 C CA . ALA B 1 174 ? 6.512 -1.262 -1.748 1 94.94 174 ALA B CA 1
ATOM 2613 C C . ALA B 1 174 ? 5.312 -1.244 -0.801 1 94.94 174 ALA B C 1
ATOM 2615 O O . ALA B 1 174 ? 5.473 -1.047 0.406 1 94.94 174 ALA B O 1
ATOM 2616 N N . THR B 1 175 ? 4.129 -1.429 -1.354 1 96.44 175 THR B N 1
ATOM 2617 C CA . THR B 1 175 ? 2.914 -1.502 -0.549 1 96.44 175 THR B CA 1
ATOM 2618 C C . THR B 1 175 ? 3.014 -2.625 0.48 1 96.44 175 THR B C 1
ATOM 2620 O O . THR B 1 175 ? 2.711 -2.422 1.658 1 96.44 175 THR B O 1
ATOM 2623 N N . MET B 1 176 ? 3.475 -3.744 0.01 1 96.5 176 MET B N 1
ATOM 2624 C CA . MET B 1 176 ? 3.656 -4.871 0.919 1 96.5 176 MET B CA 1
ATOM 2625 C C . MET B 1 176 ? 4.617 -4.512 2.049 1 96.5 176 MET B C 1
ATOM 2627 O O . MET B 1 176 ? 4.328 -4.766 3.219 1 96.5 176 MET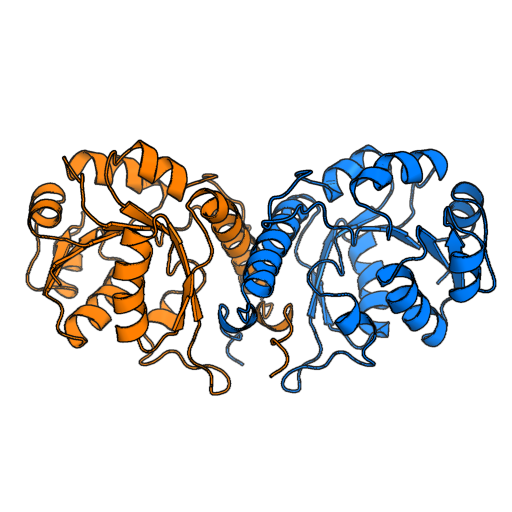 B O 1
ATOM 2631 N N . ALA B 1 177 ? 5.734 -3.906 1.731 1 95.56 177 ALA B N 1
ATOM 2632 C CA . ALA B 1 177 ? 6.719 -3.535 2.742 1 95.56 177 ALA B CA 1
ATOM 2633 C C . ALA B 1 177 ? 6.125 -2.566 3.76 1 95.56 177 ALA B C 1
ATOM 2635 O O . ALA B 1 177 ? 6.355 -2.701 4.965 1 95.56 177 ALA B O 1
ATOM 2636 N N . PHE B 1 178 ? 5.352 -1.609 3.256 1 96.06 178 PHE B N 1
ATOM 2637 C CA . PHE B 1 178 ? 4.727 -0.627 4.133 1 96.06 178 PHE B CA 1
ATOM 2638 C C . PHE B 1 178 ? 3.736 -1.299 5.078 1 96.06 178 PHE B C 1
ATOM 2640 O O . PHE B 1 178 ? 3.77 -1.063 6.289 1 96.06 178 PHE B O 1
ATOM 2647 N N . MET B 1 179 ? 2.918 -2.205 4.586 1 95.06 179 MET B N 1
ATOM 2648 C CA . MET B 1 179 ? 1.869 -2.869 5.352 1 95.06 179 MET B CA 1
ATOM 2649 C C . MET B 1 179 ? 2.469 -3.822 6.379 1 95.06 179 MET B C 1
ATOM 2651 O O . MET B 1 179 ? 1.978 -3.918 7.508 1 95.06 179 MET B O 1
ATOM 2655 N N . VAL B 1 180 ? 3.469 -4.5 5.961 1 92.88 180 VAL B N 1
ATOM 2656 C CA . VAL B 1 180 ? 4.133 -5.418 6.879 1 92.88 180 VAL B CA 1
ATOM 2657 C C . VAL B 1 180 ? 4.715 -4.645 8.055 1 92.88 180 VAL B C 1
ATOM 2659 O O . VAL B 1 180 ? 4.664 -5.105 9.195 1 92.88 180 VAL B O 1
ATOM 2662 N N . GLY B 1 181 ? 5.281 -3.471 7.762 1 93.19 181 GLY B N 1
ATOM 2663 C CA . GLY B 1 181 ? 5.762 -2.625 8.844 1 93.19 181 GLY B CA 1
ATOM 2664 C C . GLY B 1 181 ? 4.68 -2.244 9.828 1 93.19 181 GLY B C 1
ATOM 2665 O O . GLY B 1 181 ? 4.891 -2.289 11.047 1 93.19 181 GLY B O 1
ATOM 2666 N N . LEU B 1 182 ? 3.494 -1.879 9.312 1 94.38 182 LEU B N 1
ATOM 2667 C CA . LEU B 1 182 ? 2.369 -1.538 10.18 1 94.38 182 LEU B CA 1
ATOM 2668 C C . LEU B 1 182 ? 1.948 -2.738 11.023 1 94.38 182 LEU B C 1
ATOM 2670 O O . LEU B 1 182 ? 1.732 -2.609 12.227 1 94.38 182 LEU B O 1
ATOM 2674 N N . TRP B 1 183 ? 1.899 -3.869 10.383 1 91.75 183 TRP B N 1
ATOM 2675 C CA . TRP B 1 183 ? 1.488 -5.082 11.078 1 91.75 183 TRP B CA 1
ATOM 2676 C C . TRP B 1 183 ? 2.473 -5.434 12.188 1 91.75 183 TRP B C 1
ATOM 2678 O O . TRP B 1 183 ? 2.066 -5.793 13.297 1 91.75 183 TRP B O 1
ATOM 2688 N N . PHE B 1 184 ? 3.74 -5.312 11.906 1 89.38 184 PHE B N 1
ATOM 2689 C CA . PHE B 1 184 ? 4.77 -5.629 12.891 1 89.38 184 PHE B CA 1
ATOM 2690 C C . PHE B 1 184 ? 4.688 -4.688 14.086 1 89.38 184 PHE B C 1
ATOM 2692 O O . PHE B 1 184 ? 4.988 -5.082 15.211 1 89.38 184 PHE B O 1
ATOM 2699 N N . ASP B 1 185 ? 4.191 -3.5 13.781 1 89.81 185 ASP B N 1
ATOM 2700 C CA . ASP B 1 185 ? 4.051 -2.508 14.844 1 89.81 185 ASP B CA 1
ATOM 2701 C C . ASP B 1 185 ? 2.717 -2.664 15.57 1 89.81 185 ASP B C 1
ATOM 2703 O O . ASP B 1 185 ? 2.383 -1.863 16.438 1 89.81 185 ASP B O 1
ATOM 2707 N N . GLY B 1 186 ? 1.908 -3.701 15.195 1 89.69 186 GLY B N 1
ATOM 2708 C CA . GLY B 1 186 ? 0.658 -4.02 15.859 1 89.69 186 GLY B CA 1
ATOM 2709 C C . GLY B 1 186 ? -0.523 -3.23 15.328 1 89.69 186 GLY B C 1
ATOM 2710 O O . GLY B 1 186 ? -1.563 -3.141 15.984 1 89.69 186 GLY B O 1
ATOM 2711 N N . HIS B 1 187 ? -0.3 -2.666 14.148 1 92.06 187 HIS B N 1
ATOM 2712 C CA . HIS B 1 187 ? -1.356 -1.829 13.594 1 92.06 187 HIS B CA 1
ATOM 2713 C C . HIS B 1 187 ? -2.201 -2.607 12.586 1 92.06 187 HIS B C 1
ATOM 2715 O O . HIS B 1 187 ? -1.712 -3.543 11.953 1 92.06 187 HIS B O 1
ATOM 2721 N N . ASP B 1 188 ? -3.467 -2.248 12.469 1 93 188 ASP B N 1
ATOM 2722 C CA . ASP B 1 188 ? -4.371 -2.762 11.445 1 93 188 ASP B CA 1
ATOM 2723 C C . ASP B 1 188 ? -4.223 -1.979 10.141 1 93 188 ASP B C 1
ATOM 2725 O O . ASP B 1 188 ? -4.824 -0.917 9.977 1 93 188 ASP B O 1
ATOM 2729 N N . ALA B 1 189 ? -3.574 -2.523 9.227 1 91.56 189 ALA B N 1
ATOM 2730 C CA . ALA B 1 189 ? -3.275 -1.835 7.973 1 91.56 189 ALA B CA 1
ATOM 2731 C C . ALA B 1 189 ? -4.543 -1.619 7.152 1 91.56 189 ALA B C 1
ATOM 2733 O O . ALA B 1 189 ? -4.656 -0.629 6.426 1 91.56 189 ALA B O 1
ATOM 2734 N N . GLN B 1 190 ? -5.488 -2.545 7.25 1 94.56 190 GLN B N 1
ATOM 2735 C CA . GLN B 1 190 ? -6.727 -2.404 6.488 1 94.56 190 GLN B CA 1
ATOM 2736 C C . GLN B 1 190 ? -7.473 -1.133 6.879 1 94.56 190 GLN B C 1
ATOM 2738 O O . GLN B 1 190 ? -8.109 -0.497 6.039 1 94.56 190 GLN B O 1
ATOM 2743 N N . ALA B 1 191 ? -7.328 -0.733 8.117 1 95.31 191 ALA B N 1
ATOM 2744 C CA . ALA B 1 191 ? -8.055 0.406 8.664 1 95.31 191 ALA B CA 1
ATOM 2745 C C . ALA B 1 191 ? -7.594 1.714 8.031 1 95.31 191 ALA B C 1
ATOM 2747 O O . ALA B 1 191 ? -8.242 2.752 8.188 1 95.31 191 ALA B O 1
ATOM 2748 N N . CYS B 1 192 ? -6.5 1.712 7.27 1 97.19 192 CYS B N 1
ATOM 2749 C CA . CYS B 1 192 ? -5.957 2.92 6.656 1 97.19 192 CYS B CA 1
ATOM 2750 C C . CYS B 1 192 ? -6.695 3.26 5.367 1 97.19 192 CYS B C 1
ATOM 2752 O O . CYS B 1 192 ? -6.496 4.332 4.793 1 97.19 192 CYS B O 1
ATOM 2754 N N . PHE B 1 193 ? -7.543 2.346 4.887 1 96.06 193 PHE B N 1
ATOM 2755 C CA . PHE B 1 193 ? -8.195 2.5 3.592 1 96.06 193 PHE B CA 1
ATOM 2756 C C . PHE B 1 193 ? -9.711 2.41 3.73 1 96.06 193 PHE B C 1
ATOM 2758 O O . PHE B 1 193 ? -10.227 1.516 4.402 1 96.06 193 PHE B O 1
ATOM 2765 N N . PRO B 1 194 ? -10.414 3.348 3.133 1 93.5 194 PRO B N 1
ATOM 2766 C CA . PRO B 1 194 ? -11.875 3.201 3.072 1 93.5 194 PRO B CA 1
ATOM 2767 C C . PRO B 1 194 ? -12.32 2.174 2.035 1 93.5 194 PRO B C 1
ATOM 2769 O O . PRO B 1 194 ? -11.625 1.949 1.043 1 93.5 194 PRO B O 1
ATOM 2772 N N . PRO B 1 195 ? -13.422 1.599 2.316 1 89.69 195 PRO B N 1
ATOM 2773 C CA . PRO B 1 195 ? -14 0.771 1.253 1 89.69 195 PRO B CA 1
ATOM 2774 C C . PRO B 1 195 ? -14.555 1.598 0.098 1 89.69 195 PRO B C 1
ATOM 2776 O O . PRO B 1 195 ? -14.875 2.777 0.276 1 89.69 195 PRO B O 1
ATOM 2779 N N . LEU B 1 196 ? -14.477 1.084 -1.11 1 82.19 196 LEU B N 1
ATOM 2780 C CA . LEU B 1 196 ? -15.195 1.758 -2.186 1 82.19 196 LEU B CA 1
ATOM 2781 C C . LEU B 1 196 ? -16.688 1.781 -1.906 1 82.19 196 LEU B C 1
ATOM 2783 O O . LEU B 1 196 ? -17.25 0.8 -1.41 1 82.19 196 LEU B O 1
ATOM 2787 N N . PRO B 1 197 ? -17.125 3.121 -1.935 1 64.62 197 PRO B N 1
ATOM 2788 C CA . PRO B 1 197 ? -18.578 3.145 -1.794 1 64.62 197 PRO B CA 1
ATOM 2789 C C . PRO B 1 197 ? -19.281 2.139 -2.705 1 64.62 197 PRO B C 1
ATOM 2791 O O . PRO B 1 197 ? -18.812 1.882 -3.818 1 64.62 197 PRO B O 1
ATOM 2794 N N . VAL B 1 198 ? -20.172 1.371 -2.127 1 50.59 198 VAL B N 1
ATOM 2795 C CA . VAL B 1 198 ? -21.047 0.502 -2.918 1 50.59 198 VAL B CA 1
ATOM 2796 C C . VAL B 1 198 ? -21.953 1.348 -3.801 1 50.59 198 VAL B C 1
ATOM 2798 O O . VAL B 1 198 ? -22.438 2.404 -3.379 1 50.59 198 VAL B O 1
#

Secondary structure (DSSP, 8-state):
-EEEEE--SHHHHHHHHHHHHTT-EEEEE-S-HHHHHHH-S-B--HHHHHHT-SEEEE-S-GGGHHHHHHHH---TT-EEEE----EETTTEESSTTHHHHHHHHSTT-EEEE-S-SS-HHHHTSSS-EETTEEPEEEEEE-HHHHHHHHHHHHHTT-EEEE--SGGGHHHHHHHHHHHHHHHHTT--GGGGSPPPP-/-EEEEE--SHHHHHHHHHHHHTT-EEEEE-S-HHHHHHH-S-B--HHHHHHT-SEEEE-S-GGGHHHHHHHH---TT-EEEE----EETTTEESSTTHHHHHHHHSTT-EEEE-S-SS-HHHHTSSS-EETTEEPEEEEEE-HHHHHHHHHHHHHTT-EEEE--SGGGHHHHHHHHHHHHHHHHTT--GGGGSPPPP-

Sequence (396 aa):
MRIGVFGAGGMAEALGGQWTAAGHEVMVAARDRAKAAKISARVGTWAETARASDVILLAVPAASVAEVVAAAGDLAGKTLVDCTNAVAPGAVLTVPDQAARIALAAKGAHVVKAFNLCPVEVWRMTPPVFGGRPLAVPLCGSPEGVATVSELVRDLGCTPLAAGGLDRAGLMEATMAFMVGLWFDGHDAQACFPPLPVMRIGVFGAGGMAEALGGQWTAAGHEVMVAARDRAKAAKISARVGTWAETARASDVILLAVPAASVAEVVAAAGDLAGKTLVDCTNAVAPGAVLTVPDQAARIALAAKGAHVVKAFNLCPVEVWRMTPPVFGGRPLAVPLCGSPEGVATVSELVRDLGCTPLAAGGLDRAGLMEATMAFMVGLWFDGHDAQACFPPLPV

Nearest PDB structures (foldseek):
  2vq3-assembly1_B  TM=8.637E-01  e=3.035E-13  Homo sapiens
  6hcy-assembly1_A  TM=8.312E-01  e=1.835E-12  Homo sapiens
  7tai-assembly1_C  TM=8.533E-01  e=4.923E-12  Homo sapiens
  5n2i-assembly2_D  TM=8.247E-01  e=2.650E-11  Thermobifida fusca YX
  2raf-assembly1_B  TM=8.571E-01  e=2.863E-10  Lactiplantibacillus plantarum WCFS1

Radius of gyration: 23.06 Å; Cα contacts (8 Å, |Δi|>4): 903; chains: 2; bounding box: 40×72×41 Å

InterPro domains:
  IPR028939 Pyrroline-5-carboxylate reductase, catalytic, N-terminal [PF03807] (2-85)
  IPR036291 NAD(P)-binding domain superfamily [SSF51735] (1-184)
  IPR051267 STEAP family metalloreductases [PTHR14239] (2-183)

pLDDT: mean 95.69, std 5.47, range [50.5, 98.94]

Solvent-accessible surface area (backbone atoms only — not comparable to full-atom values): 19673 Å² total; per-residue (Å²): 95,36,32,15,30,38,23,50,44,64,57,27,40,25,51,47,42,49,41,41,75,65,67,32,48,54,27,21,14,38,93,51,58,70,50,14,50,73,59,22,92,40,62,43,50,49,35,57,22,46,73,66,27,52,34,32,39,41,36,46,62,46,88,46,45,66,60,50,50,58,60,26,53,87,42,57,75,24,29,36,35,40,38,48,65,42,58,41,91,87,36,36,73,71,47,82,42,55,62,54,52,48,42,68,70,36,58,66,32,25,43,21,33,34,74,48,68,55,60,53,72,54,54,63,40,87,52,36,61,57,95,90,36,52,33,31,42,54,29,14,16,42,72,68,23,41,56,57,50,35,54,57,34,42,64,49,48,30,38,58,35,90,53,46,41,53,85,42,31,42,27,50,53,30,28,31,25,42,40,50,37,29,42,76,72,73,42,50,55,30,42,46,41,69,70,59,82,129,96,37,33,15,31,38,24,48,45,63,54,26,40,26,50,47,42,49,40,40,73,66,67,31,46,54,28,21,14,38,95,53,56,70,51,14,51,72,59,21,94,41,63,41,49,50,35,57,23,47,71,65,28,53,32,33,38,40,37,46,60,46,90,47,44,65,60,49,50,59,59,25,52,88,43,57,75,24,29,35,36,40,37,49,64,42,58,42,92,84,37,38,72,74,46,82,43,56,64,53,52,48,41,68,70,35,58,65,33,25,44,22,35,34,73,49,67,56,59,52,72,53,52,62,39,88,52,36,62,56,94,90,35,52,32,30,42,56,29,14,17,42,73,68,23,41,56,57,49,32,54,58,35,42,63,49,47,30,39,57,35,90,52,47,40,53,85,39,32,44,28,50,54,30,28,32,26,41,42,50,36,31,43,75,71,72,42,51,56,28,43,45,39,68,68,59,83,128